Protein AF-A0A949AMP1-F1 (afdb_monomer)

Structure (mmCIF, N/CA/C/O backbone):
data_AF-A0A949AMP1-F1
#
_entry.id   AF-A0A949AMP1-F1
#
loop_
_atom_site.group_PDB
_atom_site.id
_atom_site.type_symbol
_atom_site.label_atom_id
_atom_site.label_alt_id
_atom_site.label_comp_id
_atom_site.label_asym_id
_atom_site.label_entity_id
_atom_site.label_seq_id
_atom_site.pdbx_PDB_ins_code
_atom_site.Cartn_x
_atom_site.Cartn_y
_atom_site.Cartn_z
_atom_site.occupancy
_atom_site.B_iso_or_equiv
_atom_site.auth_seq_id
_atom_site.auth_comp_id
_atom_site.auth_asym_id
_atom_site.auth_atom_id
_atom_site.pdbx_PDB_model_num
ATOM 1 N N . MET A 1 1 ? -19.348 -8.877 -4.576 1.00 90.00 1 MET A N 1
ATOM 2 C CA . MET A 1 1 ? -18.069 -8.326 -5.074 1.00 90.00 1 MET A CA 1
ATOM 3 C C . MET A 1 1 ? -17.292 -9.381 -5.853 1.00 90.00 1 MET A C 1
ATOM 5 O O . MET A 1 1 ? -17.313 -10.549 -5.465 1.00 90.00 1 MET A O 1
ATOM 9 N N . LYS A 1 2 ? -16.587 -8.983 -6.918 1.00 94.31 2 LYS A N 1
ATOM 10 C CA . LYS A 1 2 ? -15.648 -9.842 -7.664 1.00 94.31 2 LYS A CA 1
ATOM 11 C C . LYS A 1 2 ? -14.239 -9.282 -7.589 1.00 94.31 2 LYS A C 1
ATOM 13 O O . LYS A 1 2 ? -14.044 -8.102 -7.857 1.00 94.31 2 LYS A O 1
ATOM 18 N N . TRP A 1 3 ? -13.276 -10.114 -7.212 1.00 95.62 3 TRP A N 1
ATOM 19 C CA . TRP A 1 3 ? -11.898 -9.693 -7.013 1.00 95.62 3 TRP A CA 1
ATOM 20 C C . TRP A 1 3 ? -10.978 -10.258 -8.093 1.00 95.62 3 TRP A C 1
ATOM 22 O O . TRP A 1 3 ? -10.836 -11.475 -8.218 1.00 95.62 3 TRP A O 1
ATOM 32 N N . ALA A 1 4 ? -10.325 -9.364 -8.834 1.00 97.69 4 ALA A N 1
ATOM 33 C CA . ALA A 1 4 ? -9.150 -9.683 -9.630 1.00 97.69 4 ALA A CA 1
ATOM 34 C C . ALA A 1 4 ? -7.881 -9.243 -8.890 1.00 97.69 4 ALA A C 1
ATOM 36 O O . ALA A 1 4 ? -7.679 -8.054 -8.628 1.00 97.69 4 ALA A O 1
ATOM 37 N N . ASN A 1 5 ? -7.027 -10.214 -8.568 1.00 97.25 5 ASN A N 1
ATOM 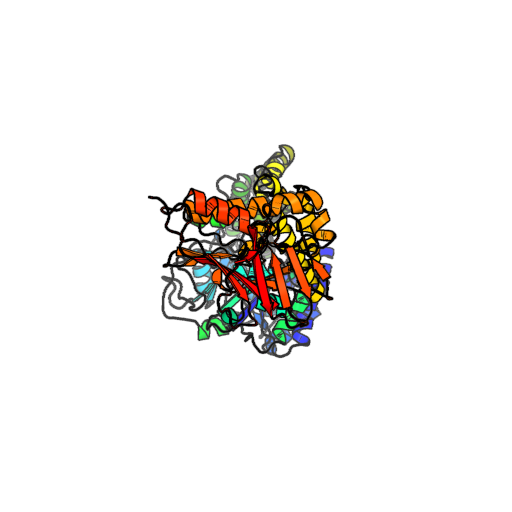38 C CA . ASN A 1 5 ? -5.687 -9.942 -8.067 1.00 97.25 5 ASN A CA 1
ATOM 39 C C . ASN A 1 5 ? -4.714 -9.849 -9.247 1.00 97.25 5 ASN A C 1
ATOM 41 O O . ASN A 1 5 ? -4.571 -10.816 -10.004 1.00 97.25 5 ASN A O 1
ATOM 45 N N . PHE A 1 6 ? -4.077 -8.691 -9.398 1.00 98.50 6 PHE A N 1
ATOM 46 C CA . PHE A 1 6 ? -3.072 -8.419 -10.412 1.00 98.50 6 PHE A CA 1
ATOM 47 C C . PHE A 1 6 ? -1.693 -8.286 -9.767 1.00 98.50 6 PHE A C 1
ATOM 49 O O . PHE A 1 6 ? -1.489 -7.408 -8.924 1.00 98.50 6 PHE A O 1
ATOM 56 N N . LEU A 1 7 ? -0.753 -9.131 -10.189 1.00 98.44 7 LEU A N 1
ATOM 57 C CA . LEU A 1 7 ? 0.625 -9.122 -9.698 1.00 98.44 7 LEU A CA 1
ATOM 58 C C . LEU A 1 7 ? 1.597 -8.739 -10.815 1.00 98.44 7 LEU A C 1
ATOM 60 O O . LEU A 1 7 ? 1.591 -9.347 -11.886 1.00 98.44 7 LEU A O 1
ATOM 64 N N . HIS A 1 8 ? 2.425 -7.736 -10.550 1.00 98.38 8 HIS A N 1
ATOM 65 C CA . HIS A 1 8 ? 3.493 -7.282 -11.435 1.00 98.38 8 HIS A CA 1
ATOM 66 C C . HIS A 1 8 ? 4.808 -7.967 -11.055 1.00 98.38 8 HIS A C 1
ATOM 68 O O . HIS A 1 8 ? 5.273 -7.808 -9.933 1.00 98.38 8 HIS A O 1
ATOM 74 N N . PHE A 1 9 ? 5.369 -8.772 -11.956 1.00 98.50 9 PHE A N 1
ATOM 75 C CA . PHE A 1 9 ? 6.662 -9.434 -11.785 1.00 98.50 9 PHE A CA 1
ATOM 76 C C . PHE A 1 9 ? 7.709 -8.666 -12.585 1.00 98.50 9 PHE A C 1
ATOM 78 O O . PHE A 1 9 ? 7.730 -8.733 -13.822 1.00 98.50 9 PHE A O 1
ATOM 85 N N . TYR A 1 10 ? 8.592 -7.966 -11.880 1.00 97.12 10 TYR A N 1
ATOM 86 C CA . TYR A 1 10 ? 9.620 -7.146 -12.499 1.00 97.12 10 TYR A CA 1
ATOM 87 C C . TYR A 1 10 ? 10.906 -7.158 -11.691 1.00 97.12 10 TYR A C 1
ATOM 89 O O . TYR A 1 10 ? 10.877 -6.979 -10.484 1.00 97.12 10 TYR A O 1
ATOM 97 N N . GLN A 1 11 ? 12.031 -7.303 -12.389 1.00 96.88 11 GLN A N 1
ATOM 98 C CA . GLN A 1 11 ? 13.357 -6.924 -11.916 1.00 96.88 11 GLN A CA 1
ATOM 99 C C . GLN A 1 11 ? 14.111 -6.274 -13.084 1.00 96.88 11 GLN A C 1
ATOM 101 O O . GLN A 1 11 ? 13.884 -6.675 -14.237 1.00 96.88 11 GLN A O 1
ATOM 106 N N . PRO A 1 12 ? 15.021 -5.320 -12.821 1.00 94.50 12 PRO A N 1
ATOM 107 C CA . PRO A 1 12 ? 15.916 -4.793 -13.842 1.00 94.50 12 PRO A CA 1
ATOM 108 C C . PRO A 1 12 ? 16.680 -5.921 -14.546 1.00 94.50 12 PRO A C 1
ATOM 110 O O . PRO A 1 12 ? 17.057 -6.919 -13.933 1.00 94.50 12 PRO A O 1
ATOM 113 N N . TYR A 1 13 ? 16.937 -5.770 -15.847 1.00 93.44 13 TYR A N 1
ATOM 114 C CA . TYR A 1 13 ? 17.597 -6.811 -16.655 1.00 93.44 13 TYR A CA 1
ATOM 115 C C . TYR A 1 13 ? 19.016 -7.158 -16.175 1.00 93.44 13 TYR A C 1
ATOM 117 O O . TYR A 1 13 ? 19.550 -8.207 -16.515 1.00 93.44 13 TYR A O 1
ATOM 125 N N . ASN A 1 14 ? 19.626 -6.249 -15.424 1.00 91.25 14 ASN A N 1
ATOM 126 C CA . ASN A 1 14 ? 20.965 -6.304 -14.856 1.00 91.25 14 ASN A CA 1
ATOM 127 C C . ASN A 1 14 ? 20.934 -6.457 -13.324 1.00 91.25 14 ASN A C 1
ATOM 129 O O . ASN A 1 14 ? 21.866 -6.017 -12.651 1.00 91.25 14 ASN A O 1
ATOM 133 N N . GLN A 1 15 ? 19.858 -7.028 -12.772 1.00 94.62 15 GLN A N 1
ATOM 134 C CA . GLN A 1 15 ? 19.719 -7.230 -11.334 1.00 94.62 15 GLN A CA 1
ATOM 135 C C . GLN A 1 15 ? 20.855 -8.093 -10.765 1.00 94.62 15 GLN A C 1
ATOM 137 O O . GLN A 1 15 ? 21.306 -9.055 -11.392 1.00 94.62 15 GLN A O 1
ATOM 142 N N . GLN A 1 16 ? 21.293 -7.756 -9.552 1.00 94.50 16 GLN A N 1
ATOM 143 C CA . GLN A 1 16 ? 22.306 -8.512 -8.826 1.00 94.50 16 GLN A CA 1
ATOM 144 C C . GLN A 1 16 ? 21.800 -9.927 -8.517 1.00 94.50 16 GLN A C 1
ATOM 146 O O . GLN A 1 16 ? 20.642 -10.123 -8.137 1.00 94.50 16 GLN A O 1
ATOM 151 N N . LEU A 1 17 ? 22.664 -10.927 -8.705 1.00 95.75 17 LEU A N 1
ATOM 152 C CA . LEU A 1 17 ? 22.264 -12.337 -8.651 1.00 95.75 17 LEU A CA 1
ATOM 153 C C . LEU A 1 17 ? 21.806 -12.777 -7.258 1.00 95.75 17 LEU A C 1
ATOM 155 O O . LEU A 1 17 ? 20.872 -13.568 -7.150 1.00 95.75 17 LEU A O 1
ATOM 159 N N . ASP A 1 18 ? 22.413 -12.233 -6.207 1.00 96.44 18 ASP A N 1
ATOM 160 C CA . ASP A 1 18 ? 22.019 -12.469 -4.819 1.00 96.44 18 ASP A CA 1
ATOM 161 C C . ASP A 1 18 ? 20.626 -11.891 -4.522 1.00 96.44 18 ASP A C 1
ATOM 163 O O . ASP A 1 18 ? 19.805 -12.540 -3.871 1.00 96.44 18 ASP A O 1
ATOM 167 N N . ILE A 1 19 ? 20.305 -10.708 -5.060 1.00 96.38 19 ILE A N 1
ATOM 168 C CA . ILE A 1 19 ? 18.960 -10.128 -4.948 1.00 96.38 19 ILE A CA 1
ATOM 169 C C . ILE A 1 19 ? 17.945 -10.974 -5.728 1.00 96.38 19 ILE A C 1
ATOM 171 O O . ILE A 1 19 ? 16.876 -11.293 -5.201 1.00 96.38 19 ILE A O 1
ATOM 175 N N . LEU A 1 20 ? 18.282 -11.386 -6.956 1.00 98.06 20 LEU A N 1
ATOM 176 C CA . LEU A 1 20 ? 17.421 -12.239 -7.778 1.00 98.06 20 LEU A CA 1
ATOM 177 C C . LEU A 1 20 ? 17.108 -13.570 -7.077 1.00 98.06 20 LEU A C 1
ATOM 179 O O . LEU A 1 20 ? 15.942 -13.959 -7.004 1.00 98.06 20 LEU A O 1
ATOM 183 N N . GLU A 1 21 ? 18.122 -14.251 -6.538 1.00 98.12 21 GLU A N 1
ATOM 184 C CA . GLU A 1 21 ?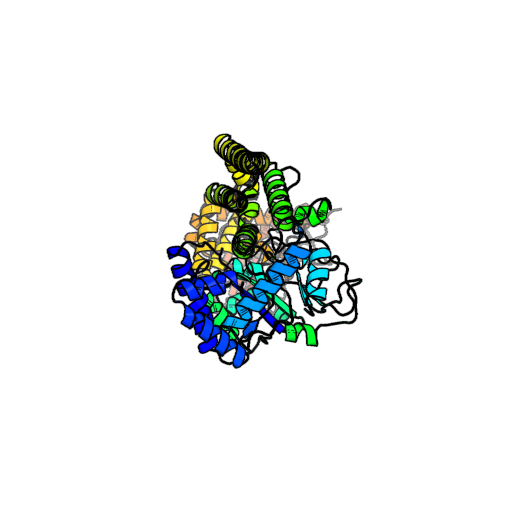 17.959 -15.511 -5.804 1.00 98.12 21 GLU A CA 1
ATOM 185 C C . GLU A 1 21 ? 17.007 -15.348 -4.615 1.00 98.12 21 GLU A C 1
ATOM 187 O O . GLU A 1 21 ? 16.091 -16.159 -4.421 1.00 98.12 21 GLU A O 1
ATOM 192 N N . ARG A 1 22 ? 17.180 -14.273 -3.838 1.00 98.06 22 ARG A N 1
ATOM 193 C CA . ARG A 1 22 ? 16.293 -13.971 -2.714 1.00 98.06 22 ARG A CA 1
ATOM 194 C C . ARG A 1 22 ? 14.866 -13.754 -3.178 1.00 98.06 22 ARG A C 1
ATOM 196 O O . ARG A 1 22 ? 13.965 -14.367 -2.623 1.00 98.06 22 ARG A O 1
ATOM 203 N N . ILE A 1 23 ? 14.633 -12.959 -4.214 1.00 98.31 23 ILE A N 1
ATOM 204 C CA . ILE A 1 23 ? 13.277 -12.667 -4.696 1.00 98.31 23 ILE A CA 1
ATOM 205 C C . ILE A 1 23 ? 12.580 -13.922 -5.233 1.00 98.31 23 ILE A C 1
ATOM 207 O O . ILE A 1 23 ? 11.411 -14.174 -4.914 1.00 98.31 23 ILE A O 1
ATOM 211 N N . VAL A 1 24 ? 13.303 -14.759 -5.983 1.00 98.50 24 VAL A N 1
ATOM 212 C CA . VAL A 1 24 ? 12.774 -16.029 -6.496 1.00 98.50 24 VAL A CA 1
ATOM 213 C C . VAL A 1 24 ? 12.302 -16.930 -5.353 1.00 98.50 24 VAL A C 1
ATOM 215 O O . VAL A 1 24 ? 11.191 -17.467 -5.411 1.00 98.50 24 VAL A O 1
ATOM 218 N N . ASN A 1 25 ? 13.115 -17.087 -4.307 1.00 98.06 25 ASN A N 1
ATOM 219 C CA . ASN A 1 25 ? 12.838 -18.015 -3.208 1.00 98.06 25 ASN A CA 1
ATOM 220 C C . ASN A 1 25 ? 11.910 -17.431 -2.132 1.00 98.06 25 ASN A C 1
ATOM 222 O O . ASN A 1 25 ? 11.040 -18.127 -1.603 1.00 98.06 25 ASN A O 1
ATOM 226 N N . GLU A 1 26 ? 12.068 -16.153 -1.806 1.00 98.06 26 GLU A N 1
ATOM 227 C CA . GLU A 1 26 ? 11.296 -15.473 -0.770 1.00 98.06 26 GLU A CA 1
ATOM 228 C C . GLU A 1 26 ? 9.900 -15.072 -1.265 1.00 98.06 26 GLU A C 1
ATOM 230 O O . GLU A 1 26 ? 9.006 -14.961 -0.424 1.00 98.06 26 GLU A O 1
ATOM 235 N N . SER A 1 27 ? 9.688 -14.912 -2.583 1.00 98.44 27 SER A N 1
ATOM 236 C CA . SER A 1 27 ? 8.411 -14.482 -3.170 1.00 98.44 27 SER A CA 1
ATOM 237 C C . SER A 1 27 ? 7.896 -15.368 -4.311 1.00 98.44 27 SER A C 1
ATOM 239 O O . SER A 1 27 ? 6.884 -16.052 -4.131 1.00 98.44 27 SER A O 1
ATOM 241 N N . TYR A 1 28 ? 8.551 -15.392 -5.479 1.00 98.56 28 TYR A N 1
ATOM 242 C CA . TYR A 1 28 ? 7.941 -15.960 -6.692 1.00 98.56 28 TYR A CA 1
ATOM 243 C C . TYR A 1 28 ? 7.552 -17.433 -6.522 1.00 98.56 28 TYR A C 1
ATOM 245 O O . TYR A 1 28 ? 6.398 -17.801 -6.754 1.00 98.56 28 TYR A O 1
ATOM 253 N N . ARG A 1 29 ? 8.466 -18.271 -6.018 1.00 98.25 29 ARG A N 1
ATOM 254 C CA . ARG A 1 29 ? 8.193 -19.692 -5.739 1.00 98.25 29 ARG A CA 1
ATOM 255 C C . ARG A 1 29 ? 7.071 -19.886 -4.722 1.00 98.25 29 ARG A C 1
ATOM 257 O O . ARG A 1 29 ? 6.290 -20.830 -4.847 1.00 98.25 29 ARG A O 1
ATOM 264 N N . LYS A 1 30 ? 6.930 -18.986 -3.746 1.00 97.75 30 LYS A N 1
ATOM 265 C CA . LYS A 1 30 ? 5.841 -19.059 -2.765 1.00 97.75 30 LYS A CA 1
ATOM 266 C C . LYS A 1 30 ? 4.490 -18.778 -3.405 1.00 97.75 30 LYS A C 1
ATOM 268 O O . LYS A 1 30 ? 3.552 -19.535 -3.168 1.00 97.75 30 LYS A O 1
ATOM 273 N N . ILE A 1 31 ? 4.387 -17.749 -4.250 1.00 97.81 31 ILE A N 1
ATOM 274 C CA . ILE A 1 31 ? 3.152 -17.450 -4.993 1.00 97.81 31 ILE A CA 1
ATOM 275 C C . ILE A 1 31 ? 2.731 -18.672 -5.817 1.00 97.81 31 ILE A C 1
ATOM 277 O O . ILE A 1 31 ? 1.573 -19.094 -5.756 1.00 97.81 31 ILE A O 1
ATOM 281 N N . ILE A 1 32 ? 3.682 -19.281 -6.527 1.00 97.31 32 ILE A N 1
ATOM 282 C CA . ILE A 1 32 ? 3.448 -20.461 -7.363 1.00 97.31 32 ILE A CA 1
ATOM 283 C C . ILE A 1 32 ? 3.043 -21.693 -6.536 1.00 97.31 32 ILE A C 1
ATOM 285 O O . ILE A 1 32 ? 2.063 -22.361 -6.870 1.00 97.31 32 ILE A O 1
ATOM 289 N N . SER A 1 33 ? 3.697 -21.948 -5.401 1.00 96.44 33 SER A N 1
ATOM 290 C CA . SER A 1 33 ? 3.290 -22.988 -4.438 1.00 96.44 33 SER A CA 1
ATOM 291 C C . SER A 1 33 ? 1.868 -22.763 -3.896 1.00 96.44 33 SER A C 1
ATOM 293 O O . SER A 1 33 ? 1.061 -23.692 -3.763 1.00 96.44 33 SER A O 1
ATOM 295 N N . GLY A 1 34 ? 1.510 -21.498 -3.670 1.00 95.88 34 GLY A N 1
ATOM 296 C CA . GLY A 1 34 ? 0.159 -21.078 -3.325 1.00 95.88 34 GLY A CA 1
ATOM 297 C C . GLY A 1 34 ? -0.880 -21.469 -4.367 1.00 95.88 34 GLY A C 1
ATOM 298 O O . GLY A 1 34 ? -1.944 -21.971 -4.009 1.00 95.88 34 GLY A O 1
ATOM 299 N N . LEU A 1 35 ? -0.583 -21.276 -5.653 1.00 96.44 35 LEU A N 1
ATOM 300 C CA . LEU A 1 35 ? -1.463 -21.704 -6.742 1.00 96.44 35 LEU A CA 1
ATOM 301 C C . LEU A 1 35 ? -1.559 -23.230 -6.829 1.00 96.44 35 LEU A C 1
ATOM 303 O O . LEU A 1 35 ? -2.661 -23.749 -7.020 1.00 96.44 35 LEU A O 1
ATOM 307 N N . ALA A 1 36 ? -0.446 -23.949 -6.637 1.00 95.88 36 ALA A N 1
ATOM 308 C CA . ALA A 1 36 ? -0.422 -25.415 -6.627 1.00 95.88 36 ALA A CA 1
ATOM 309 C C . ALA A 1 36 ? -1.398 -25.985 -5.591 1.00 95.88 36 ALA A C 1
ATOM 311 O O . ALA A 1 36 ? -2.184 -26.883 -5.884 1.00 95.88 36 ALA A O 1
ATOM 312 N N . SER A 1 37 ? -1.390 -25.399 -4.393 1.00 95.62 37 SER A N 1
ATOM 313 C CA . SER A 1 37 ? -2.230 -25.818 -3.270 1.00 95.62 37 SER A CA 1
ATOM 314 C C . SER A 1 37 ? -3.694 -25.378 -3.395 1.00 95.62 37 SER A C 1
ATOM 316 O O . SER A 1 37 ? -4.522 -25.754 -2.566 1.00 95.62 37 SER A O 1
ATOM 318 N N . ASN A 1 38 ? -4.033 -24.556 -4.395 1.00 95.62 38 ASN A N 1
ATOM 319 C CA . ASN A 1 38 ? -5.359 -23.963 -4.562 1.00 95.62 38 ASN A CA 1
ATOM 320 C C . ASN A 1 38 ? -5.805 -23.987 -6.037 1.00 95.62 38 ASN A C 1
ATOM 322 O O . ASN A 1 38 ? -5.794 -22.945 -6.691 1.00 95.62 38 ASN A O 1
ATOM 326 N N . PRO A 1 39 ? -6.289 -25.128 -6.566 1.00 94.00 39 PRO A N 1
ATOM 327 C CA . PRO A 1 39 ? -6.585 -25.292 -7.999 1.00 94.00 39 PRO A CA 1
ATOM 328 C C . PRO A 1 39 ? -7.639 -24.333 -8.578 1.00 94.00 39 PRO A C 1
ATOM 330 O O . PRO A 1 39 ? -7.704 -24.135 -9.785 1.00 94.00 39 PRO A O 1
ATOM 333 N N . LYS A 1 40 ? -8.485 -23.740 -7.725 1.00 93.38 40 LYS A N 1
ATOM 334 C CA . LYS A 1 40 ? -9.510 -22.753 -8.119 1.00 93.38 40 LYS A CA 1
ATOM 335 C C . LYS A 1 40 ? -9.020 -21.303 -8.041 1.00 93.38 40 LYS A C 1
ATOM 337 O O . LYS A 1 40 ? -9.791 -20.390 -8.335 1.00 93.38 40 LYS A O 1
ATOM 342 N N . ALA A 1 41 ? -7.790 -21.076 -7.580 1.00 95.06 41 ALA A N 1
ATOM 343 C CA . ALA A 1 41 ? -7.201 -19.748 -7.530 1.00 95.06 41 ALA A CA 1
ATOM 344 C C . ALA A 1 41 ? -7.027 -19.201 -8.948 1.00 95.06 41 ALA A C 1
ATOM 346 O O . ALA A 1 41 ? -6.614 -19.926 -9.852 1.00 95.06 41 ALA A O 1
ATOM 347 N N . LYS A 1 42 ? -7.318 -17.912 -9.113 1.00 97.12 42 LYS A N 1
ATOM 348 C CA . LYS A 1 42 ? -7.118 -17.175 -10.356 1.00 97.12 42 LYS A CA 1
ATOM 349 C C . LYS A 1 42 ? -6.321 -15.918 -10.060 1.00 97.12 42 LYS A C 1
ATOM 351 O O . LYS A 1 42 ? -6.707 -15.157 -9.171 1.00 97.12 42 LYS A O 1
ATOM 356 N N . ILE A 1 43 ? -5.253 -15.697 -10.816 1.00 97.88 43 ILE A N 1
ATOM 357 C CA . ILE A 1 43 ? -4.482 -14.455 -10.792 1.00 97.88 43 ILE A CA 1
ATOM 358 C C . ILE A 1 43 ? -4.241 -13.928 -12.194 1.00 97.88 43 ILE A C 1
ATOM 360 O O . ILE A 1 43 ? -4.044 -14.685 -13.142 1.00 97.88 43 ILE A O 1
ATOM 364 N N . THR A 1 44 ? -4.229 -12.610 -12.318 1.00 98.75 44 THR A N 1
ATOM 365 C CA . THR A 1 44 ? -3.720 -11.952 -13.519 1.00 98.75 44 THR A CA 1
ATOM 366 C C . THR A 1 44 ? -2.291 -11.511 -13.232 1.00 98.75 44 THR A C 1
ATOM 368 O O . THR A 1 44 ? -2.036 -10.980 -12.154 1.00 98.75 44 THR A O 1
ATOM 371 N N . ILE A 1 45 ? -1.354 -11.748 -14.145 1.00 98.69 45 ILE A N 1
ATOM 372 C CA . ILE A 1 45 ? 0.040 -11.341 -13.956 1.00 98.69 45 ILE A CA 1
ATOM 373 C C . ILE A 1 45 ? 0.546 -10.530 -15.140 1.00 98.69 45 ILE A C 1
ATOM 375 O O . ILE A 1 45 ? 0.247 -10.848 -16.295 1.00 98.69 45 ILE A O 1
ATOM 379 N N . ASN A 1 46 ? 1.371 -9.532 -14.843 1.00 98.69 46 ASN A N 1
ATOM 380 C CA . ASN A 1 46 ? 2.349 -9.024 -15.792 1.00 98.69 46 ASN A CA 1
ATOM 381 C C . ASN A 1 46 ? 3.709 -9.621 -15.452 1.00 98.69 46 ASN A C 1
ATOM 383 O O . ASN A 1 46 ? 4.071 -9.689 -14.283 1.00 98.69 46 ASN A O 1
ATOM 387 N N . ILE A 1 47 ? 4.446 -10.057 -16.469 1.00 98.50 47 ILE A N 1
ATOM 388 C CA . ILE A 1 47 ? 5.855 -10.414 -16.336 1.00 98.50 47 ILE A CA 1
ATOM 389 C C . ILE A 1 47 ? 6.613 -9.788 -17.500 1.00 98.50 47 ILE A C 1
ATOM 391 O O . ILE A 1 47 ? 6.347 -10.089 -18.671 1.00 98.50 47 ILE A O 1
ATOM 395 N N . ASN A 1 48 ? 7.537 -8.880 -17.190 1.00 97.19 48 ASN A N 1
ATOM 396 C CA . ASN A 1 48 ? 8.386 -8.286 -18.214 1.00 97.19 48 ASN A CA 1
ATOM 397 C C . ASN A 1 48 ? 9.297 -9.360 -18.807 1.00 97.19 48 ASN A C 1
ATOM 399 O O . ASN A 1 48 ? 9.875 -10.190 -18.099 1.00 97.19 48 ASN A O 1
ATOM 403 N N . ALA A 1 49 ? 9.464 -9.339 -20.125 1.00 98.19 49 ALA A N 1
ATOM 404 C CA . ALA A 1 49 ? 10.286 -10.346 -20.775 1.00 98.19 49 ALA A CA 1
ATOM 405 C C . ALA A 1 49 ? 11.780 -10.247 -20.418 1.00 98.19 49 ALA A C 1
ATOM 407 O O . ALA A 1 49 ? 12.480 -11.252 -20.510 1.00 98.19 49 ALA A O 1
ATOM 408 N N . GLY A 1 50 ? 12.259 -9.078 -19.966 1.00 97.75 50 GLY A N 1
ATOM 409 C CA . GLY A 1 50 ? 13.596 -8.934 -19.387 1.00 97.75 50 GLY A CA 1
ATOM 410 C C . GLY A 1 50 ? 13.790 -9.821 -18.153 1.00 97.75 50 GLY A C 1
ATOM 411 O O . GLY A 1 50 ? 14.777 -10.545 -18.083 1.00 97.75 50 GLY A O 1
ATOM 412 N N . LEU A 1 51 ? 12.807 -9.865 -17.243 1.00 98.50 51 LEU A N 1
ATOM 413 C CA . LEU A 1 51 ? 12.826 -10.782 -16.098 1.00 98.50 51 LEU A CA 1
ATOM 414 C C . LEU A 1 51 ? 12.723 -12.246 -16.549 1.00 98.50 51 LEU A C 1
ATOM 416 O O . LEU A 1 51 ? 13.414 -13.102 -16.012 1.00 98.50 51 LEU A O 1
ATOM 420 N N . THR A 1 52 ? 11.900 -12.547 -17.555 1.00 98.56 52 THR A N 1
ATOM 421 C CA . THR A 1 52 ? 11.778 -13.925 -18.071 1.00 98.56 52 THR A CA 1
ATOM 422 C C . THR A 1 52 ? 13.114 -14.440 -18.625 1.00 98.56 52 THR A C 1
ATOM 424 O O . THR A 1 52 ? 13.509 -15.566 -18.332 1.00 98.56 52 THR A O 1
ATOM 427 N N . GLU A 1 53 ? 13.846 -13.617 -19.384 1.00 98.12 53 GLU A N 1
ATOM 428 C CA . GLU A 1 53 ? 15.199 -13.962 -19.844 1.00 98.12 53 GLU A CA 1
ATOM 429 C C . GLU A 1 53 ? 16.190 -14.080 -18.690 1.00 98.12 53 GLU A C 1
ATOM 431 O O . GLU A 1 53 ? 16.947 -15.047 -18.654 1.00 98.12 53 GLU A O 1
ATOM 436 N N . LEU A 1 54 ? 16.153 -13.143 -17.742 1.00 98.19 54 LEU A N 1
ATOM 437 C CA . LEU A 1 54 ? 17.024 -13.155 -16.572 1.00 98.19 54 LEU A CA 1
ATOM 438 C C . LEU A 1 54 ? 16.841 -14.439 -15.745 1.00 98.19 54 LEU A C 1
ATOM 440 O O . LEU A 1 54 ? 17.825 -15.067 -15.360 1.00 98.19 54 LEU A O 1
ATOM 444 N N . LEU A 1 55 ? 15.598 -14.875 -15.519 1.00 98.56 55 LEU A N 1
ATOM 445 C CA . LEU A 1 55 ? 15.292 -16.128 -14.824 1.00 98.56 55 LEU A CA 1
ATOM 446 C C . LEU A 1 55 ? 15.844 -17.341 -15.580 1.00 98.56 55 LEU A C 1
ATOM 448 O O . LEU A 1 55 ? 16.500 -18.192 -14.981 1.00 98.56 55 LEU A O 1
ATOM 452 N N . ALA A 1 56 ? 15.625 -17.406 -16.897 1.00 98.19 56 ALA A N 1
ATOM 453 C CA . ALA A 1 56 ? 16.114 -18.507 -17.724 1.00 98.19 56 ALA A CA 1
ATOM 454 C C . ALA A 1 56 ? 17.651 -18.587 -17.736 1.00 98.19 56 ALA A C 1
ATOM 456 O O . ALA A 1 56 ? 18.212 -19.673 -17.607 1.00 98.19 56 ALA A O 1
ATOM 457 N N . GLN A 1 57 ? 18.329 -17.443 -17.858 1.00 97.69 57 GLN A N 1
ATOM 458 C CA . GLN A 1 57 ? 19.793 -17.355 -17.879 1.00 97.69 57 GLN A CA 1
ATOM 459 C C . GLN A 1 57 ? 20.434 -17.767 -16.549 1.00 97.69 57 GLN A C 1
ATOM 461 O O . GLN A 1 57 ? 21.566 -18.240 -16.549 1.00 97.69 57 GLN A O 1
ATOM 466 N N . ASN A 1 58 ? 19.707 -17.635 -15.438 1.00 98.12 58 ASN A N 1
ATOM 467 C CA . ASN A 1 58 ? 20.193 -17.950 -14.095 1.00 98.12 58 ASN A CA 1
ATOM 468 C C . ASN A 1 58 ? 19.621 -19.263 -13.531 1.00 98.12 58 ASN A C 1
ATOM 470 O O . ASN A 1 58 ? 19.607 -19.468 -12.322 1.00 98.12 58 ASN A O 1
ATOM 474 N N . GLY A 1 59 ? 19.153 -20.167 -14.399 1.00 97.75 59 GLY A N 1
ATOM 475 C CA . GLY A 1 59 ? 18.780 -21.532 -14.011 1.00 97.75 59 GLY A CA 1
ATOM 476 C C . GLY A 1 59 ? 17.377 -21.698 -13.418 1.00 97.75 59 GLY A C 1
ATOM 477 O O . GLY A 1 59 ? 17.016 -22.811 -13.048 1.00 97.75 59 GLY A O 1
ATOM 478 N N . TYR A 1 60 ? 16.550 -20.649 -13.391 1.00 98.38 60 TYR A N 1
ATOM 479 C CA . TYR A 1 60 ? 15.176 -20.685 -12.867 1.00 98.38 60 TYR A CA 1
ATOM 480 C C . TYR A 1 60 ? 14.131 -21.051 -13.935 1.00 98.38 60 TYR A C 1
ATOM 482 O O . TYR A 1 60 ? 13.021 -20.508 -13.972 1.00 98.38 60 TYR A O 1
ATOM 490 N N . ILE A 1 61 ? 14.487 -21.958 -14.851 1.00 98.19 61 ILE A N 1
ATOM 491 C CA . ILE A 1 61 ? 13.585 -22.422 -15.917 1.00 98.19 61 ILE A CA 1
ATOM 492 C C . ILE A 1 61 ? 12.389 -23.207 -15.354 1.00 98.19 61 ILE A C 1
ATOM 494 O O . ILE A 1 61 ? 11.302 -23.174 -15.927 1.00 98.19 61 ILE A O 1
ATOM 498 N N . ASP A 1 62 ? 12.568 -23.845 -14.194 1.00 98.25 62 ASP A N 1
ATOM 499 C CA . ASP A 1 62 ? 11.519 -24.525 -13.432 1.00 98.25 62 ASP A CA 1
ATOM 500 C C . ASP A 1 62 ? 10.350 -23.584 -13.117 1.00 98.25 62 ASP A C 1
ATOM 502 O O . ASP A 1 62 ? 9.189 -23.943 -13.309 1.00 98.25 62 ASP A O 1
ATOM 506 N N . LEU A 1 63 ? 10.650 -22.354 -12.694 1.00 98.38 63 LEU A N 1
ATOM 507 C CA . LEU A 1 63 ? 9.642 -21.353 -12.362 1.00 98.38 63 LEU A CA 1
ATOM 508 C C . LEU A 1 63 ? 8.850 -20.913 -13.604 1.00 98.38 63 LEU A C 1
ATOM 510 O O . LEU A 1 63 ? 7.629 -20.755 -13.541 1.00 98.38 63 LEU A O 1
ATOM 514 N N . ILE A 1 64 ? 9.533 -20.740 -14.738 1.00 98.69 64 ILE A N 1
ATOM 515 C CA . ILE A 1 64 ? 8.921 -20.351 -16.017 1.00 98.69 64 ILE A CA 1
ATOM 516 C C . ILE A 1 64 ? 7.955 -21.441 -16.499 1.00 98.69 64 ILE A C 1
ATOM 518 O O . ILE A 1 64 ? 6.814 -21.133 -16.858 1.00 98.69 64 ILE A O 1
ATOM 522 N N . GLU A 1 65 ? 8.375 -22.708 -16.467 1.00 98.50 65 GLU A N 1
ATOM 523 C CA . GLU A 1 65 ? 7.519 -23.837 -16.851 1.00 98.50 65 GLU A CA 1
ATOM 524 C C . GLU A 1 65 ? 6.339 -24.004 -15.881 1.00 98.50 65 GLU A C 1
ATOM 526 O O . GLU A 1 65 ? 5.208 -24.189 -16.324 1.00 98.50 65 GLU A O 1
ATOM 531 N N . GLN A 1 66 ? 6.529 -23.799 -14.572 1.00 98.38 66 GLN A N 1
ATOM 532 C CA . GLN A 1 66 ? 5.409 -23.797 -13.626 1.00 98.38 66 GLN A CA 1
ATOM 533 C C . GLN A 1 66 ? 4.382 -22.703 -13.950 1.00 98.38 66 GLN A C 1
ATOM 535 O O . GLN A 1 66 ? 3.183 -22.986 -14.008 1.00 98.38 66 GLN A O 1
ATOM 540 N N . ILE A 1 67 ? 4.819 -21.460 -14.191 1.00 98.62 67 ILE A N 1
ATOM 541 C CA . ILE A 1 67 ? 3.931 -20.348 -14.580 1.00 98.62 67 ILE A CA 1
ATOM 542 C C . ILE A 1 67 ? 3.156 -20.700 -15.856 1.00 98.62 67 ILE A C 1
ATOM 544 O O . ILE A 1 67 ? 1.939 -20.497 -15.923 1.00 98.62 67 ILE A O 1
ATOM 548 N N . LYS A 1 68 ? 3.842 -21.260 -16.856 1.00 98.56 68 LYS A N 1
ATOM 549 C CA . LYS A 1 68 ? 3.237 -21.728 -18.107 1.00 98.56 68 LYS A CA 1
ATOM 550 C C . LYS A 1 68 ? 2.173 -22.792 -17.856 1.00 98.56 68 LYS A C 1
ATOM 552 O O . LYS A 1 68 ? 1.065 -22.656 -18.377 1.00 98.56 68 LYS A O 1
ATOM 557 N N . ASP A 1 69 ? 2.462 -23.791 -17.027 1.00 98.31 69 ASP A N 1
ATOM 558 C CA . ASP A 1 69 ? 1.506 -24.832 -16.660 1.00 98.31 69 ASP A CA 1
ATOM 559 C C . ASP A 1 69 ? 0.285 -24.216 -15.979 1.00 98.31 69 ASP A C 1
ATOM 561 O O . ASP A 1 69 ? -0.845 -24.459 -16.390 1.00 98.31 69 ASP A O 1
ATOM 565 N N . PHE A 1 70 ? 0.475 -23.355 -14.973 1.00 98.38 70 PHE A N 1
ATOM 566 C CA . PHE A 1 70 ? -0.624 -22.646 -14.301 1.00 98.38 70 PHE A CA 1
ATOM 567 C C . PHE A 1 70 ? -1.468 -21.789 -15.251 1.00 98.38 70 PHE A C 1
ATOM 569 O O . PHE A 1 70 ? -2.685 -21.698 -15.065 1.00 98.38 70 PHE A O 1
ATOM 576 N N . ALA A 1 71 ? -0.873 -21.208 -16.290 1.00 98.38 71 ALA A N 1
ATOM 577 C CA . ALA A 1 71 ? -1.623 -20.519 -17.332 1.00 98.38 71 ALA A CA 1
ATOM 578 C C . ALA A 1 71 ? -2.451 -21.496 -18.188 1.00 98.38 71 ALA A C 1
ATOM 580 O O . ALA A 1 71 ? -3.630 -21.245 -18.438 1.00 98.38 71 ALA A O 1
ATOM 581 N N . GLN A 1 72 ? -1.889 -22.643 -18.583 1.00 97.75 72 GLN A N 1
ATOM 582 C CA . GLN A 1 72 ? -2.581 -23.639 -19.416 1.00 97.75 72 GLN A CA 1
ATOM 583 C C . GLN A 1 72 ? -3.804 -24.270 -18.732 1.00 97.75 72 GLN A C 1
ATOM 585 O O . GLN A 1 72 ? -4.825 -24.478 -19.384 1.00 97.75 72 GLN A O 1
ATOM 590 N N . ARG A 1 73 ? -3.742 -24.515 -17.418 1.00 96.19 73 ARG A N 1
ATOM 591 C CA . ARG A 1 73 ? -4.887 -24.991 -16.602 1.00 96.19 73 ARG A CA 1
ATOM 592 C C . ARG A 1 73 ? -5.810 -23.871 -16.104 1.00 96.19 73 ARG A C 1
ATOM 594 O O . ARG A 1 73 ? -6.732 -24.136 -15.337 1.00 96.19 73 ARG A O 1
ATOM 601 N N . GLY A 1 74 ? -5.601 -22.626 -16.537 1.00 97.31 74 GLY A N 1
ATOM 602 C CA . GLY A 1 74 ? -6.531 -21.526 -16.273 1.00 97.31 74 GLY A CA 1
ATOM 603 C C . GLY A 1 74 ? -6.486 -20.963 -14.849 1.00 97.31 74 GLY A C 1
ATOM 604 O O . GLY A 1 74 ? -7.507 -20.470 -14.367 1.00 97.31 74 GLY A O 1
ATOM 605 N N . GLN A 1 75 ? -5.325 -21.009 -14.185 1.00 98.06 75 GLN A N 1
ATOM 606 C CA . GLN A 1 75 ? -5.073 -20.328 -12.904 1.00 98.06 75 GLN A CA 1
ATOM 607 C C . GLN A 1 75 ? -4.328 -18.993 -13.076 1.00 98.06 75 GLN A C 1
ATOM 609 O O . GLN A 1 75 ? -4.476 -18.101 -12.240 1.00 98.06 75 GLN A O 1
ATOM 614 N N . ILE A 1 76 ? -3.564 -18.826 -14.161 1.00 98.69 76 ILE A N 1
ATOM 615 C CA . ILE A 1 76 ? -2.859 -17.582 -14.506 1.00 98.69 76 ILE A CA 1
ATOM 616 C C . ILE A 1 76 ? -3.410 -17.008 -15.816 1.00 98.69 76 ILE A C 1
ATOM 618 O O . ILE A 1 76 ? -3.541 -17.720 -16.809 1.00 98.69 76 ILE A O 1
ATOM 622 N N . GLN A 1 77 ? -3.677 -15.702 -15.832 1.00 98.62 77 GLN A N 1
ATOM 623 C CA . GLN A 1 77 ? -3.889 -14.916 -17.047 1.00 98.62 77 GLN A CA 1
ATOM 624 C C . GLN A 1 77 ? -2.737 -13.924 -17.221 1.00 98.62 77 GLN A C 1
ATOM 626 O O . GLN A 1 77 ? -2.494 -13.105 -16.340 1.00 98.62 77 GLN A O 1
ATOM 631 N N . PHE A 1 78 ? -2.070 -13.952 -18.373 1.00 98.75 78 PHE A N 1
ATOM 632 C CA . PHE A 1 78 ? -1.051 -12.958 -18.711 1.00 98.75 78 PHE A CA 1
ATOM 633 C C . PHE A 1 78 ? -1.663 -11.638 -19.190 1.00 98.75 78 PHE A C 1
ATOM 635 O O . PHE A 1 78 ? -2.667 -11.628 -19.911 1.00 98.75 78 PHE A O 1
ATOM 642 N N . THR A 1 79 ? -0.987 -10.534 -18.882 1.00 98.44 79 THR A N 1
ATOM 643 C CA . THR A 1 79 ? -1.110 -9.267 -19.610 1.00 98.44 79 THR A CA 1
ATOM 644 C C . THR A 1 79 ? 0.146 -8.950 -20.400 1.00 98.44 79 THR A C 1
ATOM 646 O O . THR A 1 79 ? 1.257 -9.340 -20.040 1.00 98.44 79 THR A O 1
ATOM 649 N N . GLY A 1 80 ? -0.046 -8.204 -21.483 1.00 98.31 80 GLY A N 1
ATOM 650 C CA . GLY A 1 80 ? 1.030 -7.636 -22.269 1.00 98.31 80 GLY A CA 1
ATOM 651 C C . GLY A 1 80 ? 1.723 -6.526 -21.492 1.00 98.31 80 GLY A C 1
ATOM 652 O O . GLY A 1 80 ? 1.232 -6.045 -20.467 1.00 98.31 80 GLY A O 1
ATOM 653 N N . GLY A 1 81 ? 2.872 -6.112 -22.000 1.00 97.50 81 GLY A N 1
ATOM 654 C CA . GLY A 1 81 ? 3.707 -5.090 -21.392 1.00 97.50 81 GLY A CA 1
ATOM 655 C C . GLY A 1 81 ? 4.886 -4.776 -22.298 1.00 97.50 81 GLY A C 1
ATOM 656 O O . GLY A 1 81 ? 4.782 -4.852 -23.522 1.00 97.50 81 GLY A O 1
ATOM 657 N N . VAL A 1 82 ? 6.017 -4.438 -21.693 1.00 98.56 82 VAL A N 1
ATOM 658 C CA . VAL A 1 82 ? 7.238 -4.027 -22.395 1.00 98.56 82 VAL A CA 1
ATOM 659 C C . VAL A 1 82 ? 8.458 -4.741 -21.833 1.00 98.56 82 VAL A C 1
ATOM 661 O O . VAL A 1 82 ? 8.483 -5.086 -20.656 1.00 98.56 82 VAL A O 1
ATOM 664 N N . LYS A 1 83 ? 9.472 -4.985 -22.670 1.00 98.50 83 LYS A N 1
ATOM 665 C CA . LYS A 1 83 ? 10.548 -5.924 -22.327 1.00 98.50 83 LYS A CA 1
ATOM 666 C C . LYS A 1 83 ? 11.424 -5.446 -21.168 1.00 98.50 83 LYS A C 1
ATOM 668 O O . LYS A 1 83 ? 11.626 -6.212 -20.231 1.00 98.50 83 LYS A O 1
ATOM 673 N N . TYR A 1 84 ? 11.910 -4.209 -21.231 1.00 98.19 84 TYR A N 1
ATOM 674 C CA . TYR A 1 84 ? 12.897 -3.668 -20.285 1.00 98.19 84 TYR A CA 1
ATOM 675 C C . TYR A 1 84 ? 12.327 -2.582 -19.362 1.00 98.19 84 TYR A C 1
ATOM 677 O O . TYR A 1 84 ? 13.059 -1.717 -18.901 1.00 98.19 84 TYR A O 1
ATOM 685 N N . HIS A 1 85 ? 11.008 -2.599 -19.136 1.00 97.94 85 HIS A N 1
ATOM 686 C CA . HIS A 1 85 ? 10.313 -1.677 -18.227 1.00 97.94 85 HIS A CA 1
ATOM 687 C C . HIS A 1 85 ? 10.635 -0.169 -18.417 1.00 97.94 85 HIS A C 1
ATOM 689 O O . HIS A 1 85 ? 10.882 0.544 -17.448 1.00 97.94 85 HIS A O 1
ATOM 695 N N . PRO A 1 86 ? 10.654 0.373 -19.650 1.00 98.06 86 PRO A N 1
ATOM 696 C CA . PRO A 1 86 ? 10.843 1.807 -19.841 1.00 98.06 86 PRO A CA 1
ATOM 697 C C . PRO A 1 86 ? 9.621 2.638 -19.429 1.00 98.06 86 PRO A C 1
ATOM 699 O O . PRO A 1 86 ? 8.477 2.185 -19.527 1.00 98.06 86 PRO A O 1
ATOM 702 N N . PHE A 1 87 ? 9.841 3.910 -19.088 1.00 97.69 87 PHE A N 1
ATOM 703 C CA . PHE A 1 87 ? 8.753 4.834 -18.758 1.00 97.69 87 PHE A CA 1
ATOM 704 C C . PHE A 1 87 ? 8.052 5.372 -20.022 1.00 97.69 87 PHE A C 1
ATOM 706 O O . PHE A 1 87 ? 8.451 6.367 -20.634 1.00 97.69 87 PHE A O 1
ATOM 713 N N . LEU A 1 88 ? 6.983 4.688 -20.438 1.00 98.31 88 LEU A N 1
ATOM 714 C CA . LEU A 1 88 ? 6.332 4.882 -21.742 1.00 98.31 88 LEU A CA 1
ATOM 715 C C . LEU A 1 88 ? 5.758 6.280 -22.020 1.00 98.31 88 LEU A C 1
ATOM 717 O O . LEU A 1 88 ? 5.840 6.705 -23.176 1.00 98.31 88 LEU A O 1
ATOM 721 N N . PRO A 1 89 ? 5.182 7.020 -21.047 1.00 96.19 89 PRO A N 1
ATOM 722 C CA . PRO A 1 89 ? 4.589 8.326 -21.331 1.00 96.19 89 PRO A CA 1
ATOM 723 C C . PRO A 1 89 ? 5.547 9.319 -21.995 1.00 96.19 89 PRO A C 1
ATOM 725 O O . PRO A 1 89 ? 5.108 10.133 -22.812 1.00 96.19 89 PRO A O 1
ATOM 728 N N . LEU A 1 90 ? 6.848 9.214 -21.721 1.00 96.19 90 LEU A N 1
ATOM 729 C CA . LEU A 1 90 ? 7.873 10.115 -22.250 1.00 96.19 90 LEU A CA 1
ATOM 730 C C . LEU A 1 90 ? 8.565 9.558 -23.504 1.00 96.19 90 LEU A C 1
ATOM 732 O O . LEU A 1 90 ? 9.049 10.323 -24.328 1.00 96.19 90 LEU A O 1
ATOM 736 N N . LEU A 1 91 ? 8.488 8.251 -23.763 1.00 98.00 91 LEU A N 1
ATOM 737 C CA . LEU A 1 91 ? 9.121 7.659 -24.943 1.00 98.00 91 LEU A CA 1
ATOM 738 C C . LEU A 1 91 ? 8.441 8.011 -26.283 1.00 98.00 91 LEU A C 1
ATOM 740 O O . LEU A 1 91 ? 7.217 8.193 -26.348 1.00 98.00 91 LEU A O 1
ATOM 744 N N . PRO A 1 92 ? 9.198 8.048 -27.397 1.00 98.31 92 PRO A N 1
ATOM 745 C CA . PRO A 1 92 ? 8.629 8.103 -28.742 1.00 98.31 92 PRO A CA 1
ATOM 746 C C . PRO A 1 92 ? 7.761 6.875 -29.056 1.00 98.31 92 PRO A C 1
ATOM 748 O O . PRO A 1 92 ? 8.035 5.766 -28.600 1.00 98.31 92 PRO A O 1
ATOM 751 N N . ARG A 1 93 ? 6.731 7.046 -29.896 1.00 98.50 93 ARG A N 1
ATOM 752 C CA . ARG A 1 93 ? 5.772 5.973 -30.239 1.00 98.50 93 ARG A CA 1
ATOM 753 C C . ARG A 1 93 ? 6.442 4.717 -30.804 1.00 98.50 93 ARG A C 1
ATOM 755 O O . ARG A 1 93 ? 6.045 3.611 -30.446 1.00 98.50 93 ARG A O 1
ATOM 762 N N . ASP A 1 94 ? 7.446 4.887 -31.660 1.00 98.25 94 ASP A N 1
ATOM 763 C CA . ASP A 1 94 ? 8.166 3.770 -32.286 1.00 98.25 94 ASP A CA 1
ATOM 764 C C . ASP A 1 94 ? 8.924 2.930 -31.250 1.00 98.25 94 ASP A C 1
ATOM 766 O O . ASP A 1 94 ? 8.942 1.703 -31.341 1.00 98.25 94 ASP A O 1
ATOM 770 N N . GLU A 1 95 ? 9.472 3.581 -30.220 1.00 98.69 95 GLU A N 1
ATOM 771 C CA . GLU A 1 95 ? 10.177 2.921 -29.119 1.00 98.69 95 GLU A CA 1
ATOM 772 C C . GLU A 1 95 ? 9.214 2.141 -28.221 1.00 98.69 95 GLU A C 1
ATOM 774 O O . GLU A 1 95 ? 9.488 0.994 -27.866 1.00 98.69 95 GLU A O 1
ATOM 779 N N . ILE A 1 96 ? 8.027 2.699 -27.952 1.00 98.81 96 ILE A N 1
ATOM 780 C CA . ILE A 1 96 ? 6.951 1.981 -27.253 1.00 98.81 96 ILE A CA 1
ATOM 781 C C . ILE A 1 96 ? 6.562 0.723 -28.049 1.00 98.81 96 ILE A C 1
ATOM 783 O O . ILE A 1 96 ? 6.579 -0.382 -27.508 1.00 98.81 96 ILE A O 1
ATOM 787 N N . LYS A 1 97 ? 6.269 0.859 -29.353 1.00 98.88 97 LYS A N 1
ATOM 788 C CA . LYS A 1 97 ? 5.913 -0.279 -30.224 1.00 98.88 97 LYS A CA 1
ATOM 789 C C . LYS A 1 97 ? 7.004 -1.343 -30.237 1.00 98.88 97 LYS A C 1
ATOM 791 O O . LYS A 1 97 ? 6.701 -2.535 -30.186 1.00 98.88 97 LYS A O 1
ATOM 796 N N . ARG A 1 98 ? 8.270 -0.928 -30.312 1.00 98.44 98 ARG A N 1
ATOM 797 C CA . ARG A 1 98 ? 9.419 -1.834 -30.302 1.00 98.44 98 ARG A CA 1
ATOM 798 C C . ARG A 1 98 ? 9.488 -2.635 -29.004 1.00 98.44 98 ARG A C 1
ATOM 800 O O . ARG A 1 98 ? 9.577 -3.858 -29.058 1.00 98.44 98 ARG A O 1
ATOM 807 N N . GLN A 1 99 ? 9.392 -1.969 -27.861 1.00 98.81 99 GLN A N 1
ATOM 808 C CA . GLN A 1 99 ? 9.457 -2.606 -26.547 1.00 98.81 99 GLN A CA 1
ATOM 809 C C . GLN A 1 99 ? 8.305 -3.590 -26.310 1.00 98.81 99 GLN A C 1
ATOM 811 O O . GLN A 1 99 ? 8.527 -4.657 -25.734 1.00 98.81 99 GLN A O 1
ATOM 816 N N . ILE A 1 100 ? 7.108 -3.283 -26.823 1.00 98.88 100 ILE A N 1
ATOM 817 C CA . ILE A 1 100 ? 5.968 -4.211 -26.834 1.00 98.88 100 ILE A CA 1
ATOM 818 C C . ILE A 1 100 ? 6.290 -5.435 -27.697 1.00 98.88 100 ILE A C 1
ATOM 820 O O . ILE A 1 100 ? 6.180 -6.564 -27.230 1.00 98.88 100 ILE A O 1
ATOM 824 N N . LYS A 1 101 ? 6.746 -5.241 -28.943 1.00 98.75 101 LYS A N 1
ATOM 825 C CA . LYS A 1 101 ? 7.074 -6.357 -29.852 1.00 98.75 101 LYS A CA 1
ATOM 826 C C . LYS A 1 101 ? 8.137 -7.285 -29.270 1.00 98.75 101 LYS A C 1
ATOM 828 O O . LYS A 1 101 ? 7.986 -8.500 -29.355 1.00 98.75 101 LYS A O 1
ATOM 833 N N . LEU A 1 102 ? 9.186 -6.726 -28.670 1.00 98.69 102 LEU A N 1
ATOM 834 C CA . LEU A 1 102 ? 10.242 -7.504 -28.024 1.00 98.69 102 LEU A CA 1
ATOM 835 C C . LEU A 1 102 ? 9.706 -8.315 -26.841 1.00 98.69 102 LEU A C 1
ATOM 837 O O . LEU A 1 102 ? 10.099 -9.471 -26.673 1.00 98.69 102 LEU A O 1
ATOM 841 N N . ASN A 1 103 ? 8.797 -7.732 -26.053 1.00 98.75 103 ASN A N 1
ATOM 842 C CA . ASN A 1 103 ? 8.141 -8.424 -24.950 1.00 98.75 103 ASN A CA 1
ATOM 843 C C . ASN A 1 103 ? 7.330 -9.619 -25.453 1.00 98.75 103 ASN A C 1
ATOM 845 O O . ASN A 1 103 ? 7.540 -10.740 -25.000 1.00 98.75 103 ASN A O 1
ATOM 849 N N . GLU A 1 104 ? 6.469 -9.389 -26.446 1.00 98.50 104 GLU A N 1
ATOM 850 C CA . GLU A 1 104 ? 5.623 -10.423 -27.042 1.00 98.50 104 GLU A CA 1
ATOM 851 C C . GLU A 1 104 ? 6.450 -11.553 -27.663 1.00 98.50 104 GLU A C 1
ATOM 853 O O . GLU A 1 104 ? 6.181 -12.725 -27.416 1.00 98.50 104 GLU A O 1
ATOM 858 N N . GLN A 1 105 ? 7.489 -11.225 -28.436 1.00 98.38 105 GLN A N 1
ATOM 859 C CA . GLN A 1 105 ? 8.361 -12.221 -29.066 1.00 98.38 105 GLN A CA 1
ATOM 860 C C . GLN A 1 105 ? 9.076 -13.090 -28.029 1.00 98.38 105 GLN A C 1
ATOM 862 O O . GLN A 1 105 ? 9.083 -14.317 -28.136 1.00 98.38 105 GLN A O 1
ATOM 867 N N . THR A 1 106 ? 9.660 -12.452 -27.017 1.00 98.56 106 THR A N 1
ATOM 868 C CA . THR A 1 106 ? 10.454 -13.137 -25.996 1.00 98.56 106 THR A CA 1
ATOM 869 C C . THR A 1 106 ? 9.565 -13.988 -25.091 1.00 98.56 106 THR A C 1
ATOM 871 O O . THR A 1 106 ? 9.829 -15.172 -24.906 1.00 98.56 106 THR A O 1
ATOM 874 N N . ASN A 1 107 ? 8.458 -13.447 -24.585 1.00 98.69 107 ASN A N 1
ATOM 875 C CA . ASN A 1 107 ? 7.559 -14.215 -23.725 1.00 98.69 107 ASN A CA 1
ATOM 876 C C . ASN A 1 107 ? 6.839 -15.332 -24.488 1.00 98.69 107 ASN A C 1
ATOM 878 O O . ASN A 1 107 ? 6.660 -16.422 -23.948 1.00 98.69 107 ASN A O 1
ATOM 882 N N . LYS A 1 108 ? 6.504 -15.138 -25.771 1.00 98.44 108 LYS A N 1
ATOM 883 C CA . LYS A 1 108 ? 5.965 -16.215 -26.613 1.00 98.44 108 LYS A CA 1
ATOM 884 C C . LYS A 1 108 ? 6.970 -17.349 -26.834 1.00 98.44 108 LYS A C 1
ATOM 886 O O . LYS A 1 108 ? 6.543 -18.496 -26.937 1.00 98.44 108 LYS A O 1
ATOM 891 N N . LYS A 1 109 ? 8.280 -17.065 -26.866 1.00 98.50 109 LYS A N 1
ATOM 892 C CA . LYS A 1 109 ? 9.332 -18.098 -26.918 1.00 98.50 109 LYS A CA 1
ATOM 893 C C . LYS A 1 109 ? 9.291 -19.005 -25.683 1.00 98.50 109 LYS A C 1
ATOM 895 O O . LYS A 1 109 ? 9.369 -20.217 -25.844 1.00 98.50 109 LYS A O 1
ATOM 900 N N . TYR A 1 110 ? 9.146 -18.440 -24.483 1.00 98.50 110 TYR A N 1
ATOM 901 C CA . TYR A 1 110 ? 9.174 -19.208 -23.229 1.00 98.50 110 TYR A CA 1
ATOM 902 C C . TYR A 1 110 ? 7.815 -19.832 -22.870 1.00 98.50 110 TYR A C 1
ATOM 904 O O . TYR A 1 110 ? 7.715 -21.027 -22.603 1.00 98.50 110 TYR A O 1
ATOM 912 N N . PHE A 1 111 ? 6.731 -19.057 -22.927 1.00 98.50 111 PHE A N 1
ATOM 913 C CA . PHE A 1 111 ? 5.398 -19.504 -22.503 1.00 98.50 111 PHE A CA 1
ATOM 914 C C . PHE A 1 111 ? 4.573 -20.145 -23.639 1.00 98.50 111 PHE A C 1
ATOM 916 O O . PHE A 1 111 ? 3.520 -20.746 -23.402 1.00 98.50 111 PHE A O 1
ATOM 923 N N . GLY A 1 112 ? 5.030 -20.055 -24.893 1.00 97.44 112 GLY A N 1
ATOM 924 C CA . GLY A 1 112 ? 4.400 -20.706 -26.042 1.00 97.44 112 GLY A CA 1
ATOM 925 C C . GLY A 1 112 ? 2.945 -20.279 -26.261 1.00 97.44 112 GLY A C 1
ATOM 926 O O . GLY A 1 112 ? 2.596 -19.102 -26.188 1.00 97.44 112 GLY A O 1
ATOM 927 N N . LYS A 1 113 ? 2.061 -21.253 -26.521 1.00 96.56 113 LYS A N 1
ATOM 928 C CA . LYS A 1 113 ? 0.624 -21.010 -26.768 1.00 96.56 113 LYS A CA 1
ATOM 929 C C . LYS A 1 113 ? -0.136 -20.479 -25.544 1.00 96.56 113 LYS A C 1
ATOM 931 O O . LYS A 1 113 ? -1.271 -20.035 -25.716 1.00 96.56 113 LYS A O 1
ATOM 936 N N . ALA A 1 114 ? 0.444 -20.544 -24.342 1.00 97.44 114 ALA A N 1
ATOM 937 C CA . ALA A 1 114 ? -0.159 -19.965 -23.143 1.00 97.44 114 ALA A CA 1
ATOM 938 C C . ALA A 1 114 ? -0.062 -18.428 -23.138 1.00 97.44 114 ALA A C 1
ATOM 940 O O . ALA A 1 114 ? -0.906 -17.762 -22.542 1.00 97.44 114 ALA A O 1
ATOM 941 N N . TRP A 1 115 ? 0.918 -17.855 -23.846 1.00 98.31 115 TRP A N 1
ATOM 942 C CA . TRP A 1 115 ? 1.067 -16.409 -23.987 1.00 98.31 115 TRP A CA 1
ATOM 943 C C . TRP A 1 115 ? 0.051 -15.839 -24.983 1.00 98.31 115 TRP A C 1
ATOM 945 O O . TRP A 1 115 ? 0.250 -15.879 -26.200 1.00 98.31 115 TRP A O 1
ATOM 955 N N . LYS A 1 116 ? -1.074 -15.345 -24.459 1.00 97.00 116 LYS A N 1
ATOM 956 C CA . LYS A 1 116 ? -2.170 -14.734 -25.232 1.00 97.00 116 LYS A CA 1
ATOM 957 C C . LYS A 1 116 ? -2.735 -13.503 -24.509 1.00 97.00 116 LYS A C 1
ATOM 959 O O . LYS A 1 116 ? -3.905 -13.515 -24.113 1.00 97.00 116 LYS A O 1
ATOM 964 N N . PRO A 1 117 ? -1.915 -12.472 -24.256 1.00 97.75 117 PRO A N 1
ATOM 965 C CA . PRO A 1 117 ? -2.374 -11.300 -23.529 1.00 97.75 117 PRO A CA 1
ATOM 966 C C . PRO A 1 117 ? -3.458 -10.547 -24.310 1.00 97.75 117 PRO A C 1
ATOM 968 O O . PRO A 1 117 ? -3.315 -10.286 -25.499 1.00 97.75 117 PRO A O 1
ATOM 971 N N . GLN A 1 118 ? -4.541 -10.179 -23.623 1.00 97.69 118 GLN A N 1
ATOM 972 C CA . GLN A 1 118 ? -5.602 -9.318 -24.174 1.00 97.69 118 GLN A CA 1
ATOM 973 C C . GLN A 1 118 ? -5.538 -7.888 -23.632 1.00 97.69 118 GLN A C 1
ATOM 975 O O . GLN A 1 118 ? -6.035 -6.959 -24.265 1.00 97.69 118 GLN A O 1
ATOM 980 N N . GLY A 1 119 ? -4.948 -7.721 -22.450 1.00 98.38 119 GLY A N 1
ATOM 981 C CA . GLY A 1 119 ? -4.771 -6.433 -21.800 1.00 98.38 119 GLY A CA 1
ATOM 982 C C . GLY A 1 119 ? -3.331 -5.980 -21.798 1.00 98.38 119 GLY A C 1
ATOM 983 O O . GLY A 1 119 ? -2.422 -6.807 -21.862 1.00 98.38 119 GLY A O 1
ATOM 984 N N . PHE A 1 120 ? -3.140 -4.675 -21.666 1.00 98.62 120 PHE A N 1
ATOM 985 C CA . PHE A 1 120 ? -1.835 -4.044 -21.577 1.00 98.62 120 PHE A CA 1
ATOM 986 C C . PHE A 1 120 ? -1.574 -3.512 -20.165 1.00 98.62 120 PHE A C 1
ATOM 988 O O . PHE A 1 120 ? -2.435 -2.866 -19.565 1.00 98.62 120 PHE A O 1
ATOM 995 N N . PHE A 1 121 ? -0.372 -3.759 -19.650 1.00 98.31 121 PHE A N 1
ATOM 996 C CA . PHE A 1 121 ? 0.151 -3.108 -18.456 1.00 98.31 121 PHE A CA 1
ATOM 997 C C . PHE A 1 121 ? 1.277 -2.152 -18.854 1.00 98.31 121 PHE A C 1
ATOM 999 O O . PHE A 1 121 ? 2.294 -2.566 -19.414 1.00 98.31 121 PHE A O 1
ATOM 1006 N N . SER A 1 122 ? 1.074 -0.866 -18.574 1.00 97.81 122 SER A N 1
ATOM 1007 C CA . SER A 1 122 ? 2.115 0.152 -18.712 1.00 97.81 122 SER A CA 1
ATOM 1008 C C . SER A 1 122 ? 2.953 0.169 -17.428 1.00 97.81 122 SER A C 1
ATOM 1010 O O . SER A 1 122 ? 2.342 0.259 -16.359 1.00 97.81 122 SER A O 1
ATOM 1012 N N . PRO A 1 123 ? 4.298 0.101 -17.502 1.00 97.12 123 PRO A N 1
ATOM 1013 C CA . PRO A 1 123 ? 5.182 0.286 -16.354 1.00 97.12 123 PRO A CA 1
ATOM 1014 C C . PRO A 1 123 ? 4.742 1.443 -15.465 1.00 97.12 123 PRO A C 1
ATOM 1016 O O . PRO A 1 123 ? 4.375 2.509 -15.968 1.00 97.12 123 PRO A O 1
ATOM 1019 N N . GLU A 1 124 ? 4.759 1.217 -14.152 1.00 94.31 124 GLU A N 1
ATOM 1020 C CA . GLU A 1 124 ? 4.388 2.211 -13.135 1.00 94.31 124 GLU A CA 1
ATOM 1021 C C . GLU A 1 124 ? 2.916 2.670 -13.184 1.00 94.31 124 GLU A C 1
ATOM 1023 O O . GLU A 1 124 ? 2.553 3.738 -12.677 1.00 94.31 124 GLU A O 1
ATOM 1028 N N . LEU A 1 125 ? 2.062 1.894 -13.868 1.00 94.62 125 LEU A N 1
ATOM 1029 C CA . LEU A 1 125 ? 0.738 2.326 -14.330 1.00 94.62 125 LEU A CA 1
ATOM 1030 C C . LEU A 1 125 ? 0.788 3.697 -15.030 1.00 94.62 125 LEU A C 1
ATOM 1032 O O . LEU A 1 125 ? -0.148 4.493 -14.928 1.00 94.62 125 LEU A O 1
ATOM 1036 N N . GLY A 1 126 ? 1.886 3.966 -15.749 1.00 94.25 126 GLY A N 1
ATOM 1037 C CA . GLY A 1 126 ? 2.129 5.196 -16.490 1.00 94.25 126 GLY A CA 1
ATOM 1038 C C . GLY A 1 126 ? 1.135 5.359 -17.630 1.00 94.25 126 GLY A C 1
ATOM 1039 O O . GLY A 1 126 ? 1.331 4.828 -18.727 1.00 94.25 126 GLY A O 1
ATOM 1040 N N . TYR A 1 127 ? 0.061 6.094 -17.369 1.00 94.31 127 TYR A N 1
ATOM 1041 C CA . TYR A 1 127 ? -1.004 6.363 -18.319 1.00 94.31 127 TYR A CA 1
ATOM 1042 C C . TYR A 1 127 ? -0.736 7.673 -19.055 1.00 94.31 127 TYR A C 1
ATOM 1044 O O . TYR A 1 127 ? -0.535 8.707 -18.425 1.00 94.31 127 TYR A O 1
ATOM 1052 N N . SER A 1 128 ? -0.813 7.645 -20.386 1.00 94.19 128 SER A N 1
ATOM 1053 C CA . SER A 1 128 ? -1.022 8.840 -21.205 1.00 94.19 128 SER A CA 1
ATOM 1054 C C . SER A 1 128 ? -1.782 8.492 -22.479 1.00 94.19 128 SER A C 1
ATOM 1056 O O . SER A 1 128 ? -1.772 7.336 -22.921 1.00 94.19 128 SER A O 1
ATOM 1058 N N . LYS A 1 129 ? -2.408 9.489 -23.122 1.00 94.38 129 LYS A N 1
ATOM 1059 C CA . LYS A 1 129 ? -3.157 9.279 -24.379 1.00 94.38 129 LYS A CA 1
ATOM 1060 C C . LYS A 1 129 ? -2.303 8.601 -25.461 1.00 94.38 129 LYS A C 1
ATOM 1062 O O . LYS A 1 129 ? -2.787 7.727 -26.179 1.00 94.38 129 LYS A O 1
ATOM 1067 N N . LYS A 1 130 ? -1.016 8.956 -25.542 1.00 97.06 130 LYS A N 1
ATOM 1068 C CA . LYS A 1 130 ? -0.046 8.350 -26.467 1.00 97.06 130 LYS A CA 1
ATOM 1069 C C . LYS A 1 130 ? 0.137 6.853 -26.197 1.00 97.06 130 LYS A C 1
ATOM 1071 O O . LYS A 1 130 ? 0.111 6.066 -27.140 1.00 97.06 130 LYS A O 1
ATOM 1076 N N . VAL A 1 131 ? 0.305 6.462 -24.931 1.00 98.00 131 VAL A N 1
ATOM 1077 C CA . VAL A 1 131 ? 0.522 5.059 -24.537 1.00 98.00 131 VAL A CA 1
ATOM 1078 C C . VAL A 1 131 ? -0.687 4.204 -24.902 1.00 98.00 131 VAL A C 1
ATOM 1080 O O . VAL A 1 131 ? -0.523 3.162 -25.533 1.00 98.00 131 VAL A O 1
ATOM 1083 N N . VAL A 1 132 ? -1.903 4.660 -24.587 1.00 97.44 132 VAL A N 1
ATOM 1084 C CA . VAL A 1 132 ? -3.123 3.889 -24.883 1.00 97.44 132 VAL A CA 1
ATOM 1085 C C . VAL A 1 132 ? -3.412 3.764 -26.373 1.00 97.44 132 VAL A C 1
ATOM 1087 O O . VAL A 1 132 ? -3.849 2.707 -26.819 1.00 97.44 132 VAL A O 1
ATOM 1090 N N . GLN A 1 133 ? -3.114 4.797 -27.166 1.00 98.38 133 GLN A N 1
ATOM 1091 C CA . GLN A 1 133 ? -3.210 4.715 -28.625 1.00 98.38 133 GLN A CA 1
ATOM 1092 C C . GLN A 1 133 ? -2.265 3.650 -29.181 1.00 98.38 133 GLN A C 1
ATOM 1094 O O . GLN A 1 133 ? -2.675 2.833 -30.001 1.00 98.38 133 GLN A O 1
ATOM 1099 N N . VAL A 1 134 ? -1.012 3.628 -28.713 1.00 98.69 134 VAL A N 1
ATOM 1100 C CA . VAL A 1 134 ? -0.047 2.609 -29.137 1.00 98.69 134 VAL A CA 1
ATOM 1101 C C . VAL A 1 134 ? -0.487 1.217 -28.683 1.00 98.69 134 VAL A C 1
ATOM 1103 O O . VAL A 1 134 ? -0.430 0.290 -29.481 1.00 98.69 134 VAL A O 1
ATOM 1106 N N . ALA A 1 135 ? -0.968 1.055 -27.448 1.00 98.44 135 ALA A N 1
ATOM 1107 C CA . ALA A 1 135 ? -1.473 -0.230 -26.967 1.00 98.44 135 ALA A CA 1
ATOM 1108 C C . ALA A 1 135 ? -2.637 -0.750 -27.834 1.00 98.44 135 ALA A C 1
ATOM 1110 O O . ALA A 1 135 ? -2.621 -1.908 -28.250 1.00 98.44 135 ALA A O 1
ATOM 1111 N N . LYS A 1 136 ? -3.598 0.115 -28.186 1.00 98.31 136 LYS A N 1
ATOM 1112 C CA . LYS A 1 136 ? -4.688 -0.234 -29.108 1.00 98.31 136 LYS A CA 1
ATOM 1113 C C . LYS A 1 136 ? -4.163 -0.642 -30.489 1.00 98.31 136 LYS A C 1
ATOM 1115 O O . LYS A 1 136 ? -4.554 -1.680 -31.010 1.00 98.31 136 LYS A O 1
ATOM 1120 N N . GLU A 1 137 ? -3.246 0.134 -31.069 1.00 98.25 137 GLU A N 1
ATOM 1121 C CA . GLU A 1 137 ? -2.615 -0.181 -32.365 1.00 98.25 137 GLU A CA 1
ATOM 1122 C C . GLU A 1 137 ? -1.853 -1.510 -32.360 1.00 98.25 137 GLU A C 1
ATOM 1124 O O . GLU A 1 137 ? -1.720 -2.152 -33.399 1.00 98.25 137 GLU A O 1
ATOM 1129 N N . MET A 1 138 ? -1.345 -1.922 -31.199 1.00 98.31 138 MET A N 1
ATOM 1130 C CA . MET A 1 138 ? -0.648 -3.192 -31.009 1.00 98.31 138 MET A CA 1
ATOM 1131 C C . MET A 1 138 ? -1.600 -4.379 -30.772 1.00 98.31 138 MET A C 1
ATOM 1133 O O . MET A 1 138 ? -1.122 -5.497 -30.596 1.00 98.31 138 MET A O 1
ATOM 1137 N N . GLY A 1 139 ? -2.920 -4.160 -30.811 1.00 97.81 139 GLY A N 1
ATOM 1138 C CA . GLY A 1 139 ? -3.940 -5.212 -30.755 1.00 97.81 139 GLY A CA 1
ATOM 1139 C C . GLY A 1 139 ? -4.417 -5.589 -29.351 1.00 97.81 139 GLY A C 1
ATOM 1140 O O . GLY A 1 139 ? -5.046 -6.633 -29.191 1.00 97.81 139 GLY A O 1
ATOM 1141 N N . PHE A 1 140 ? -4.122 -4.776 -28.333 1.00 98.56 140 PHE A N 1
ATOM 1142 C CA . PHE A 1 140 ? -4.714 -4.953 -27.005 1.00 98.56 140 PHE A CA 1
ATOM 1143 C C . PHE A 1 140 ? -6.147 -4.402 -26.968 1.00 98.56 140 PHE A C 1
ATOM 1145 O O . PHE A 1 140 ? -6.494 -3.492 -27.720 1.00 98.56 140 PHE A O 1
ATOM 1152 N N . ASN A 1 141 ? -6.957 -4.918 -26.044 1.00 98.19 141 ASN A N 1
ATOM 1153 C CA . ASN A 1 141 ? -8.380 -4.575 -25.917 1.00 98.19 141 ASN A CA 1
ATOM 1154 C C . ASN A 1 141 ? -8.678 -3.705 -24.690 1.00 98.19 141 ASN A C 1
ATOM 1156 O O . ASN A 1 141 ? -9.731 -3.072 -24.608 1.00 98.19 141 ASN A O 1
ATOM 1160 N N . TRP A 1 142 ? -7.783 -3.710 -23.702 1.00 98.56 142 TRP A N 1
ATOM 1161 C CA . TRP A 1 142 ? -7.966 -2.975 -22.458 1.00 98.56 142 TRP A CA 1
ATOM 1162 C C . TRP A 1 142 ? -6.640 -2.608 -21.795 1.00 98.56 142 TRP A C 1
ATOM 1164 O O . TRP A 1 142 ? -5.608 -3.236 -22.039 1.00 98.56 142 TRP A O 1
ATOM 1174 N N . ILE A 1 143 ? -6.680 -1.601 -20.924 1.00 98.31 143 ILE A N 1
ATOM 1175 C CA . ILE A 1 143 ? -5.548 -1.161 -20.100 1.00 98.31 143 ILE A CA 1
ATOM 1176 C C . ILE A 1 143 ? -5.982 -0.953 -18.644 1.00 98.31 143 ILE A C 1
ATOM 1178 O O . ILE A 1 143 ? -7.143 -0.643 -18.364 1.00 98.31 143 ILE A O 1
ATOM 1182 N N . ILE A 1 144 ? -5.035 -1.109 -17.719 1.00 97.50 144 ILE A N 1
ATOM 1183 C CA . ILE A 1 144 ? -5.204 -0.768 -16.303 1.00 97.50 144 ILE A CA 1
ATOM 1184 C C . ILE A 1 144 ? -4.671 0.647 -16.048 1.00 97.50 144 ILE A C 1
ATOM 1186 O O . ILE A 1 144 ? -3.619 1.012 -16.572 1.00 97.50 144 ILE A O 1
ATOM 1190 N N . ALA A 1 145 ? -5.364 1.425 -15.219 1.00 94.25 145 ALA A N 1
ATOM 1191 C CA . ALA A 1 145 ? -4.896 2.725 -14.737 1.00 94.25 145 ALA A CA 1
ATOM 1192 C C . ALA A 1 145 ? -5.171 2.914 -13.237 1.00 94.25 145 ALA A C 1
ATOM 1194 O O . ALA A 1 145 ? -5.944 2.169 -12.629 1.00 94.25 145 ALA A O 1
ATOM 1195 N N . GLU A 1 146 ? -4.544 3.924 -12.639 1.00 90.94 146 GLU A N 1
ATOM 1196 C CA . GLU A 1 146 ? -4.829 4.335 -11.262 1.00 90.94 146 GLU A CA 1
ATOM 1197 C C . GLU A 1 146 ? -6.203 5.021 -11.169 1.00 90.94 146 GLU A C 1
ATOM 1199 O O . GLU A 1 146 ? -6.601 5.738 -12.087 1.00 90.94 146 GLU A O 1
ATOM 1204 N N . GLU A 1 147 ? -6.939 4.835 -10.066 1.00 87.75 147 GLU A N 1
ATOM 1205 C CA . GLU A 1 147 ? -8.274 5.435 -9.881 1.00 87.75 147 GLU A CA 1
ATOM 1206 C C . GLU A 1 147 ? -8.259 6.959 -10.060 1.00 87.75 147 GLU A C 1
ATOM 1208 O O . GLU A 1 147 ? -9.179 7.528 -10.649 1.00 87.75 147 GLU A O 1
ATOM 1213 N N . LEU A 1 148 ? -7.194 7.618 -9.607 1.00 81.06 148 LEU A N 1
ATOM 1214 C CA . LEU A 1 148 ? -7.037 9.074 -9.670 1.00 81.06 148 LEU A CA 1
ATOM 1215 C C . LEU A 1 148 ? -6.880 9.613 -11.099 1.00 81.06 148 LEU A C 1
ATOM 1217 O O . LEU A 1 148 ? -7.075 10.806 -11.346 1.00 81.06 148 LEU A O 1
ATOM 1221 N N . ALA A 1 149 ? -6.599 8.733 -12.063 1.00 85.56 149 ALA A N 1
ATOM 1222 C CA . ALA A 1 149 ? -6.636 9.067 -13.480 1.00 85.56 149 ALA A CA 1
ATOM 1223 C C . ALA A 1 149 ? -8.064 9.426 -13.943 1.00 85.56 149 ALA A C 1
ATOM 1225 O O . ALA A 1 149 ? -8.265 10.172 -14.908 1.00 85.56 149 ALA A O 1
ATOM 1226 N N . SER A 1 150 ? -9.081 8.913 -13.248 1.00 87.69 150 SER A N 1
ATOM 1227 C CA . SER A 1 150 ? -10.481 9.184 -13.543 1.00 87.69 150 SER A CA 1
ATOM 1228 C C . SER A 1 150 ? -10.880 10.602 -13.123 1.00 87.69 150 SER A C 1
ATOM 1230 O O . SER A 1 150 ? -10.642 11.046 -12.002 1.00 87.69 150 SER A O 1
ATOM 1232 N N . LYS A 1 151 ? -11.575 11.334 -14.004 1.00 81.81 151 LYS A N 1
ATOM 1233 C CA . LYS A 1 151 ? -12.237 12.605 -13.635 1.00 81.81 151 LYS A CA 1
ATOM 1234 C C . LYS A 1 151 ? -13.556 12.407 -12.875 1.00 81.81 151 LYS A C 1
ATOM 1236 O O . LYS A 1 151 ? -14.119 13.378 -12.378 1.00 81.81 151 LYS A O 1
ATOM 1241 N N . LYS A 1 152 ? -14.061 11.173 -12.799 1.00 85.00 152 LYS A N 1
ATOM 1242 C CA . LYS A 1 152 ? -15.307 10.804 -12.112 1.00 85.00 152 LYS A CA 1
ATOM 1243 C C . LYS A 1 152 ? -14.995 9.862 -10.950 1.00 85.00 152 LYS A C 1
ATOM 1245 O O . LYS A 1 152 ? -14.100 9.027 -11.054 1.00 85.00 152 LYS A O 1
ATOM 1250 N N . LYS A 1 153 ? -15.774 9.923 -9.870 1.00 84.12 153 LYS A N 1
ATOM 1251 C CA . LYS A 1 153 ? -15.696 8.904 -8.815 1.00 84.12 153 LYS A CA 1
ATOM 1252 C C . LYS A 1 153 ? -16.091 7.550 -9.410 1.00 84.12 153 LYS A C 1
ATOM 1254 O O . LYS A 1 153 ? -17.196 7.417 -9.928 1.00 84.12 153 LYS A O 1
ATOM 1259 N N . THR A 1 154 ? -15.191 6.571 -9.361 1.00 82.75 154 THR A N 1
ATOM 1260 C CA . THR A 1 154 ? -15.364 5.304 -10.090 1.00 82.75 154 THR A CA 1
ATOM 1261 C C . THR A 1 154 ? -16.484 4.452 -9.491 1.00 82.75 154 THR A C 1
ATOM 1263 O O . THR A 1 154 ? -17.274 3.847 -10.216 1.00 82.75 154 THR A O 1
ATOM 1266 N N . GLY A 1 155 ? -16.546 4.384 -8.156 1.00 84.19 155 GLY A N 1
ATOM 1267 C CA . GLY A 1 155 ? -17.446 3.496 -7.415 1.00 84.19 155 GLY A CA 1
ATOM 1268 C C . GLY A 1 155 ? -17.230 2.001 -7.694 1.00 84.19 155 GLY A C 1
ATOM 1269 O O . GLY A 1 155 ? -17.965 1.190 -7.141 1.00 84.19 155 GLY A O 1
ATOM 1270 N N . PHE A 1 156 ? -16.257 1.652 -8.545 1.00 93.56 156 PHE A N 1
ATOM 1271 C CA . PHE A 1 156 ? -15.900 0.307 -9.005 1.00 93.56 156 PHE A CA 1
ATOM 1272 C C . PHE A 1 156 ? -17.079 -0.558 -9.490 1.00 93.56 156 PHE A C 1
ATOM 1274 O O . PHE A 1 156 ? -17.092 -1.772 -9.308 1.00 93.56 156 PHE A O 1
ATOM 1281 N N . LYS A 1 157 ? -18.093 0.060 -10.108 1.00 94.62 157 LYS A N 1
ATOM 1282 C CA . LYS A 1 157 ? -19.286 -0.633 -10.643 1.00 94.62 157 LYS A CA 1
ATOM 1283 C C . LYS A 1 157 ? -19.333 -0.724 -12.164 1.00 94.62 157 LYS A C 1
ATOM 1285 O O . LYS A 1 157 ? -20.188 -1.416 -12.698 1.00 94.62 157 LYS A O 1
ATOM 1290 N N . LYS A 1 158 ? -18.474 0.023 -12.853 1.00 95.38 158 LYS A N 1
ATOM 1291 C CA . LYS A 1 158 ? -18.479 0.153 -14.309 1.00 95.38 158 LYS A CA 1
ATOM 1292 C C . LYS A 1 158 ? -17.055 0.213 -14.833 1.00 95.38 158 LYS A C 1
ATOM 1294 O O . LYS A 1 158 ? -16.185 0.801 -14.192 1.00 95.38 158 LYS A O 1
ATOM 1299 N N . ILE A 1 159 ? -16.859 -0.361 -16.007 1.00 97.19 159 ILE A N 1
ATOM 1300 C CA . ILE A 1 159 ? -15.645 -0.305 -16.812 1.00 97.19 159 ILE A CA 1
ATOM 1301 C C . ILE A 1 159 ? -16.014 0.424 -18.099 1.00 97.19 159 ILE A C 1
ATOM 1303 O O . ILE A 1 159 ? -17.006 0.098 -18.749 1.00 97.19 159 ILE A O 1
ATOM 1307 N N . TYR A 1 160 ? -15.231 1.437 -18.440 1.00 96.94 160 TYR A N 1
ATOM 1308 C CA . TYR A 1 160 ? -15.584 2.412 -19.467 1.00 96.94 160 TYR A CA 1
ATOM 1309 C C . TYR A 1 160 ? -14.784 2.182 -20.748 1.00 96.94 160 TYR A C 1
ATOM 1311 O O . TYR A 1 160 ? -13.699 1.598 -20.722 1.00 96.94 160 TYR A O 1
ATOM 1319 N N . ASN A 1 161 ? -15.295 2.713 -21.852 1.00 97.50 161 ASN A N 1
ATOM 1320 C CA . ASN A 1 161 ? -14.512 2.979 -23.052 1.00 97.50 161 ASN A CA 1
ATOM 1321 C C . ASN A 1 161 ? -13.628 4.210 -22.825 1.00 97.50 161 ASN A C 1
ATOM 1323 O O . ASN A 1 161 ? -14.064 5.196 -22.223 1.00 97.50 161 ASN A O 1
ATOM 1327 N N . ILE A 1 162 ? -12.394 4.198 -23.321 1.00 96.56 162 ILE A N 1
ATOM 1328 C CA . ILE A 1 162 ? -11.589 5.422 -23.340 1.00 96.56 162 ILE A CA 1
ATOM 1329 C C . ILE A 1 162 ? -12.116 6.323 -24.456 1.00 96.56 162 ILE A C 1
ATOM 1331 O O . ILE A 1 162 ? -12.171 5.905 -25.613 1.00 96.56 162 ILE A O 1
ATOM 1335 N N . LYS A 1 163 ? -12.445 7.574 -24.113 1.00 95.44 163 LYS A N 1
ATOM 1336 C CA . LYS A 1 163 ? -12.930 8.578 -25.068 1.00 95.44 163 LYS A CA 1
ATOM 1337 C C . LYS A 1 163 ? -12.043 8.644 -26.318 1.00 95.44 163 LYS A C 1
ATOM 1339 O O . LYS A 1 163 ? -10.813 8.642 -26.201 1.00 95.44 163 LYS A O 1
ATOM 1344 N N . ASP A 1 164 ? -12.655 8.702 -27.499 1.00 95.19 164 ASP A N 1
ATOM 1345 C CA . ASP A 1 164 ? -12.005 8.729 -28.823 1.00 95.19 164 ASP A CA 1
ATOM 1346 C C . ASP A 1 164 ? -11.175 7.474 -29.169 1.00 95.19 164 ASP A C 1
ATOM 1348 O O . ASP A 1 164 ? -10.357 7.506 -30.089 1.00 95.19 164 ASP A O 1
ATOM 1352 N N . LEU A 1 165 ? -11.322 6.371 -28.425 1.00 96.00 165 LEU A N 1
ATOM 1353 C CA . LEU A 1 165 ? -10.647 5.096 -28.698 1.00 96.00 165 LEU A CA 1
ATOM 1354 C C . LEU A 1 165 ? -11.630 3.931 -28.865 1.00 96.00 165 LEU A C 1
ATOM 1356 O O . LEU A 1 165 ? -11.217 2.775 -28.773 1.00 96.00 165 LEU A O 1
ATOM 1360 N N . GLY A 1 166 ? -12.889 4.212 -29.208 1.00 94.12 166 GLY A N 1
ATOM 1361 C CA . GLY A 1 166 ? -13.894 3.199 -29.538 1.00 94.12 166 GLY A CA 1
ATOM 1362 C C . GLY A 1 166 ? -14.137 2.226 -28.385 1.00 94.12 166 GLY A C 1
ATOM 1363 O O . GLY A 1 166 ? -14.402 2.640 -27.265 1.00 94.12 166 GLY A O 1
ATOM 1364 N N . ASP A 1 167 ? -14.011 0.932 -28.656 1.00 94.94 167 ASP A N 1
ATOM 1365 C CA . ASP A 1 167 ? -14.242 -0.169 -27.716 1.00 94.94 167 ASP A CA 1
ATOM 1366 C C . ASP A 1 167 ? -13.060 -0.478 -26.778 1.00 94.94 167 ASP A C 1
ATOM 1368 O O . ASP A 1 167 ? -13.128 -1.425 -25.993 1.00 94.94 167 ASP A O 1
ATOM 1372 N N . PHE A 1 168 ? -11.975 0.304 -26.832 1.00 98.12 168 PHE A N 1
ATOM 1373 C CA . PHE A 1 168 ? -10.800 0.074 -25.993 1.00 98.12 168 PHE A CA 1
ATOM 1374 C C . PHE A 1 168 ? -11.102 0.434 -24.534 1.00 98.12 168 PHE A C 1
ATOM 1376 O O . PHE A 1 168 ? -11.316 1.604 -24.192 1.00 98.12 168 PHE A O 1
ATOM 1383 N N . LYS A 1 169 ? -11.125 -0.582 -23.666 1.00 98.31 169 LYS A N 1
ATOM 1384 C CA . LYS A 1 169 ? -11.615 -0.454 -22.289 1.00 98.31 169 LYS A CA 1
ATOM 1385 C C . LYS A 1 169 ? -10.535 0.032 -21.321 1.00 98.31 169 LYS A C 1
ATOM 1387 O O . LYS A 1 169 ? -9.347 -0.258 -21.476 1.00 98.31 169 LYS A O 1
ATOM 1392 N N . ILE A 1 170 ? -10.966 0.703 -20.257 1.00 97.44 170 ILE A N 1
ATOM 1393 C CA . ILE A 1 170 ? -10.121 1.059 -19.114 1.00 97.44 170 ILE A CA 1
ATOM 1394 C C . ILE A 1 170 ? -10.708 0.538 -17.808 1.00 97.44 170 ILE A C 1
ATOM 1396 O O . ILE A 1 170 ? -11.890 0.731 -17.517 1.00 97.44 170 ILE A O 1
ATOM 1400 N N . ILE A 1 171 ? -9.857 -0.103 -17.008 1.00 97.56 171 ILE A N 1
ATOM 1401 C CA . ILE A 1 171 ? -10.189 -0.568 -15.663 1.00 97.56 171 ILE A CA 1
ATOM 1402 C C . ILE A 1 171 ? -9.279 0.105 -14.633 1.00 97.56 171 ILE A C 1
ATOM 1404 O O . ILE A 1 171 ? -8.065 0.202 -14.817 1.00 97.56 171 ILE A O 1
ATOM 1408 N N . PHE A 1 172 ? -9.877 0.578 -13.541 1.00 96.38 172 PHE A N 1
ATOM 1409 C CA . PHE A 1 172 ? -9.162 1.304 -12.493 1.00 96.38 172 PHE A CA 1
ATOM 1410 C C . PHE A 1 172 ? -8.803 0.409 -11.307 1.00 96.38 172 PHE A C 1
ATOM 1412 O O . PHE A 1 172 ? -9.639 -0.369 -10.842 1.00 96.38 172 PHE A O 1
ATOM 1419 N N . ARG A 1 173 ? -7.576 0.556 -10.802 1.00 95.06 173 ARG A N 1
ATOM 1420 C CA . ARG A 1 173 ? -7.100 -0.042 -9.548 1.00 95.06 173 ARG A CA 1
ATOM 1421 C C . ARG A 1 173 ? -7.867 0.533 -8.352 1.00 95.06 173 ARG A C 1
ATOM 1423 O O . ARG A 1 173 ? -8.070 1.736 -8.268 1.00 95.06 173 ARG A O 1
ATOM 1430 N N . ASP A 1 174 ? -8.235 -0.312 -7.392 1.00 93.19 174 ASP A N 1
ATOM 1431 C CA . ASP A 1 174 ? -8.702 0.132 -6.072 1.00 93.19 174 ASP A CA 1
ATOM 1432 C C . ASP A 1 174 ? -7.469 0.460 -5.209 1.00 93.19 174 ASP A C 1
ATOM 1434 O O . ASP A 1 174 ? -6.841 -0.432 -4.616 1.00 93.19 174 ASP A O 1
ATOM 1438 N N . LYS A 1 175 ? -7.061 1.741 -5.208 1.00 87.12 175 LYS A N 1
ATOM 1439 C CA . LYS A 1 175 ? -5.843 2.219 -4.527 1.00 87.12 175 LYS A CA 1
ATOM 1440 C C . LYS A 1 175 ? -5.879 1.903 -3.039 1.00 87.12 175 LYS A C 1
ATOM 1442 O O . LYS A 1 175 ? -4.920 1.348 -2.509 1.00 87.12 175 LYS A O 1
ATOM 1447 N N . ARG A 1 176 ? -7.000 2.208 -2.375 1.00 86.06 176 ARG A N 1
ATOM 1448 C CA . ARG A 1 176 ? -7.168 2.019 -0.926 1.00 86.06 176 ARG A CA 1
ATOM 1449 C C . ARG A 1 176 ? -6.911 0.570 -0.536 1.00 86.06 176 ARG A C 1
ATOM 1451 O O . ARG A 1 176 ? -6.133 0.307 0.376 1.00 86.06 176 ARG A O 1
ATOM 1458 N N . VAL A 1 177 ? -7.546 -0.371 -1.234 1.00 89.12 177 VAL A N 1
ATOM 1459 C CA . VAL A 1 177 ? -7.408 -1.796 -0.908 1.00 89.12 177 VAL A CA 1
ATOM 1460 C C . VAL A 1 177 ? -6.025 -2.324 -1.287 1.00 89.12 177 VAL A C 1
ATOM 1462 O O . VAL A 1 177 ? -5.451 -3.108 -0.534 1.00 89.12 177 VAL A O 1
ATOM 1465 N N . SER A 1 178 ? -5.447 -1.856 -2.397 1.00 91.25 178 SER A N 1
ATOM 1466 C CA . SER A 1 178 ? -4.067 -2.202 -2.757 1.00 91.25 178 SER A CA 1
ATOM 1467 C C . SER A 1 178 ? -3.080 -1.748 -1.672 1.00 91.25 178 SER A C 1
ATOM 1469 O O . SER A 1 178 ? -2.277 -2.549 -1.205 1.00 91.25 178 SER A O 1
ATOM 1471 N N . VAL A 1 179 ? -3.180 -0.500 -1.198 1.00 84.44 179 VAL A N 1
ATOM 1472 C CA . VAL A 1 179 ? -2.325 0.053 -0.129 1.00 84.44 179 VAL A CA 1
ATOM 1473 C C . VAL A 1 179 ? -2.535 -0.670 1.204 1.00 84.44 179 VAL A C 1
ATOM 1475 O O . VAL A 1 179 ? -1.565 -0.949 1.911 1.00 84.44 179 VAL A O 1
ATOM 1478 N N . LEU A 1 180 ? -3.774 -1.037 1.541 1.00 85.31 180 LEU A N 1
ATOM 1479 C CA . LEU A 1 180 ? -4.085 -1.809 2.748 1.00 85.31 180 LEU A CA 1
ATOM 1480 C C . LEU A 1 180 ? -3.328 -3.151 2.783 1.00 85.31 180 LEU A C 1
ATOM 1482 O O . LEU A 1 180 ? -2.807 -3.542 3.828 1.00 85.31 180 LEU A O 1
ATOM 1486 N N . ILE A 1 181 ? -3.227 -3.830 1.637 1.00 90.19 181 ILE A N 1
ATOM 1487 C CA . ILE A 1 181 ? -2.476 -5.085 1.503 1.00 90.19 181 ILE A CA 1
ATOM 1488 C C . ILE A 1 181 ? -0.961 -4.814 1.478 1.00 90.19 181 ILE A C 1
ATOM 1490 O O . ILE A 1 181 ? -0.227 -5.429 2.249 1.00 90.19 181 ILE A O 1
ATOM 1494 N N . LEU A 1 182 ? -0.485 -3.854 0.671 1.00 86.56 182 LEU A N 1
ATOM 1495 C CA . LEU A 1 182 ? 0.941 -3.482 0.553 1.00 86.56 182 LEU A CA 1
ATOM 1496 C C . LEU A 1 182 ? 1.577 -3.076 1.897 1.00 86.56 182 LEU A C 1
ATOM 1498 O O . LEU A 1 182 ? 2.734 -3.392 2.198 1.00 86.56 182 LEU A O 1
ATOM 1502 N N . SER A 1 183 ? 0.812 -2.368 2.728 1.00 77.12 183 SER A N 1
ATOM 1503 C CA . SER A 1 183 ? 1.224 -1.935 4.068 1.00 77.12 183 SER A CA 1
ATOM 1504 C C . SER A 1 183 ? 1.234 -3.068 5.101 1.00 77.12 183 SER A C 1
ATOM 1506 O O . SER A 1 183 ? 1.665 -2.846 6.232 1.00 77.12 183 SER A O 1
ATOM 1508 N N . ALA A 1 184 ? 0.783 -4.273 4.726 1.00 81.75 184 ALA A N 1
ATOM 1509 C CA . ALA A 1 184 ? 0.617 -5.429 5.604 1.00 81.75 184 ALA A CA 1
ATOM 1510 C C . ALA A 1 184 ? -0.231 -5.138 6.859 1.00 81.75 184 ALA A C 1
ATOM 1512 O O . ALA A 1 184 ? -0.068 -5.798 7.885 1.00 81.75 184 ALA A O 1
ATOM 1513 N N . ILE A 1 185 ? -1.149 -4.162 6.780 1.00 77.75 185 ILE A N 1
ATOM 1514 C CA . ILE A 1 185 ? -2.146 -3.899 7.832 1.00 77.75 185 ILE A CA 1
ATOM 1515 C C . ILE A 1 185 ? -3.106 -5.089 7.963 1.00 77.75 185 ILE A C 1
ATOM 1517 O O . ILE A 1 185 ? -3.570 -5.401 9.062 1.00 77.75 185 ILE A O 1
ATOM 1521 N N . VAL A 1 186 ? -3.372 -5.765 6.844 1.00 85.31 186 VAL A N 1
ATOM 1522 C CA . VAL A 1 186 ? -4.125 -7.020 6.781 1.00 85.31 186 VAL A CA 1
ATOM 1523 C C . VAL A 1 186 ? -3.155 -8.175 6.550 1.00 85.31 186 VAL A C 1
ATOM 1525 O O . VAL A 1 186 ? -2.382 -8.171 5.593 1.00 85.31 186 VAL A O 1
ATOM 1528 N N . ARG A 1 187 ? -3.169 -9.160 7.451 1.00 86.81 187 ARG A N 1
ATOM 1529 C CA . ARG A 1 187 ? -2.331 -10.376 7.373 1.00 86.81 187 ARG A CA 1
ATOM 1530 C C . ARG A 1 187 ? -3.157 -11.659 7.459 1.00 86.81 187 ARG A C 1
ATOM 1532 O O . ARG A 1 187 ? -2.618 -12.754 7.322 1.00 86.81 187 ARG A O 1
ATOM 1539 N N . SER A 1 188 ? -4.472 -11.534 7.628 1.00 87.94 188 SER A N 1
ATOM 1540 C CA . SER A 1 188 ? -5.415 -12.644 7.627 1.00 87.94 188 SER A CA 1
ATOM 1541 C C . SER A 1 188 ? -6.683 -12.273 6.863 1.00 87.94 188 SER A C 1
ATOM 1543 O O . SER A 1 188 ? -7.023 -11.100 6.695 1.00 87.94 188 SER A O 1
ATOM 1545 N N . PHE A 1 189 ? -7.415 -13.283 6.392 1.00 87.88 189 PHE A N 1
ATOM 1546 C CA . PHE A 1 189 ? -8.716 -13.057 5.768 1.00 87.88 189 PHE A CA 1
ATOM 1547 C C . PHE A 1 189 ? -9.674 -12.358 6.741 1.00 87.88 189 PHE A C 1
ATOM 1549 O O . PHE A 1 189 ? -10.404 -11.456 6.348 1.00 87.88 189 PHE A O 1
ATOM 1556 N N . LYS A 1 190 ? -9.621 -12.715 8.030 1.00 86.75 190 LYS A N 1
ATOM 1557 C CA . LYS A 1 190 ? -10.436 -12.098 9.080 1.00 86.75 190 LYS A CA 1
ATOM 1558 C C . LYS A 1 190 ? -10.170 -10.596 9.199 1.00 86.75 190 LYS A C 1
ATOM 1560 O O . LYS A 1 190 ? -11.131 -9.830 9.145 1.00 86.75 190 LYS A O 1
ATOM 1565 N N . SER A 1 191 ? -8.907 -10.176 9.323 1.00 85.31 191 SER A N 1
ATOM 1566 C CA . SER A 1 191 ? -8.582 -8.747 9.397 1.00 85.31 191 SER A CA 1
ATOM 1567 C C . SER A 1 191 ? -8.948 -8.029 8.106 1.00 85.31 191 SER A C 1
ATOM 1569 O O . SER A 1 191 ? -9.522 -6.950 8.164 1.00 85.31 191 SER A O 1
ATOM 1571 N N . PHE A 1 192 ? -8.762 -8.652 6.942 1.00 88.62 192 PHE A N 1
ATOM 1572 C CA . PHE A 1 192 ? -9.228 -8.072 5.683 1.00 88.62 192 PHE A CA 1
ATOM 1573 C C . PHE A 1 192 ? -10.736 -7.799 5.662 1.00 88.62 192 PHE A C 1
ATOM 1575 O O . PHE A 1 192 ? -11.144 -6.703 5.288 1.00 88.62 192 PHE A O 1
ATOM 1582 N N . ILE A 1 193 ? -11.574 -8.740 6.114 1.00 87.56 193 ILE A N 1
ATOM 1583 C CA . ILE A 1 193 ? -13.025 -8.510 6.212 1.00 87.56 193 ILE A CA 1
ATOM 1584 C C . ILE A 1 193 ? -13.358 -7.403 7.219 1.00 87.56 193 ILE A C 1
ATOM 1586 O O . ILE A 1 193 ? -14.245 -6.597 6.947 1.00 87.56 193 ILE A O 1
ATOM 1590 N N . GLN A 1 194 ? -12.649 -7.328 8.347 1.00 83.88 194 GLN A N 1
ATOM 1591 C CA . GLN A 1 194 ? -12.853 -6.272 9.346 1.00 83.88 194 GLN A CA 1
ATOM 1592 C C . GLN A 1 194 ? -12.523 -4.880 8.793 1.00 83.88 194 GLN A C 1
ATOM 1594 O O . GLN A 1 194 ? -13.320 -3.963 8.965 1.00 83.88 194 GLN A O 1
ATOM 1599 N N . GLU A 1 195 ? -11.391 -4.731 8.101 1.00 83.50 195 GLU A N 1
ATOM 1600 C CA . GLU A 1 195 ? -10.953 -3.451 7.521 1.00 83.50 195 GLU A CA 1
ATOM 1601 C C . GLU A 1 195 ? -11.775 -3.055 6.276 1.00 83.50 195 GLU A C 1
ATOM 1603 O O . GLU A 1 195 ? -11.915 -1.876 5.943 1.00 83.50 195 GLU A O 1
ATOM 1608 N N . MET A 1 196 ? -12.332 -4.035 5.558 1.00 84.75 196 MET A N 1
ATOM 1609 C CA . MET A 1 196 ? -13.240 -3.786 4.433 1.00 84.75 196 MET A CA 1
ATOM 1610 C C . MET A 1 196 ? -14.667 -3.462 4.891 1.00 84.75 196 MET A C 1
ATOM 1612 O O . MET A 1 196 ? -15.335 -2.654 4.250 1.00 84.75 196 MET A O 1
ATOM 1616 N N . GLY A 1 197 ? -15.124 -4.079 5.983 1.00 84.25 197 GLY A N 1
ATOM 1617 C CA . GLY A 1 197 ? -16.514 -4.089 6.435 1.00 84.25 197 GLY A CA 1
ATOM 1618 C C . GLY A 1 197 ? -17.341 -5.183 5.749 1.00 84.25 197 GLY A C 1
ATOM 1619 O O . GLY A 1 197 ? -17.292 -5.345 4.530 1.00 84.25 197 GLY A O 1
ATOM 1620 N N . GLU A 1 198 ? -18.149 -5.927 6.514 1.00 83.06 198 GLU A N 1
ATOM 1621 C CA . GLU A 1 198 ? -18.915 -7.072 5.983 1.00 83.06 198 GLU A CA 1
ATOM 1622 C C . GLU A 1 198 ? -19.871 -6.698 4.842 1.00 83.06 198 GLU A C 1
ATOM 1624 O O . GLU A 1 198 ? -20.016 -7.451 3.877 1.00 83.06 198 GLU A O 1
ATOM 1629 N N . GLU A 1 199 ? -20.489 -5.521 4.921 1.00 84.12 199 GLU A N 1
ATOM 1630 C CA . GLU A 1 199 ? -21.403 -5.024 3.890 1.00 84.12 199 GLU A CA 1
ATOM 1631 C C . GLU A 1 199 ? -20.681 -4.661 2.590 1.00 84.12 199 GLU A C 1
ATOM 1633 O O . GLU A 1 199 ? -21.247 -4.798 1.508 1.00 84.12 199 GLU A O 1
ATOM 1638 N N . GLU A 1 200 ? -19.413 -4.252 2.657 1.00 83.81 200 GLU A N 1
ATOM 1639 C CA . GLU A 1 200 ? -18.626 -3.885 1.478 1.00 83.81 200 GLU A CA 1
ATOM 1640 C C . GLU A 1 200 ? -18.393 -5.086 0.556 1.00 83.81 200 GLU A C 1
ATOM 1642 O O . GLU A 1 200 ? -18.522 -4.975 -0.662 1.00 83.81 200 GLU A O 1
ATOM 1647 N N . ILE A 1 201 ? -18.123 -6.259 1.132 1.00 83.75 201 ILE A N 1
ATOM 1648 C CA . ILE A 1 201 ? -17.865 -7.500 0.383 1.00 83.75 201 ILE A CA 1
ATOM 1649 C C . ILE A 1 201 ? -19.126 -7.994 -0.337 1.00 83.75 201 ILE A C 1
ATOM 1651 O O . ILE A 1 201 ? -19.043 -8.612 -1.406 1.00 83.75 201 ILE A O 1
ATOM 1655 N N . LYS A 1 202 ? -20.303 -7.691 0.223 1.00 85.88 202 LYS A N 1
ATOM 1656 C CA . LYS A 1 202 ? -21.605 -8.043 -0.356 1.00 85.88 202 LYS A CA 1
ATOM 1657 C C . LYS A 1 202 ? -21.991 -7.144 -1.529 1.00 85.88 202 LYS A C 1
ATOM 1659 O O . LYS A 1 202 ? -22.821 -7.552 -2.336 1.00 85.88 202 LYS A O 1
ATOM 1664 N N . LYS A 1 203 ? -21.390 -5.955 -1.669 1.00 87.94 203 LYS A N 1
ATOM 1665 C CA . LYS A 1 203 ? -21.718 -5.031 -2.763 1.00 87.94 203 LYS A CA 1
ATOM 1666 C C . LYS A 1 203 ? -21.444 -5.655 -4.123 1.00 87.94 203 LYS A C 1
ATOM 1668 O O . LYS A 1 203 ? -20.440 -6.346 -4.330 1.00 87.94 203 LYS A O 1
ATOM 1673 N N . ASP A 1 204 ? -22.323 -5.350 -5.067 1.00 90.56 204 ASP A N 1
ATOM 1674 C CA . ASP A 1 204 ? -22.093 -5.634 -6.474 1.00 90.56 204 ASP A CA 1
ATOM 1675 C C . ASP A 1 204 ? -21.157 -4.574 -7.066 1.00 90.56 204 ASP A C 1
ATOM 1677 O O . ASP A 1 204 ? -21.555 -3.452 -7.389 1.00 90.56 204 ASP A O 1
ATOM 1681 N N . ARG A 1 205 ? -19.868 -4.903 -7.042 1.00 93.06 205 ARG A N 1
ATOM 1682 C CA . ARG A 1 205 ? -18.762 -4.096 -7.547 1.00 93.06 205 ARG A CA 1
ATOM 1683 C C . ARG A 1 205 ? -17.586 -5.004 -7.876 1.00 93.06 205 ARG A C 1
ATOM 1685 O O . ARG A 1 205 ? -17.455 -6.093 -7.294 1.00 93.06 205 ARG A O 1
ATOM 1692 N N . TYR A 1 206 ? -16.697 -4.526 -8.731 1.00 95.88 206 TYR A N 1
ATOM 1693 C CA . TYR A 1 206 ? -15.393 -5.138 -8.893 1.00 95.88 206 TYR A CA 1
ATOM 1694 C C . TYR A 1 206 ? -14.401 -4.606 -7.851 1.00 95.88 206 TYR A C 1
ATOM 1696 O O . TYR A 1 206 ? -14.545 -3.520 -7.284 1.00 95.88 206 TYR A O 1
ATOM 1704 N N . LEU A 1 207 ? -13.382 -5.410 -7.586 1.00 95.56 207 LEU A N 1
ATOM 1705 C CA . LEU A 1 207 ? -12.197 -5.060 -6.826 1.00 95.56 207 LEU A CA 1
ATOM 1706 C C . LEU A 1 207 ? -11.000 -5.459 -7.687 1.00 95.56 207 LEU A C 1
ATOM 1708 O O . LEU A 1 207 ? -10.849 -6.634 -8.016 1.00 95.56 207 LEU A O 1
ATOM 1712 N N . LEU A 1 208 ? -10.174 -4.489 -8.072 1.00 97.62 208 LEU A N 1
ATOM 1713 C CA . LEU A 1 208 ? -8.918 -4.730 -8.777 1.00 97.62 208 LEU A CA 1
ATOM 1714 C C . LEU A 1 208 ? -7.771 -4.271 -7.884 1.00 97.62 208 LEU A C 1
ATOM 1716 O O . LEU A 1 208 ? -7.602 -3.072 -7.665 1.00 97.62 208 LEU A O 1
ATOM 1720 N N . THR A 1 209 ? -6.980 -5.215 -7.385 1.00 96.62 209 THR A N 1
ATOM 1721 C CA . THR A 1 209 ? -5.743 -4.901 -6.662 1.00 96.62 209 THR A CA 1
ATOM 1722 C C . THR A 1 209 ? -4.564 -5.076 -7.602 1.00 96.62 209 THR A C 1
ATOM 1724 O O . THR A 1 209 ? -4.468 -6.109 -8.256 1.00 96.62 209 THR A O 1
ATOM 1727 N N . VAL A 1 210 ? -3.680 -4.080 -7.662 1.00 96.81 210 VAL A N 1
ATOM 1728 C CA . VAL A 1 210 ? -2.470 -4.089 -8.503 1.00 96.81 210 VAL A CA 1
ATOM 1729 C C . VAL A 1 210 ? -1.278 -3.815 -7.599 1.00 96.81 210 VAL A C 1
ATOM 1731 O O . VAL A 1 210 ? -1.261 -2.793 -6.901 1.00 96.81 210 VAL A O 1
ATOM 1734 N N . MET A 1 211 ? -0.341 -4.758 -7.549 1.00 95.12 211 MET A N 1
ATOM 1735 C CA . MET A 1 211 ? 0.794 -4.756 -6.624 1.00 95.12 211 MET A CA 1
ATOM 1736 C C . MET A 1 211 ? 1.989 -5.479 -7.247 1.00 95.12 211 MET A C 1
ATOM 1738 O O . MET A 1 211 ? 1.802 -6.375 -8.071 1.00 95.12 211 MET A O 1
ATOM 1742 N N . ASP A 1 212 ? 3.192 -5.142 -6.795 1.00 96.31 212 ASP A N 1
ATOM 1743 C CA . ASP A 1 212 ? 4.401 -5.911 -7.093 1.00 96.31 212 ASP A CA 1
ATOM 1744 C C . ASP A 1 212 ? 4.326 -7.299 -6.452 1.00 96.31 212 ASP A C 1
ATOM 1746 O O . ASP A 1 212 ? 3.888 -7.441 -5.301 1.00 96.31 212 ASP A O 1
ATOM 1750 N N . ALA A 1 213 ? 4.749 -8.326 -7.186 1.00 97.88 213 ALA A N 1
ATOM 1751 C CA . ALA A 1 213 ? 4.736 -9.712 -6.727 1.00 97.88 213 ALA A CA 1
ATOM 1752 C C . ALA A 1 213 ? 5.589 -9.891 -5.459 1.00 97.88 213 ALA A C 1
ATOM 1754 O O . ALA A 1 213 ? 5.173 -10.579 -4.523 1.00 97.88 213 ALA A O 1
ATOM 1755 N N . GLU A 1 214 ? 6.707 -9.168 -5.383 1.00 97.50 214 GLU A N 1
ATOM 1756 C CA . GLU A 1 214 ? 7.681 -9.121 -4.290 1.00 97.50 214 GLU A CA 1
ATOM 1757 C C . GLU A 1 214 ? 7.044 -8.731 -2.948 1.00 97.50 214 GLU A C 1
ATOM 1759 O O . GLU A 1 214 ? 7.565 -9.066 -1.881 1.00 97.50 214 GLU A O 1
ATOM 1764 N N . THR A 1 215 ? 5.873 -8.084 -2.976 1.00 95.19 215 THR A N 1
ATOM 1765 C CA . THR A 1 215 ? 5.050 -7.818 -1.788 1.00 95.19 215 THR A CA 1
ATOM 1766 C C . THR A 1 215 ? 4.778 -9.089 -0.988 1.00 95.19 215 THR A C 1
ATOM 1768 O O . THR A 1 215 ? 4.847 -9.079 0.241 1.00 95.19 215 THR A O 1
ATOM 1771 N N . PHE A 1 216 ? 4.471 -10.192 -1.671 1.00 96.56 216 PHE A N 1
ATOM 1772 C CA . PHE A 1 216 ? 4.095 -11.451 -1.041 1.00 96.56 216 PHE A CA 1
ATOM 1773 C C . PHE A 1 216 ? 5.346 -12.279 -0.758 1.00 96.56 216 PHE A C 1
ATOM 1775 O O . PHE A 1 216 ? 5.787 -13.064 -1.596 1.00 96.56 216 PHE A O 1
ATOM 1782 N N . GLY A 1 217 ? 5.913 -12.074 0.432 1.00 95.56 217 GLY A N 1
ATOM 1783 C CA . GLY A 1 217 ? 7.030 -12.850 0.959 1.00 95.56 217 GLY A CA 1
ATOM 1784 C C . GLY A 1 217 ? 8.350 -12.084 1.059 1.00 95.56 217 GLY A C 1
ATOM 1785 O O . GLY A 1 217 ? 8.896 -12.034 2.156 1.00 95.56 217 GLY A O 1
ATOM 1786 N N . HIS A 1 218 ? 8.837 -11.451 -0.016 1.00 96.25 218 HIS A N 1
ATOM 1787 C CA . HIS A 1 218 ? 10.134 -10.751 -0.001 1.00 96.25 218 HIS A CA 1
ATOM 1788 C C . HIS A 1 218 ? 10.067 -9.438 0.798 1.00 96.25 218 HIS A C 1
ATOM 1790 O O . HIS A 1 218 ? 10.738 -9.284 1.815 1.00 96.25 218 HIS A O 1
ATOM 1796 N N . HIS A 1 219 ? 9.186 -8.508 0.412 1.00 91.75 219 HIS A N 1
ATOM 1797 C CA . HIS A 1 219 ? 9.004 -7.249 1.147 1.00 91.75 219 HIS A CA 1
ATOM 1798 C C . HIS A 1 219 ? 8.242 -7.445 2.462 1.00 91.75 219 HIS A C 1
ATOM 1800 O O . HIS A 1 219 ? 8.487 -6.741 3.445 1.00 91.75 219 HIS A O 1
ATOM 1806 N N . ARG A 1 220 ? 7.277 -8.375 2.480 1.00 90.38 220 ARG A N 1
ATOM 1807 C CA . ARG A 1 220 ? 6.429 -8.674 3.642 1.00 90.38 220 ARG A CA 1
ATOM 1808 C C . ARG A 1 220 ? 6.418 -10.183 3.906 1.00 90.38 220 ARG A C 1
ATOM 1810 O O . ARG A 1 220 ? 5.490 -10.864 3.459 1.00 90.38 220 ARG A O 1
ATOM 1817 N N . PRO A 1 221 ? 7.397 -10.714 4.657 1.00 90.62 221 PRO A N 1
ATOM 1818 C CA . PRO A 1 221 ? 7.423 -12.126 5.022 1.00 90.62 221 PRO A CA 1
ATOM 1819 C C . PRO A 1 221 ? 6.099 -12.581 5.643 1.00 90.62 221 PRO A C 1
ATOM 1821 O O . PRO A 1 221 ? 5.541 -11.890 6.499 1.00 90.62 221 PRO A O 1
ATOM 1824 N N . GLY A 1 222 ? 5.568 -13.718 5.190 1.00 90.62 222 GLY A N 1
ATOM 1825 C CA . GLY A 1 222 ? 4.325 -14.314 5.679 1.00 90.62 222 GLY A CA 1
ATOM 1826 C C . GLY A 1 222 ? 3.039 -13.743 5.069 1.00 90.62 222 GLY A C 1
ATOM 1827 O O . GLY A 1 222 ? 1.981 -14.348 5.253 1.00 90.62 222 GLY A O 1
ATOM 1828 N N . LEU A 1 223 ? 3.091 -12.631 4.324 1.00 92.88 223 LEU A N 1
ATOM 1829 C CA . LEU A 1 223 ? 1.905 -12.043 3.686 1.00 92.88 223 LEU A CA 1
ATOM 1830 C C . LEU A 1 223 ? 1.356 -12.916 2.540 1.00 92.88 223 LEU A C 1
ATOM 1832 O O . LEU A 1 223 ? 0.172 -12.865 2.223 1.00 92.88 223 LEU A O 1
ATOM 1836 N N . GLU A 1 224 ? 2.171 -13.789 1.955 1.00 94.69 224 GLU A N 1
ATOM 1837 C CA . GLU A 1 224 ? 1.734 -14.838 1.032 1.00 94.69 224 GLU A CA 1
ATOM 1838 C C . GLU A 1 224 ? 0.659 -15.756 1.649 1.00 94.69 224 GLU A C 1
ATOM 1840 O O . GLU A 1 224 ? -0.263 -16.187 0.958 1.00 94.69 224 GLU A O 1
ATOM 1845 N N . ASN A 1 225 ? 0.688 -15.982 2.968 1.00 93.12 225 ASN A N 1
ATOM 1846 C CA . ASN A 1 225 ? -0.308 -16.817 3.642 1.00 93.12 225 ASN A CA 1
ATOM 1847 C C . ASN A 1 225 ? -1.695 -16.169 3.639 1.00 93.12 225 ASN A C 1
ATOM 1849 O O . ASN A 1 225 ? -2.698 -16.871 3.494 1.00 93.12 225 ASN A O 1
ATOM 1853 N N . PHE A 1 226 ? -1.764 -14.838 3.748 1.00 92.56 226 PHE A N 1
ATOM 1854 C CA . PHE A 1 226 ? -3.008 -14.090 3.565 1.00 92.56 226 PHE A CA 1
ATOM 1855 C C . PHE A 1 226 ? -3.587 -14.342 2.168 1.00 92.56 226 PHE A C 1
ATOM 1857 O O . PHE A 1 226 ? -4.766 -14.679 2.033 1.00 92.56 226 PHE A O 1
ATOM 1864 N N . LEU A 1 227 ? -2.739 -14.270 1.139 1.00 93.25 227 LEU A N 1
ATOM 1865 C CA . LEU A 1 227 ? -3.143 -14.539 -0.237 1.00 93.25 227 LEU A CA 1
ATOM 1866 C C . LEU A 1 227 ? -3.684 -15.969 -0.406 1.00 93.25 227 LEU A C 1
ATOM 1868 O O . LEU A 1 227 ? -4.709 -16.182 -1.054 1.00 93.25 227 LEU A O 1
ATOM 1872 N N . PHE A 1 228 ? -3.061 -16.956 0.242 1.00 94.50 228 PHE A N 1
ATOM 1873 C CA . PHE A 1 228 ? -3.530 -18.343 0.196 1.00 94.50 228 PHE A CA 1
ATOM 1874 C C . PHE A 1 228 ? -4.866 -18.534 0.922 1.00 94.50 228 PHE A C 1
ATOM 1876 O O . PHE A 1 228 ? -5.706 -19.306 0.458 1.00 94.50 228 PHE A O 1
ATOM 1883 N N . GLN A 1 229 ? -5.096 -17.834 2.039 1.00 92.94 229 GLN A N 1
ATOM 1884 C CA . GLN A 1 229 ? -6.382 -17.871 2.744 1.00 92.94 229 GLN A CA 1
ATOM 1885 C C . GLN A 1 229 ? -7.519 -17.368 1.850 1.00 92.94 229 GLN A C 1
ATOM 1887 O O . GLN A 1 229 ? -8.574 -17.996 1.778 1.00 92.94 229 GLN A O 1
ATOM 1892 N N . ILE A 1 230 ? -7.288 -16.286 1.109 1.00 91.19 230 ILE A N 1
ATOM 1893 C CA . ILE A 1 230 ? -8.249 -15.753 0.136 1.00 91.19 230 ILE A CA 1
ATOM 1894 C C . ILE A 1 230 ? -8.555 -16.762 -0.963 1.00 91.19 230 ILE A C 1
ATOM 1896 O O . ILE A 1 230 ? -9.713 -16.935 -1.341 1.00 91.19 230 ILE A O 1
ATOM 1900 N N . TYR A 1 231 ? -7.529 -17.412 -1.515 1.00 92.19 231 TYR A N 1
ATOM 1901 C CA . TYR A 1 231 ? -7.731 -18.394 -2.577 1.00 92.19 231 TYR A CA 1
ATOM 1902 C C . TYR A 1 231 ? -8.632 -19.548 -2.127 1.00 92.19 231 TYR A C 1
ATOM 1904 O O . TYR A 1 231 ? -9.446 -20.024 -2.923 1.00 92.19 231 TYR A O 1
ATOM 1912 N N . LYS A 1 232 ? -8.538 -19.939 -0.849 1.00 90.94 232 LYS A N 1
ATOM 1913 C CA . LYS A 1 232 ? -9.391 -20.960 -0.218 1.00 90.94 232 LYS A CA 1
ATOM 1914 C C . LYS A 1 232 ? -10.797 -20.464 0.104 1.00 90.94 232 LYS A C 1
ATOM 1916 O O . LYS A 1 232 ? -11.732 -21.267 0.122 1.00 90.94 232 LYS A O 1
ATOM 1921 N N . ASP A 1 233 ? -10.955 -19.173 0.378 1.00 88.06 233 ASP A N 1
ATOM 1922 C CA . ASP A 1 233 ? -12.231 -18.607 0.800 1.00 88.06 233 ASP A CA 1
ATOM 1923 C C . ASP A 1 233 ? -13.305 -18.715 -0.296 1.00 88.06 233 ASP A C 1
ATOM 1925 O O . ASP A 1 233 ? -13.023 -18.635 -1.492 1.00 88.06 233 ASP A O 1
ATOM 1929 N N . LYS A 1 234 ? -14.564 -18.905 0.110 1.00 86.62 234 LYS A N 1
ATOM 1930 C CA . LYS A 1 234 ? -15.710 -19.037 -0.807 1.00 86.62 234 LYS A CA 1
ATOM 1931 C C . LYS A 1 234 ? -16.563 -17.771 -0.899 1.00 86.62 234 LYS A C 1
ATOM 1933 O O . LYS A 1 234 ? -17.374 -17.675 -1.814 1.00 86.62 234 LYS A O 1
ATOM 1938 N N . LYS A 1 235 ? -16.407 -16.824 0.032 1.00 83.88 235 LYS A N 1
ATOM 1939 C CA . LYS A 1 235 ? -17.177 -15.574 0.080 1.00 83.88 235 LYS A CA 1
ATOM 1940 C C . LYS A 1 235 ? -16.721 -14.597 -0.999 1.00 83.88 235 LYS A C 1
ATOM 1942 O O . LYS A 1 235 ? -17.546 -13.861 -1.532 1.00 83.88 235 LYS A O 1
ATOM 1947 N N . ILE A 1 236 ? -15.430 -14.597 -1.337 1.00 85.00 236 ILE A N 1
ATOM 1948 C CA . ILE A 1 236 ? -14.901 -13.768 -2.423 1.00 85.00 236 ILE A CA 1
ATOM 1949 C C . ILE A 1 236 ? -14.798 -14.583 -3.713 1.00 85.00 236 ILE A C 1
ATOM 1951 O O . ILE A 1 236 ? -14.174 -15.649 -3.767 1.00 85.00 236 ILE A O 1
ATOM 1955 N N . SER A 1 237 ? -15.397 -14.059 -4.782 1.00 91.12 237 SER A N 1
ATOM 1956 C CA . SER A 1 237 ? -15.228 -14.599 -6.129 1.00 91.12 237 SER A CA 1
ATOM 1957 C C . SER A 1 237 ? -13.903 -14.105 -6.710 1.00 91.12 237 SER A C 1
ATOM 1959 O O . SER A 1 237 ? -13.738 -12.901 -6.908 1.00 91.12 237 SER A O 1
ATOM 1961 N N . LYS A 1 238 ? -12.953 -15.025 -6.937 1.00 94.12 238 LYS A N 1
ATOM 1962 C CA . LYS A 1 238 ? -11.654 -14.729 -7.561 1.00 94.12 238 LYS A CA 1
ATOM 1963 C C . LYS A 1 238 ? -11.805 -14.877 -9.064 1.00 94.12 238 LYS A C 1
ATOM 1965 O O . LYS A 1 238 ? -12.235 -15.931 -9.535 1.00 94.12 238 LYS A O 1
ATOM 1970 N N . VAL A 1 239 ? -11.451 -13.841 -9.803 1.00 97.19 239 VAL A N 1
ATOM 1971 C CA . VAL A 1 239 ? -11.644 -13.776 -11.250 1.00 97.19 239 VAL A CA 1
ATOM 1972 C C . VAL A 1 239 ? -10.416 -13.179 -11.925 1.00 97.19 239 VAL A C 1
ATOM 1974 O O . VAL A 1 239 ? -9.564 -12.578 -11.271 1.00 97.19 239 VAL A O 1
ATOM 1977 N N . PHE A 1 240 ? -10.301 -13.353 -13.235 1.00 98.50 240 PHE A N 1
ATOM 1978 C CA . PHE A 1 240 ? -9.287 -12.639 -14.001 1.00 98.50 240 PHE A CA 1
ATOM 1979 C C . PHE A 1 240 ? -9.729 -11.205 -14.296 1.00 98.50 240 PHE A C 1
ATOM 1981 O O . PHE A 1 240 ? -10.919 -10.894 -14.261 1.00 98.50 240 PHE A O 1
ATOM 1988 N N . VAL A 1 241 ? -8.791 -10.330 -14.668 1.00 98.38 241 VAL A N 1
ATOM 1989 C CA . VAL A 1 241 ? -9.145 -8.970 -15.106 1.00 98.38 241 VAL A CA 1
ATOM 1990 C C . VAL A 1 241 ? -10.085 -9.014 -16.313 1.00 98.38 241 VAL A C 1
ATOM 1992 O O . VAL A 1 241 ? -11.084 -8.305 -16.329 1.00 98.38 241 VAL A O 1
ATOM 1995 N N . SER A 1 242 ? -9.850 -9.907 -17.281 1.00 98.12 242 SER A N 1
ATOM 1996 C CA . SER A 1 242 ? -10.756 -10.060 -18.433 1.00 98.12 242 SER A CA 1
ATOM 1997 C C . SER A 1 242 ? -12.187 -10.481 -18.063 1.00 98.12 242 SER A C 1
ATOM 1999 O O . SER A 1 242 ? -13.122 -10.136 -18.782 1.00 98.12 242 SER A O 1
ATOM 2001 N N . ASP A 1 243 ? -12.378 -11.197 -16.950 1.00 98.12 243 ASP A N 1
ATOM 2002 C CA . ASP A 1 243 ? -13.712 -11.561 -16.465 1.00 98.12 243 ASP A CA 1
ATOM 2003 C C . ASP A 1 243 ? -14.434 -10.309 -15.943 1.00 98.12 243 ASP A C 1
ATOM 2005 O O . ASP A 1 243 ? -15.612 -10.117 -16.231 1.00 98.12 243 ASP A O 1
ATOM 2009 N N . LEU A 1 244 ? -13.709 -9.410 -15.260 1.00 98.06 244 LEU A N 1
ATOM 2010 C CA . LEU A 1 244 ? -14.249 -8.109 -14.859 1.00 98.06 244 LEU A CA 1
ATOM 2011 C C . LEU A 1 244 ? -14.635 -7.268 -16.076 1.00 98.06 244 LEU A C 1
ATOM 2013 O O . LEU A 1 244 ? -15.725 -6.707 -16.093 1.00 98.06 244 LEU A O 1
ATOM 2017 N N . ILE A 1 245 ? -13.777 -7.216 -17.104 1.00 97.69 245 ILE A N 1
ATOM 2018 C CA . ILE A 1 245 ? -14.071 -6.502 -18.355 1.00 97.69 245 ILE A CA 1
ATOM 2019 C C . ILE A 1 245 ? -15.379 -7.020 -18.962 1.00 97.69 245 ILE A C 1
ATOM 2021 O O . ILE A 1 245 ? -16.232 -6.217 -19.316 1.00 97.69 245 ILE A O 1
ATOM 2025 N N . LYS A 1 246 ? -15.581 -8.338 -19.052 1.00 97.12 246 LYS A N 1
ATOM 2026 C CA . LYS A 1 246 ? -16.803 -8.916 -19.643 1.00 97.12 246 LYS A CA 1
ATOM 2027 C C . LYS A 1 246 ? -18.083 -8.539 -18.900 1.00 97.12 246 LYS A C 1
ATOM 2029 O O . LYS A 1 246 ? -19.131 -8.445 -19.521 1.00 97.12 246 LYS A O 1
ATOM 2034 N N . GLU A 1 247 ? -18.005 -8.366 -17.589 1.00 96.88 247 GLU A N 1
ATOM 2035 C CA . GLU A 1 247 ? -19.186 -8.228 -16.736 1.00 96.88 247 GLU A CA 1
ATOM 2036 C C . GLU A 1 247 ? -19.521 -6.789 -16.363 1.00 96.88 247 GLU A C 1
ATOM 2038 O O . GLU A 1 247 ? -20.690 -6.433 -16.281 1.00 96.88 247 GLU A O 1
ATOM 2043 N N . PHE A 1 248 ? -18.504 -5.962 -16.132 1.00 97.06 248 PHE A N 1
ATOM 2044 C CA . PHE A 1 248 ? -18.686 -4.587 -15.675 1.00 97.06 248 PHE A CA 1
ATOM 2045 C C . PHE A 1 248 ? -18.540 -3.567 -16.812 1.00 97.06 248 PHE A C 1
ATOM 2047 O O . PHE A 1 248 ? -18.697 -2.371 -16.561 1.00 97.06 248 PHE A O 1
ATOM 2054 N N . SER A 1 249 ? -18.220 -3.992 -18.043 1.00 95.94 249 SER A N 1
ATOM 2055 C CA . SER A 1 249 ? -18.131 -3.069 -19.182 1.00 95.94 249 SER A CA 1
ATOM 2056 C C . SER A 1 249 ? -19.476 -2.449 -19.515 1.00 95.94 249 SER A C 1
ATOM 2058 O O . SER A 1 249 ? -20.494 -3.128 -19.593 1.00 95.94 249 SER A O 1
ATOM 2060 N N . VAL A 1 250 ? -19.437 -1.153 -19.790 1.00 95.62 250 VAL A N 1
ATOM 2061 C CA . VAL A 1 250 ? -20.557 -0.380 -20.316 1.00 95.62 250 VAL A CA 1
ATOM 2062 C C . VAL A 1 250 ? -20.129 0.347 -21.587 1.00 95.62 250 VAL A C 1
ATOM 2064 O O . VAL A 1 250 ? -18.936 0.581 -21.811 1.00 95.62 250 VAL A O 1
ATOM 2067 N N . ASP A 1 251 ? -21.105 0.750 -22.395 1.00 93.81 251 ASP A N 1
ATOM 2068 C CA . ASP A 1 251 ? -20.895 1.604 -23.569 1.00 93.81 251 ASP A CA 1
ATOM 2069 C C . ASP A 1 251 ? -20.939 3.087 -23.181 1.00 93.81 251 ASP A C 1
ATOM 2071 O O . ASP A 1 251 ? -21.636 3.908 -23.768 1.00 93.81 251 ASP A O 1
ATOM 2075 N N . GLU A 1 252 ? -20.181 3.429 -22.141 1.00 94.81 252 GLU A N 1
ATOM 2076 C CA . GLU A 1 252 ? -19.974 4.802 -21.693 1.00 94.81 252 GLU A CA 1
ATOM 2077 C C . GLU A 1 252 ? -18.504 5.165 -21.862 1.00 94.81 252 GLU A C 1
ATOM 2079 O O . GLU A 1 252 ? -17.610 4.400 -21.489 1.00 94.81 252 GLU A O 1
ATOM 2084 N N . GLU A 1 253 ? -18.249 6.359 -22.389 1.00 95.44 253 GLU A N 1
ATOM 2085 C CA . GLU A 1 253 ? -16.898 6.886 -22.508 1.00 95.44 253 GLU A CA 1
ATOM 2086 C C . GLU A 1 253 ? -16.454 7.629 -21.246 1.00 95.44 253 GLU A C 1
ATOM 2088 O O . GLU A 1 253 ? -17.233 8.299 -20.551 1.00 95.44 253 GLU A O 1
ATOM 2093 N N . ILE A 1 254 ? -15.152 7.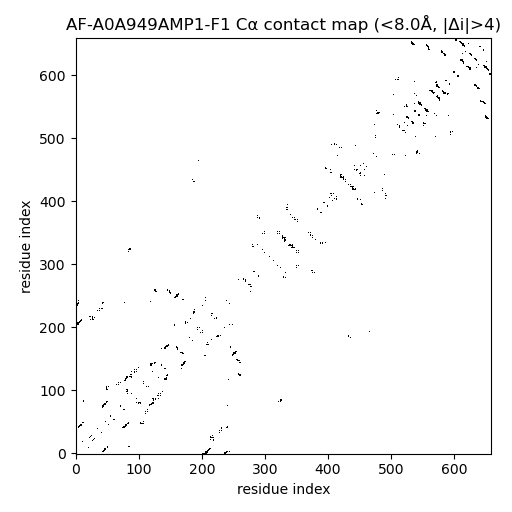565 -20.985 1.00 94.75 254 ILE A N 1
ATOM 2094 C CA . ILE A 1 254 ? -14.504 8.346 -19.943 1.00 94.75 254 ILE A CA 1
ATOM 2095 C C . ILE A 1 254 ? -13.271 9.074 -20.474 1.00 94.75 254 ILE A C 1
ATOM 2097 O O . ILE A 1 254 ? -12.475 8.544 -21.251 1.00 94.75 254 ILE A O 1
ATOM 2101 N N . GLU A 1 255 ? -13.117 10.317 -20.023 1.00 91.75 255 GLU A N 1
ATOM 2102 C CA . GLU A 1 255 ? -11.882 11.070 -20.183 1.00 91.75 255 GLU A CA 1
ATOM 2103 C C . GLU A 1 255 ? -10.960 10.786 -18.995 1.00 91.75 255 GLU A C 1
ATOM 2105 O O . GLU A 1 255 ? -11.371 10.861 -17.832 1.00 91.75 255 GLU A O 1
ATOM 2110 N N . VAL A 1 256 ? -9.706 10.479 -19.302 1.00 90.56 256 VAL A N 1
ATOM 2111 C CA . VAL A 1 256 ? -8.708 10.006 -18.343 1.00 90.56 256 VAL A CA 1
ATOM 2112 C C . VAL A 1 256 ? -7.506 10.931 -18.429 1.00 90.56 256 VAL A C 1
ATOM 2114 O O . VAL A 1 256 ? -7.060 11.255 -19.532 1.00 90.56 256 VAL A O 1
ATOM 2117 N N . ARG A 1 257 ? -7.006 11.380 -17.279 1.00 88.56 257 ARG A N 1
ATOM 2118 C CA . ARG A 1 257 ? -5.806 12.220 -17.207 1.00 88.56 257 ARG A CA 1
ATOM 2119 C C . ARG A 1 257 ? -4.547 11.364 -17.138 1.00 88.56 257 ARG A C 1
ATOM 2121 O O . ARG A 1 257 ? -4.599 10.206 -16.735 1.00 88.56 257 ARG A O 1
ATOM 2128 N N . ASP A 1 258 ? -3.427 11.978 -17.476 1.00 89.62 258 ASP A N 1
ATOM 2129 C CA . ASP A 1 258 ? -2.103 11.408 -17.263 1.00 89.62 258 ASP A CA 1
ATOM 2130 C C . ASP A 1 258 ? -1.884 11.080 -15.775 1.00 89.62 258 ASP A C 1
ATOM 2132 O O . ASP A 1 258 ? -2.234 11.869 -14.894 1.00 89.62 258 ASP A O 1
ATOM 2136 N N . SER A 1 259 ? -1.364 9.885 -15.484 1.00 87.88 259 SER A N 1
ATOM 2137 C CA . SER A 1 259 ? -1.265 9.373 -14.109 1.00 87.88 259 SER A CA 1
ATOM 2138 C C . SER A 1 259 ? -0.251 8.241 -13.966 1.00 87.88 259 SER A C 1
ATOM 2140 O O . SER A 1 259 ? 0.120 7.609 -14.952 1.00 87.88 259 SER A O 1
ATOM 2142 N N . THR A 1 260 ? 0.106 7.920 -12.725 1.00 89.94 260 THR A N 1
ATOM 2143 C CA . THR A 1 260 ? 0.855 6.717 -12.322 1.00 89.94 260 THR A CA 1
ATOM 2144 C C . THR A 1 260 ? 0.254 6.169 -11.027 1.00 89.94 260 THR A C 1
ATOM 2146 O O . THR A 1 260 ? -0.610 6.806 -10.428 1.00 89.94 260 THR A O 1
ATOM 2149 N N . TRP A 1 261 ? 0.714 5.008 -10.563 1.00 85.19 261 TRP A N 1
ATOM 2150 C CA . TRP A 1 261 ? 0.275 4.411 -9.289 1.00 85.19 261 TRP A CA 1
ATOM 2151 C C . TRP A 1 261 ? 1.027 4.884 -8.034 1.00 85.19 261 TRP A C 1
ATOM 2153 O O . TRP A 1 261 ? 0.985 4.223 -6.991 1.00 85.19 261 TRP A O 1
ATOM 2163 N N . SER A 1 262 ? 1.758 5.995 -8.146 1.00 71.75 262 SER A N 1
ATOM 2164 C CA . SER A 1 262 ? 2.643 6.516 -7.098 1.00 71.75 262 SER A CA 1
ATOM 2165 C C . SER A 1 262 ? 1.912 7.131 -5.888 1.00 71.75 262 SER A C 1
ATOM 2167 O O . SER A 1 262 ? 0.684 7.183 -5.830 1.00 71.75 262 SER A O 1
ATOM 2169 N N . SER A 1 263 ? 2.684 7.591 -4.897 1.00 57.38 263 SER A N 1
ATOM 2170 C CA . SER A 1 263 ? 2.201 8.179 -3.640 1.00 57.38 263 SER A CA 1
ATOM 2171 C C . SER A 1 263 ? 1.399 9.481 -3.811 1.00 57.38 263 SER A C 1
ATOM 2173 O O . SER A 1 263 ? 1.532 10.207 -4.797 1.00 57.38 263 SER A O 1
ATOM 2175 N N . GLU A 1 264 ? 0.607 9.802 -2.778 1.00 53.19 264 GLU A N 1
ATOM 2176 C CA . GLU A 1 264 ? -0.272 10.984 -2.691 1.00 53.19 264 GLU A CA 1
ATOM 2177 C C . GLU A 1 264 ? 0.443 12.330 -2.927 1.00 53.19 264 GLU A C 1
ATOM 2179 O O . GLU A 1 264 ? -0.185 13.309 -3.325 1.00 53.19 264 GLU A O 1
ATOM 2184 N N . GLU A 1 265 ? 1.765 12.392 -2.742 1.00 46.72 265 GLU A N 1
ATOM 2185 C CA . GLU A 1 265 ? 2.572 13.588 -3.009 1.00 46.72 265 GLU A CA 1
ATOM 2186 C C . GLU A 1 265 ? 2.575 13.991 -4.491 1.00 46.72 265 GLU A C 1
ATOM 2188 O O . GLU A 1 265 ? 2.639 15.185 -4.785 1.00 46.72 265 GLU A O 1
ATOM 2193 N N . GLN A 1 266 ? 2.472 13.034 -5.426 1.00 48.69 266 GLN A N 1
ATOM 2194 C CA . GLN A 1 266 ? 2.249 13.330 -6.849 1.00 48.69 266 GLN A CA 1
ATOM 2195 C C . GLN A 1 266 ? 0.786 13.689 -7.124 1.00 48.69 266 GLN A C 1
ATOM 2197 O O . GLN A 1 266 ? 0.498 14.593 -7.911 1.00 48.69 266 GLN A O 1
ATOM 2202 N N . ASP A 1 267 ? -0.138 13.026 -6.430 1.00 51.66 267 ASP A N 1
ATOM 2203 C CA . ASP A 1 267 ? -1.580 13.223 -6.590 1.00 51.66 267 ASP A CA 1
ATOM 2204 C C . ASP A 1 267 ? -2.029 14.627 -6.157 1.00 51.66 267 ASP A C 1
ATOM 2206 O O . ASP A 1 267 ? -2.920 15.220 -6.770 1.00 51.66 267 ASP A O 1
ATOM 2210 N N . PHE A 1 268 ? -1.337 15.227 -5.183 1.00 46.06 268 PHE A N 1
ATOM 2211 C CA . PHE A 1 268 ? -1.518 16.628 -4.794 1.00 46.06 268 PHE A CA 1
ATOM 2212 C C . PHE A 1 268 ? -1.362 17.600 -5.981 1.00 46.06 268 PHE A C 1
ATOM 2214 O O . PHE A 1 268 ? -2.072 18.609 -6.067 1.00 46.06 268 PHE A O 1
ATOM 2221 N N . TRP A 1 269 ? -0.467 17.298 -6.931 1.00 47.91 269 TRP A N 1
ATOM 2222 C CA . TRP A 1 269 ? -0.271 18.105 -8.142 1.00 47.91 269 TRP A CA 1
ATOM 2223 C C . TRP A 1 269 ? -1.369 17.869 -9.185 1.00 47.91 269 TRP A C 1
ATOM 2225 O O . TRP A 1 269 ? -1.758 18.817 -9.876 1.00 47.91 269 TRP A O 1
ATOM 2235 N N . LEU A 1 270 ? -1.933 16.655 -9.236 1.00 49.75 270 LEU A N 1
ATOM 2236 C CA . LEU A 1 270 ? -3.079 16.309 -10.084 1.00 49.75 270 LEU A CA 1
ATOM 2237 C C . LEU A 1 270 ? -4.378 16.997 -9.628 1.00 49.75 270 LEU A C 1
ATOM 2239 O O . LEU A 1 270 ? -5.229 17.297 -10.471 1.00 49.75 270 LEU A O 1
ATOM 2243 N N . GLU A 1 271 ? -4.542 17.267 -8.328 1.00 46.28 271 GLU A N 1
ATOM 2244 C CA . GLU A 1 271 ? -5.744 17.915 -7.781 1.00 46.28 271 GLU A CA 1
ATOM 2245 C C . GLU A 1 271 ? -5.690 19.450 -7.778 1.00 46.28 271 GLU A C 1
ATOM 2247 O O . GLU A 1 271 ? -6.707 20.084 -8.068 1.00 46.28 271 GLU A O 1
ATOM 2252 N N . LYS A 1 272 ? -4.537 20.072 -7.474 1.00 48.41 272 LYS A N 1
ATOM 2253 C CA . LYS A 1 272 ? -4.469 21.533 -7.249 1.00 48.41 272 LYS A CA 1
ATOM 2254 C C . LYS A 1 272 ? -3.803 22.357 -8.343 1.00 48.41 272 LYS A C 1
ATOM 2256 O O . LYS A 1 272 ? -4.184 23.512 -8.507 1.00 48.41 272 LYS A O 1
ATOM 2261 N N . LYS A 1 273 ? -2.805 21.817 -9.051 1.00 49.81 273 LYS A N 1
ATOM 2262 C CA . LYS A 1 273 ? -1.956 22.620 -9.953 1.00 49.81 273 LYS A CA 1
ATOM 2263 C C . LYS A 1 273 ? -2.055 22.247 -11.430 1.00 49.81 273 LYS A C 1
ATOM 2265 O O . LYS A 1 273 ? -1.732 23.086 -12.250 1.00 49.81 273 LYS A O 1
ATOM 2270 N N . LYS A 1 274 ? -2.551 21.052 -11.783 1.00 53.03 274 LYS A N 1
ATOM 2271 C CA . LYS A 1 274 ? -2.837 20.613 -13.172 1.00 53.03 274 LYS A CA 1
ATOM 2272 C C . LYS A 1 274 ? -1.675 20.695 -14.184 1.00 53.03 274 LYS A C 1
ATOM 2274 O O . LYS A 1 274 ? -1.917 20.452 -15.360 1.00 53.03 274 LYS A O 1
ATOM 2279 N N . GLU A 1 275 ? -0.445 20.997 -13.778 1.00 54.78 275 GLU A N 1
ATOM 2280 C CA . GLU A 1 275 ? 0.610 21.354 -14.743 1.00 54.78 275 GLU A CA 1
ATOM 2281 C C . GLU A 1 275 ? 1.599 20.222 -15.061 1.00 54.78 275 GLU A C 1
ATOM 2283 O O . GLU A 1 275 ? 2.043 20.124 -16.203 1.00 54.78 275 GLU A O 1
ATOM 2288 N N . HIS A 1 276 ? 1.911 19.318 -14.121 1.00 67.62 276 HIS A N 1
ATOM 2289 C CA . HIS A 1 276 ? 2.955 18.302 -14.337 1.00 67.62 276 HIS A CA 1
ATOM 2290 C C . HIS A 1 276 ? 2.558 16.916 -13.817 1.00 67.62 276 HIS A C 1
ATOM 2292 O O . HIS A 1 276 ? 2.497 16.682 -12.610 1.00 67.62 276 HIS A O 1
ATOM 2298 N N . SER A 1 277 ? 2.323 15.987 -14.746 1.00 75.06 277 SER A N 1
ATOM 2299 C CA . SER A 1 277 ? 2.209 14.549 -14.465 1.00 75.06 277 SER A CA 1
ATOM 2300 C C . SER A 1 277 ? 3.603 13.907 -14.529 1.00 75.06 277 SER A C 1
ATOM 2302 O O . SER A 1 277 ? 4.472 14.416 -15.232 1.00 75.06 277 SER A O 1
ATOM 2304 N N . PHE A 1 278 ? 3.823 12.790 -13.823 1.00 88.06 278 PHE A N 1
ATOM 2305 C CA . PHE A 1 278 ? 5.065 11.984 -13.877 1.00 88.06 278 PHE A CA 1
ATOM 2306 C C . PHE A 1 278 ? 6.295 12.556 -13.153 1.00 88.06 278 PHE A C 1
ATOM 2308 O O . PHE A 1 278 ? 7.433 12.278 -13.528 1.00 88.06 278 PHE A O 1
ATOM 2315 N N . THR A 1 279 ? 6.092 13.316 -12.081 1.00 87.06 279 THR A N 1
ATOM 2316 C CA . THR A 1 279 ? 7.173 14.064 -11.414 1.00 87.06 279 THR A CA 1
ATOM 2317 C C . THR A 1 279 ? 8.299 13.215 -10.807 1.00 87.06 279 THR A C 1
ATOM 2319 O O . THR A 1 279 ? 9.380 13.756 -10.572 1.00 87.06 279 THR A O 1
ATOM 2322 N N . LEU A 1 280 ? 8.098 11.910 -10.583 1.00 89.12 280 LEU A N 1
ATOM 2323 C CA . LEU A 1 280 ? 9.188 11.003 -10.192 1.00 89.12 280 LEU A CA 1
ATOM 2324 C C . LEU A 1 280 ? 10.097 10.594 -11.360 1.00 89.12 280 LEU A C 1
ATOM 2326 O O . LEU A 1 280 ? 11.214 10.185 -11.105 1.00 89.12 280 LEU A O 1
ATOM 2330 N N . TRP A 1 281 ? 9.679 10.737 -12.619 1.00 93.81 281 TRP A N 1
ATOM 2331 C CA . TRP A 1 281 ? 10.507 10.390 -13.787 1.00 93.81 281 TRP A CA 1
ATOM 2332 C C . TRP A 1 281 ? 10.921 11.614 -14.605 1.00 93.81 281 TRP A C 1
ATOM 2334 O O . TRP A 1 281 ? 11.910 11.568 -15.330 1.00 93.81 281 TRP A O 1
ATOM 2344 N N . HIS A 1 282 ? 10.171 12.715 -14.518 1.00 92.31 282 HIS A N 1
ATOM 2345 C CA . HIS A 1 282 ? 10.509 13.970 -15.181 1.00 92.31 282 HIS A CA 1
ATOM 2346 C C . HIS A 1 282 ? 9.878 15.140 -14.432 1.00 92.31 282 HIS A C 1
ATOM 2348 O O . HIS A 1 282 ? 8.663 15.324 -14.425 1.00 92.31 282 HIS A O 1
ATOM 2354 N N . HIS A 1 283 ? 10.718 15.921 -13.759 1.00 89.50 283 HIS A N 1
ATOM 2355 C CA . HIS A 1 283 ? 10.284 17.074 -12.984 1.00 89.50 283 HIS A CA 1
ATOM 2356 C C . HIS A 1 283 ? 10.871 18.307 -13.663 1.00 89.50 283 HIS A C 1
ATOM 2358 O O . HIS A 1 283 ? 12.082 18.311 -13.876 1.00 89.50 283 HIS A O 1
ATOM 2364 N N . PRO A 1 284 ? 10.072 19.341 -13.968 1.00 85.88 284 PRO A N 1
ATOM 2365 C CA . PRO A 1 284 ? 10.546 20.506 -14.722 1.00 85.88 284 PRO A CA 1
ATOM 2366 C C . PRO A 1 284 ? 11.684 21.250 -14.010 1.00 85.88 284 PRO A C 1
ATOM 2368 O O . PRO A 1 284 ? 12.570 21.790 -14.647 1.00 85.88 284 PRO A O 1
ATOM 2371 N N . GLU A 1 285 ? 11.688 21.245 -12.676 1.00 88.00 285 GLU A N 1
ATOM 2372 C CA . GLU A 1 285 ? 12.749 21.866 -11.864 1.00 88.00 285 GLU A CA 1
ATOM 2373 C C . GLU A 1 285 ? 13.908 20.907 -11.503 1.00 88.00 285 GLU A C 1
ATOM 2375 O O . GLU A 1 285 ? 14.745 21.241 -10.662 1.00 88.00 285 GLU A O 1
ATOM 2380 N N . ASN A 1 286 ? 13.944 19.687 -12.060 1.00 93.44 286 ASN A N 1
ATOM 2381 C CA . ASN A 1 286 ? 15.037 18.741 -11.824 1.00 93.44 286 ASN A CA 1
ATOM 2382 C C . ASN A 1 286 ? 16.019 18.736 -13.016 1.00 93.44 286 ASN A C 1
ATOM 2384 O O . ASN A 1 286 ? 15.773 18.009 -13.980 1.00 93.44 286 ASN A O 1
ATOM 2388 N N . PRO A 1 287 ? 17.156 19.456 -12.937 1.00 96.94 287 PRO A N 1
ATOM 2389 C CA . PRO A 1 287 ? 18.156 19.491 -14.008 1.00 96.94 287 PRO A CA 1
ATOM 2390 C C . PRO A 1 287 ? 18.774 18.121 -14.326 1.00 96.94 287 PRO A C 1
ATOM 2392 O O . PRO A 1 287 ? 19.233 17.901 -15.441 1.00 96.94 287 PRO A O 1
ATOM 2395 N N . ILE A 1 288 ? 18.780 17.175 -13.378 1.00 97.88 288 ILE A N 1
ATOM 2396 C CA . ILE A 1 288 ? 19.268 15.815 -13.645 1.00 97.88 288 ILE A CA 1
ATOM 2397 C C . ILE A 1 288 ? 18.282 15.078 -14.554 1.00 97.88 288 ILE A C 1
ATOM 2399 O O . ILE A 1 288 ? 18.708 14.450 -15.518 1.00 97.88 288 ILE A O 1
ATOM 2403 N N . HIS A 1 289 ? 16.972 15.196 -14.297 1.00 97.25 289 HIS A N 1
ATOM 2404 C CA . HIS A 1 289 ? 15.955 14.612 -15.179 1.00 97.25 289 HIS A CA 1
ATOM 2405 C C . HIS A 1 289 ? 16.028 15.206 -16.589 1.00 97.25 289 HIS A C 1
ATOM 2407 O O . HIS A 1 289 ? 15.948 14.457 -17.558 1.00 97.25 289 HIS A O 1
ATOM 2413 N N . GLU A 1 290 ? 16.183 16.527 -16.705 1.00 97.62 290 GLU A N 1
ATOM 2414 C CA . GLU A 1 290 ? 16.317 17.209 -17.997 1.00 97.62 290 GLU A CA 1
ATOM 2415 C C . GLU A 1 290 ? 17.482 16.623 -18.808 1.00 97.62 290 GLU A C 1
ATOM 2417 O O . GLU A 1 290 ? 17.269 16.103 -19.905 1.00 97.62 290 GLU A O 1
ATOM 2422 N N . LEU A 1 291 ? 18.684 16.568 -18.222 1.00 98.56 291 LEU A N 1
ATOM 2423 C CA . LEU A 1 291 ? 19.861 15.988 -18.874 1.00 98.56 291 LEU A CA 1
ATOM 2424 C C . LEU A 1 291 ? 19.701 14.496 -19.196 1.00 98.56 291 LEU A C 1
ATOM 2426 O O . LEU A 1 291 ? 20.106 14.058 -20.273 1.00 98.56 291 LEU A O 1
ATOM 2430 N N . GLN A 1 292 ? 19.106 13.703 -18.297 1.00 98.56 292 GLN A N 1
ATOM 2431 C CA . GLN A 1 292 ? 18.852 12.280 -18.545 1.00 98.56 292 GLN A CA 1
ATOM 2432 C C . GLN A 1 292 ? 17.944 12.079 -19.767 1.00 98.56 292 GLN A C 1
ATOM 2434 O O . GLN A 1 292 ? 18.230 11.229 -20.617 1.00 98.56 292 GLN A O 1
ATOM 2439 N N . TRP A 1 293 ? 16.865 12.857 -19.893 1.00 98.44 293 TRP A N 1
ATOM 2440 C CA . TRP A 1 293 ? 15.951 12.752 -21.031 1.00 98.44 293 TRP A CA 1
ATOM 2441 C C . TRP A 1 293 ? 16.554 13.307 -22.320 1.00 98.44 293 TRP A C 1
ATOM 2443 O O . TRP A 1 293 ? 16.425 12.659 -23.360 1.00 98.44 293 TRP A O 1
ATOM 2453 N N . GLU A 1 294 ? 17.275 14.429 -22.274 1.00 98.62 294 GLU A N 1
ATOM 2454 C CA . GLU A 1 294 ? 18.030 14.925 -23.429 1.00 98.62 294 GLU A CA 1
ATOM 2455 C C . GLU A 1 294 ? 19.022 13.885 -23.948 1.00 98.62 294 GLU A C 1
ATOM 2457 O O . GLU A 1 294 ? 19.052 13.595 -25.149 1.00 98.62 294 GLU A O 1
ATOM 2462 N N . PHE A 1 295 ? 19.790 13.271 -23.044 1.00 98.75 295 PHE A N 1
ATOM 2463 C CA . PHE A 1 295 ? 20.744 12.237 -23.408 1.00 98.75 295 PHE A CA 1
ATOM 2464 C C . PHE A 1 295 ? 20.033 11.018 -24.007 1.00 98.75 295 PHE A C 1
ATOM 2466 O O . PHE A 1 295 ? 20.423 10.520 -25.063 1.00 98.75 295 PHE A O 1
ATOM 2473 N N . THR A 1 296 ? 18.923 10.594 -23.402 1.00 98.75 296 THR A N 1
ATOM 2474 C CA . THR A 1 296 ? 18.082 9.503 -23.912 1.00 98.75 296 THR A CA 1
ATOM 2475 C C . THR A 1 296 ? 17.621 9.774 -25.348 1.00 98.75 296 THR A C 1
ATOM 2477 O O . THR A 1 296 ? 17.816 8.937 -26.233 1.00 98.75 296 THR A O 1
ATOM 2480 N N . TYR A 1 297 ? 17.058 10.955 -25.622 1.00 98.81 297 TYR A N 1
ATOM 2481 C CA . TYR A 1 297 ? 16.608 11.316 -26.968 1.00 98.81 297 TYR A CA 1
ATOM 2482 C C . TYR A 1 297 ? 17.768 11.455 -27.954 1.00 98.81 297 TYR A C 1
ATOM 2484 O O . TYR A 1 297 ? 17.629 11.056 -29.112 1.00 98.81 297 TYR A O 1
ATOM 2492 N N . PHE A 1 298 ? 18.915 11.978 -27.517 1.00 98.69 298 PHE A N 1
ATOM 2493 C CA . PHE A 1 298 ? 20.127 12.037 -28.331 1.00 98.69 298 PHE A CA 1
ATOM 2494 C C . PHE A 1 298 ? 20.548 10.640 -28.802 1.00 98.69 298 PHE A C 1
ATOM 2496 O O . PHE A 1 298 ? 20.739 10.437 -30.004 1.00 98.69 298 PHE A O 1
ATOM 2503 N N . VAL A 1 299 ? 20.623 9.665 -27.889 1.00 98.69 299 VAL A N 1
ATOM 2504 C CA . VAL A 1 299 ? 21.010 8.286 -28.223 1.00 98.69 299 VAL A CA 1
ATOM 2505 C C . VAL A 1 299 ? 19.958 7.610 -29.108 1.00 98.69 299 VAL A C 1
ATOM 2507 O O . VAL A 1 299 ? 20.323 7.004 -30.117 1.00 98.69 299 VAL A O 1
ATOM 2510 N N . ILE A 1 300 ? 18.659 7.765 -28.813 1.00 98.69 300 ILE A N 1
ATOM 2511 C CA . ILE A 1 300 ? 17.574 7.245 -29.669 1.00 98.69 300 ILE A CA 1
ATOM 2512 C C . ILE A 1 300 ? 17.711 7.785 -31.098 1.00 98.69 300 ILE A C 1
ATOM 2514 O O . ILE A 1 300 ? 17.697 7.017 -32.062 1.00 98.69 300 ILE A O 1
ATOM 2518 N N . ASN A 1 301 ? 17.875 9.101 -31.248 1.00 98.31 301 ASN A N 1
ATOM 2519 C CA . ASN A 1 301 ? 17.998 9.745 -32.554 1.00 98.31 301 ASN A CA 1
ATOM 2520 C C . ASN A 1 301 ? 19.264 9.318 -33.298 1.00 98.31 301 ASN A C 1
ATOM 2522 O O . ASN A 1 301 ? 19.249 9.241 -34.526 1.00 98.31 301 ASN A O 1
ATOM 2526 N N . LEU A 1 302 ? 20.352 9.045 -32.576 1.00 97.19 302 LEU A N 1
ATOM 2527 C CA . LEU A 1 302 ? 21.584 8.545 -33.167 1.00 97.19 302 LEU A CA 1
ATOM 2528 C C . LEU A 1 302 ? 21.391 7.132 -33.724 1.00 97.19 302 LEU A C 1
ATOM 2530 O O . LEU A 1 302 ? 21.659 6.902 -34.900 1.00 97.19 302 LEU A O 1
ATOM 2534 N N . VAL A 1 303 ? 20.854 6.214 -32.916 1.00 97.69 303 VAL A N 1
ATOM 2535 C CA . VAL A 1 303 ? 20.613 4.821 -33.326 1.00 97.69 303 VAL A CA 1
ATOM 2536 C C . VAL A 1 303 ? 19.571 4.734 -34.444 1.00 97.69 303 VAL A C 1
ATOM 2538 O O . VAL A 1 303 ? 19.699 3.899 -35.336 1.00 97.69 303 VAL A O 1
ATOM 2541 N N . LYS A 1 304 ? 18.571 5.625 -34.459 1.00 96.31 304 LYS A N 1
ATOM 2542 C CA . LYS A 1 304 ? 17.557 5.691 -35.525 1.00 96.31 304 LYS A CA 1
ATOM 2543 C C . LYS A 1 304 ? 18.144 6.010 -36.908 1.00 96.31 304 LYS A C 1
ATOM 2545 O O . LYS A 1 304 ? 17.534 5.650 -37.908 1.00 96.31 304 LYS A O 1
ATOM 2550 N N . LYS A 1 305 ? 19.300 6.680 -36.975 1.00 95.25 305 LYS A N 1
ATOM 2551 C CA . LYS A 1 305 ? 19.981 7.028 -38.237 1.00 95.25 305 LYS A CA 1
ATOM 2552 C C . LYS A 1 305 ? 20.864 5.906 -38.784 1.00 95.25 305 LYS A C 1
ATOM 2554 O O . LYS A 1 305 ? 21.345 6.025 -39.905 1.00 95.25 305 LYS A O 1
ATOM 2559 N N . ILE A 1 306 ? 21.111 4.862 -37.998 1.00 95.56 306 ILE A N 1
ATOM 2560 C CA . ILE A 1 306 ? 21.938 3.729 -38.413 1.00 95.56 306 ILE A CA 1
ATOM 2561 C C . ILE A 1 306 ? 21.125 2.858 -39.371 1.00 95.56 306 ILE A C 1
ATOM 2563 O O . ILE A 1 306 ? 19.962 2.556 -39.098 1.00 95.56 306 ILE A O 1
ATOM 2567 N N . ASP A 1 307 ? 21.744 2.433 -40.473 1.00 94.75 307 ASP A N 1
ATOM 2568 C CA . ASP A 1 307 ? 21.129 1.472 -41.383 1.00 94.75 307 ASP A CA 1
ATOM 2569 C C . ASP A 1 307 ? 20.871 0.145 -40.654 1.00 94.75 307 ASP A C 1
ATOM 2571 O O . ASP A 1 307 ? 21.782 -0.508 -40.156 1.00 94.75 307 ASP A O 1
ATOM 2575 N N . SER A 1 308 ? 19.607 -0.270 -40.610 1.00 93.50 308 SER A N 1
ATOM 2576 C CA . SER A 1 308 ? 19.176 -1.522 -39.985 1.00 93.50 308 SER A CA 1
ATOM 2577 C C . SER A 1 308 ? 19.791 -2.795 -40.589 1.00 93.50 308 SER A C 1
ATOM 2579 O O . SER A 1 308 ? 19.694 -3.851 -39.961 1.00 93.50 308 SER A O 1
ATOM 2581 N N . GLN A 1 309 ? 20.383 -2.717 -41.788 1.00 95.75 309 GLN A N 1
ATOM 2582 C CA . GLN A 1 309 ? 20.971 -3.860 -42.494 1.00 95.75 309 GLN A CA 1
ATOM 2583 C C . GLN A 1 309 ? 22.416 -4.170 -42.081 1.00 95.75 309 GLN A C 1
ATOM 2585 O O . GLN A 1 309 ? 22.909 -5.258 -42.384 1.00 95.75 309 GLN A O 1
ATOM 2590 N N . VAL A 1 310 ? 23.107 -3.270 -41.370 1.00 95.94 310 VAL A N 1
ATOM 2591 C CA . VAL A 1 310 ? 24.483 -3.549 -40.928 1.00 95.94 310 VAL A CA 1
ATOM 2592 C C . VAL A 1 310 ? 24.504 -4.648 -39.862 1.00 95.94 310 VAL A C 1
ATOM 2594 O O . VAL A 1 310 ? 23.637 -4.720 -38.987 1.00 95.94 310 VAL A O 1
ATOM 2597 N N . SER A 1 311 ? 25.519 -5.513 -39.913 1.00 95.56 311 SER A N 1
ATOM 2598 C CA . SER A 1 311 ? 25.593 -6.741 -39.105 1.00 95.56 311 SER A CA 1
ATOM 2599 C C . SER A 1 311 ? 25.535 -6.494 -37.592 1.00 95.56 311 SER A C 1
ATOM 2601 O O . SER A 1 311 ? 24.898 -7.253 -36.862 1.00 95.56 311 SER A O 1
ATOM 2603 N N . TRP A 1 312 ? 26.141 -5.403 -37.125 1.00 95.81 312 TRP A N 1
ATOM 2604 C CA . TRP A 1 312 ? 26.216 -5.017 -35.714 1.00 95.81 312 TRP A CA 1
ATOM 2605 C C . TRP A 1 312 ? 25.002 -4.208 -35.220 1.00 95.81 312 TRP A C 1
ATOM 2607 O O . TRP A 1 312 ? 24.878 -3.963 -34.019 1.00 95.81 312 TRP A O 1
ATOM 2617 N N . TYR A 1 313 ? 24.060 -3.820 -36.095 1.00 96.94 313 TYR A N 1
ATOM 2618 C CA . TYR A 1 313 ? 22.896 -3.002 -35.717 1.00 96.94 313 TYR A CA 1
ATOM 2619 C C . TYR A 1 313 ? 22.086 -3.630 -34.581 1.00 96.94 313 TYR A C 1
ATOM 2621 O O . TYR A 1 313 ? 21.674 -2.943 -33.647 1.00 96.94 313 TYR A O 1
ATOM 2629 N N . LYS A 1 314 ? 21.867 -4.950 -34.648 1.00 96.62 314 LYS A N 1
ATOM 2630 C CA . LYS A 1 314 ? 21.062 -5.681 -33.659 1.00 96.62 314 LYS A CA 1
ATOM 2631 C C . LYS A 1 314 ? 21.634 -5.554 -32.249 1.00 96.62 314 LYS A C 1
ATOM 2633 O O . LYS A 1 314 ? 20.858 -5.367 -31.316 1.00 96.62 314 LYS A O 1
ATOM 2638 N N . GLU A 1 315 ? 22.956 -5.606 -32.108 1.00 97.38 315 GLU A N 1
ATOM 2639 C CA . GLU A 1 315 ? 23.631 -5.480 -30.815 1.00 97.38 315 GLU A CA 1
ATOM 2640 C C . GLU A 1 315 ? 23.460 -4.069 -30.237 1.00 97.38 315 GLU A C 1
ATOM 2642 O O . GLU A 1 315 ? 23.015 -3.912 -29.102 1.00 97.38 315 GLU A O 1
ATOM 2647 N N . ILE A 1 316 ? 23.722 -3.030 -31.037 1.00 98.06 316 ILE A N 1
ATOM 2648 C CA . ILE A 1 316 ? 23.540 -1.627 -30.622 1.00 98.06 316 ILE A CA 1
ATOM 2649 C C . ILE A 1 316 ? 22.093 -1.355 -30.240 1.00 98.06 316 ILE A C 1
ATOM 2651 O O . ILE A 1 316 ? 21.801 -0.721 -29.225 1.00 98.06 316 ILE A O 1
ATOM 2655 N N . ARG A 1 317 ? 21.168 -1.862 -31.050 1.00 97.88 317 ARG A N 1
ATOM 2656 C CA . ARG A 1 317 ? 19.745 -1.688 -30.823 1.00 97.88 317 ARG A CA 1
ATOM 2657 C C . ARG A 1 317 ? 19.296 -2.389 -29.540 1.00 97.88 317 ARG A C 1
ATOM 2659 O O . ARG A 1 317 ? 18.503 -1.799 -28.813 1.00 97.88 317 ARG A O 1
ATOM 2666 N N . GLN A 1 318 ? 19.827 -3.577 -29.241 1.00 97.56 318 GLN A N 1
ATOM 2667 C CA . GLN A 1 318 ? 19.585 -4.278 -27.978 1.00 97.56 318 GLN A CA 1
ATOM 2668 C C . GLN A 1 318 ? 20.160 -3.510 -26.781 1.00 97.56 318 GLN A C 1
ATOM 2670 O O . GLN A 1 318 ? 19.466 -3.363 -25.778 1.00 97.56 318 GLN A O 1
ATOM 2675 N N . LYS A 1 319 ? 21.381 -2.967 -26.889 1.00 98.31 319 LYS A N 1
ATOM 2676 C CA . LYS A 1 319 ? 21.970 -2.111 -25.844 1.00 98.31 319 LYS A CA 1
ATOM 2677 C C . LYS A 1 319 ? 21.076 -0.902 -25.554 1.00 98.31 319 LYS A C 1
ATOM 2679 O O . LYS A 1 319 ? 20.790 -0.626 -24.392 1.00 98.31 319 LYS A O 1
ATOM 2684 N N . LEU A 1 320 ? 20.561 -0.236 -26.595 1.00 98.62 320 LEU A N 1
ATOM 2685 C CA . LEU A 1 320 ? 19.592 0.850 -26.428 1.00 98.62 320 LEU A CA 1
ATOM 2686 C C . LEU A 1 320 ? 18.294 0.352 -25.784 1.00 98.62 320 LEU A C 1
ATOM 2688 O O . LEU A 1 320 ? 17.788 1.000 -24.880 1.00 98.62 320 LEU A O 1
ATOM 2692 N N . ASP A 1 321 ? 17.765 -0.799 -26.205 1.00 98.44 321 ASP A N 1
ATOM 2693 C CA . ASP A 1 321 ? 16.530 -1.351 -25.640 1.00 98.44 321 ASP A CA 1
ATOM 2694 C C . ASP A 1 321 ? 16.627 -1.555 -24.118 1.00 98.44 321 ASP A C 1
ATOM 2696 O O . ASP A 1 321 ? 15.663 -1.248 -23.414 1.00 98.44 321 ASP A O 1
ATOM 2700 N N . CYS A 1 322 ? 17.782 -2.011 -23.622 1.00 97.38 322 CYS A N 1
ATOM 2701 C CA . CYS A 1 322 ? 18.084 -2.129 -22.195 1.00 97.38 322 CYS A CA 1
ATOM 2702 C C . CYS A 1 322 ? 18.271 -0.763 -21.506 1.00 97.38 322 CYS A C 1
ATOM 2704 O O . CYS A 1 322 ? 17.837 -0.574 -20.371 1.00 97.38 322 CYS A O 1
ATOM 2706 N N . ALA A 1 323 ? 18.905 0.196 -22.189 1.00 97.75 323 ALA A N 1
ATOM 2707 C CA . ALA A 1 323 ? 19.225 1.520 -21.650 1.00 97.75 323 ALA A CA 1
ATOM 2708 C C . ALA A 1 323 ? 17.989 2.365 -21.292 1.00 97.75 323 ALA A C 1
ATOM 2710 O O . ALA A 1 323 ? 18.097 3.279 -20.482 1.00 97.75 323 ALA A O 1
ATOM 2711 N N . LEU A 1 324 ? 16.824 2.078 -21.888 1.00 97.94 324 LEU A N 1
ATOM 2712 C CA . LEU A 1 324 ? 15.592 2.863 -21.709 1.00 97.94 324 LEU A CA 1
ATOM 2713 C C . LEU A 1 324 ? 14.814 2.555 -20.415 1.00 97.94 324 LEU A C 1
ATOM 2715 O O . LEU A 1 324 ? 13.752 3.144 -20.208 1.00 97.94 324 LEU A O 1
ATOM 2719 N N . GLN A 1 325 ? 15.292 1.632 -19.575 1.00 96.19 325 GLN A N 1
ATOM 2720 C CA . GLN A 1 325 ? 14.648 1.253 -18.309 1.00 96.19 325 GLN A CA 1
ATOM 2721 C C . GLN A 1 325 ? 14.320 2.466 -17.414 1.00 96.19 325 GLN A C 1
ATOM 2723 O O . GLN A 1 325 ? 15.045 3.467 -17.415 1.00 96.19 325 GLN A O 1
ATOM 2728 N N . SER A 1 326 ? 13.206 2.389 -16.675 1.00 96.06 326 SER A N 1
ATOM 2729 C CA . SER A 1 326 ? 12.637 3.525 -15.936 1.00 96.06 326 SER A CA 1
ATOM 2730 C C . SER A 1 326 ? 13.323 3.868 -14.610 1.00 96.06 326 SER A C 1
ATOM 2732 O O . SER A 1 326 ? 13.223 5.011 -14.159 1.00 96.06 326 SER A O 1
ATOM 2734 N N . ASP A 1 327 ? 13.967 2.900 -13.961 1.00 94.62 327 ASP A N 1
ATOM 2735 C CA . ASP A 1 327 ? 14.524 3.000 -12.610 1.00 94.62 327 ASP A CA 1
ATOM 2736 C C . ASP A 1 327 ? 15.526 4.155 -12.477 1.00 94.62 327 ASP A C 1
ATOM 2738 O O . ASP A 1 327 ? 15.484 4.885 -11.487 1.00 94.62 327 ASP A O 1
ATOM 2742 N N . GLN A 1 328 ? 16.380 4.394 -13.483 1.00 94.56 328 GLN A N 1
ATOM 2743 C CA . GLN A 1 328 ? 17.386 5.475 -13.425 1.00 94.56 328 GLN A CA 1
ATOM 2744 C C . GLN A 1 328 ? 16.777 6.873 -13.243 1.00 94.56 328 GLN A C 1
ATOM 2746 O O . GLN A 1 328 ? 17.371 7.728 -12.586 1.00 94.56 328 GLN A O 1
ATOM 2751 N N . TYR A 1 329 ? 15.602 7.115 -13.833 1.00 96.38 329 TYR A N 1
ATOM 2752 C CA . TYR A 1 329 ? 14.920 8.403 -13.730 1.00 96.38 329 TYR A CA 1
ATOM 2753 C C . TYR A 1 329 ? 14.211 8.495 -12.379 1.00 96.38 329 TYR A C 1
ATOM 2755 O O . TYR A 1 329 ? 14.275 9.517 -11.710 1.00 96.38 329 TYR A O 1
ATOM 2763 N N . TRP A 1 330 ? 13.606 7.396 -11.921 1.00 94.75 330 TRP A N 1
ATOM 2764 C CA . TRP A 1 330 ? 12.943 7.350 -10.619 1.00 94.75 330 TRP A CA 1
ATOM 2765 C C . TRP A 1 330 ? 13.910 7.616 -9.457 1.00 94.75 330 TRP A C 1
ATOM 2767 O O . TRP A 1 330 ? 13.622 8.432 -8.576 1.00 94.75 330 TRP A O 1
ATOM 2777 N N . TRP A 1 331 ? 15.094 6.996 -9.486 1.00 94.94 331 TRP A N 1
ATOM 2778 C CA . TRP A 1 331 ? 16.150 7.216 -8.492 1.00 94.94 331 TRP A CA 1
ATOM 2779 C C . TRP A 1 331 ? 16.749 8.629 -8.541 1.00 94.94 331 TRP A C 1
ATOM 2781 O O . TRP A 1 331 ? 17.275 9.094 -7.531 1.00 94.94 331 TRP A O 1
ATOM 2791 N N . ALA A 1 332 ? 16.627 9.341 -9.665 1.00 95.50 332 ALA A N 1
ATOM 2792 C CA . ALA A 1 332 ? 17.042 10.738 -9.801 1.00 95.50 332 ALA A CA 1
ATOM 2793 C C . ALA A 1 332 ? 16.019 11.746 -9.240 1.00 95.50 332 ALA A C 1
ATOM 2795 O O . ALA A 1 332 ? 16.320 12.941 -9.148 1.00 95.50 332 ALA A O 1
ATOM 2796 N N . SER A 1 333 ? 14.830 11.290 -8.826 1.00 91.12 333 SER A N 1
ATOM 2797 C CA . SER A 1 333 ? 13.750 12.164 -8.354 1.00 91.12 333 SER A CA 1
ATOM 2798 C C . SER A 1 333 ? 14.034 12.859 -7.025 1.00 91.12 333 SER A C 1
ATOM 2800 O O . SER A 1 333 ? 13.515 13.952 -6.790 1.00 91.12 333 SER A O 1
ATOM 2802 N N . ALA A 1 334 ? 14.823 12.223 -6.151 1.00 87.44 334 ALA A N 1
ATOM 2803 C CA . ALA A 1 334 ? 15.054 12.640 -4.769 1.00 87.44 334 ALA A CA 1
ATOM 2804 C C . ALA A 1 334 ? 13.758 12.817 -3.939 1.00 87.44 334 ALA A C 1
ATOM 2806 O O . ALA A 1 334 ? 13.709 13.661 -3.041 1.00 87.44 334 ALA A O 1
ATOM 2807 N N . LYS A 1 335 ? 12.697 12.041 -4.224 1.00 80.19 335 LYS A N 1
ATOM 2808 C CA . LYS A 1 335 ? 11.384 12.146 -3.552 1.00 80.19 335 LYS A CA 1
ATOM 2809 C C . LYS A 1 335 ? 10.852 10.796 -3.031 1.00 80.19 335 LYS A C 1
ATOM 2811 O O . LYS A 1 335 ? 10.068 10.139 -3.712 1.00 80.19 335 LYS A O 1
ATOM 2816 N N . PRO A 1 336 ? 11.221 10.370 -1.810 1.00 68.06 336 PRO A N 1
ATOM 2817 C CA . PRO A 1 336 ? 12.427 10.744 -1.064 1.00 68.06 336 PRO A CA 1
ATOM 2818 C C . PRO A 1 336 ? 13.670 9.955 -1.505 1.00 68.06 336 PRO A C 1
ATOM 2820 O O . PRO A 1 336 ? 14.767 10.212 -1.012 1.00 68.06 336 PRO A O 1
ATOM 2823 N N . TRP A 1 337 ? 13.486 8.944 -2.354 1.00 83.19 337 TRP A N 1
ATOM 2824 C CA . TRP A 1 337 ? 14.507 7.956 -2.671 1.00 83.19 337 TRP A CA 1
ATOM 2825 C C . TRP A 1 337 ? 15.537 8.509 -3.655 1.00 83.19 337 TRP A C 1
ATOM 2827 O O . TRP A 1 337 ? 15.215 9.306 -4.537 1.00 83.19 337 TRP A O 1
ATOM 2837 N N . TRP A 1 338 ? 16.789 8.102 -3.455 1.00 92.06 338 TRP A N 1
ATOM 2838 C CA . TRP A 1 338 ? 17.947 8.553 -4.215 1.00 92.06 338 TRP A CA 1
ATOM 2839 C C . TRP A 1 338 ? 19.020 7.463 -4.221 1.00 92.06 338 TRP A C 1
ATOM 2841 O O . TRP A 1 338 ? 19.352 6.937 -3.158 1.00 92.06 338 TRP A O 1
ATOM 2851 N N . SER A 1 339 ? 19.571 7.151 -5.393 1.00 94.81 339 SER A N 1
ATOM 2852 C CA . SER A 1 339 ? 20.743 6.282 -5.534 1.00 94.81 339 SER A CA 1
ATOM 2853 C C . SER A 1 339 ? 21.653 6.856 -6.601 1.00 94.81 339 SER A C 1
ATOM 2855 O O . SER A 1 339 ? 21.268 7.002 -7.759 1.00 94.81 339 SER A O 1
ATOM 2857 N N . LEU A 1 340 ? 22.875 7.177 -6.193 1.00 95.38 340 LEU A N 1
ATOM 2858 C CA . LEU A 1 340 ? 23.891 7.682 -7.102 1.00 95.38 340 LEU A CA 1
ATOM 2859 C C . LEU A 1 340 ? 24.333 6.589 -8.082 1.00 95.38 340 LEU A C 1
ATOM 2861 O O . LEU A 1 340 ? 24.574 6.870 -9.248 1.00 95.38 340 LEU A O 1
ATOM 2865 N N . GLU A 1 341 ? 24.383 5.349 -7.604 1.00 94.88 341 GLU A N 1
ATOM 2866 C CA . GLU A 1 341 ? 24.754 4.152 -8.349 1.00 94.88 341 GLU A CA 1
ATOM 2867 C C . GLU A 1 341 ? 23.768 3.891 -9.491 1.00 94.88 341 GLU A C 1
ATOM 2869 O O . GLU A 1 341 ? 24.184 3.671 -10.621 1.00 94.88 341 GLU A O 1
ATOM 2874 N N . MET A 1 342 ? 22.461 3.993 -9.233 1.00 95.62 342 MET A N 1
ATOM 2875 C CA . MET A 1 342 ? 21.437 3.797 -10.267 1.00 95.62 342 MET A CA 1
ATOM 2876 C C . MET A 1 342 ? 21.434 4.920 -11.314 1.00 95.62 342 MET A C 1
ATOM 2878 O O . MET A 1 342 ? 21.178 4.668 -12.494 1.00 95.62 342 MET A O 1
ATOM 2882 N N . ILE A 1 343 ? 21.734 6.156 -10.899 1.00 97.31 343 ILE A N 1
ATOM 2883 C CA . ILE A 1 343 ? 21.866 7.309 -11.804 1.00 97.31 343 ILE A CA 1
ATOM 2884 C C . ILE A 1 343 ? 23.102 7.147 -12.695 1.00 97.31 343 ILE A C 1
ATOM 2886 O O . ILE A 1 343 ? 23.005 7.320 -13.911 1.00 97.31 343 ILE A O 1
ATOM 2890 N N . GLU A 1 344 ? 24.246 6.797 -12.099 1.00 97.56 344 GLU A N 1
ATOM 2891 C CA . GLU A 1 344 ? 25.493 6.529 -12.818 1.00 97.56 344 GLU A CA 1
ATOM 2892 C C . GLU A 1 344 ? 25.307 5.393 -13.811 1.00 97.56 344 GLU A C 1
ATOM 2894 O O . GLU A 1 344 ? 25.575 5.579 -14.996 1.00 97.56 344 GLU A O 1
ATOM 2899 N N . GLN A 1 345 ? 24.760 4.267 -13.358 1.00 96.44 345 GLN A N 1
ATOM 2900 C CA . GLN A 1 345 ? 24.580 3.089 -14.186 1.00 96.44 345 GLN A CA 1
ATOM 2901 C C . GLN A 1 345 ? 23.678 3.388 -15.389 1.00 96.44 345 GLN A C 1
ATOM 2903 O O . GLN A 1 345 ? 24.001 2.999 -16.511 1.00 96.44 345 GLN A O 1
ATOM 2908 N N . GLY A 1 346 ? 22.570 4.110 -15.185 1.00 96.25 346 GLY A N 1
ATOM 2909 C CA . GLY A 1 346 ? 21.678 4.526 -16.268 1.00 96.25 346 GLY A CA 1
ATOM 2910 C C . GLY A 1 346 ? 22.380 5.395 -17.316 1.00 96.25 346 GLY A C 1
ATOM 2911 O O . GLY A 1 346 ? 22.348 5.090 -18.513 1.00 96.25 346 GLY A O 1
ATOM 2912 N N . ALA A 1 347 ? 23.098 6.428 -16.863 1.00 98.06 347 ALA A N 1
ATOM 2913 C CA . ALA A 1 347 ? 23.857 7.311 -17.744 1.00 98.06 347 ALA A CA 1
ATOM 2914 C C . ALA A 1 347 ? 25.005 6.570 -18.456 1.00 98.06 347 ALA A C 1
ATOM 2916 O O . ALA A 1 347 ? 25.246 6.789 -19.646 1.00 98.06 347 ALA A O 1
ATOM 2917 N N . ASN A 1 348 ? 25.696 5.663 -17.763 1.00 98.25 348 ASN A N 1
ATOM 2918 C CA . ASN A 1 348 ? 26.789 4.889 -18.332 1.00 98.25 348 ASN A CA 1
ATOM 2919 C C . ASN A 1 348 ? 26.288 3.929 -19.417 1.00 98.25 348 ASN A C 1
ATOM 2921 O O . ASN A 1 348 ? 26.874 3.878 -20.491 1.00 98.25 348 ASN A O 1
ATOM 2925 N N . VAL A 1 349 ? 25.166 3.233 -19.208 1.00 97.44 349 VAL A N 1
ATOM 2926 C CA . VAL A 1 349 ? 24.604 2.333 -20.230 1.00 97.44 349 VAL A CA 1
ATOM 2927 C C . VAL A 1 349 ? 24.200 3.106 -21.494 1.00 97.44 349 VAL A C 1
ATOM 2929 O O . VAL A 1 349 ? 24.473 2.640 -22.598 1.00 97.44 349 VAL A O 1
ATOM 2932 N N . LEU A 1 350 ? 23.631 4.314 -21.372 1.00 98.31 350 LEU A N 1
ATOM 2933 C CA . LEU A 1 350 ? 23.366 5.185 -22.530 1.00 98.31 350 LEU A CA 1
ATOM 2934 C C . LEU A 1 350 ? 24.655 5.596 -23.260 1.00 98.31 350 LEU A C 1
ATOM 2936 O O . LEU A 1 350 ? 24.700 5.590 -24.493 1.00 98.31 350 LEU A O 1
ATOM 2940 N N . LYS A 1 351 ? 25.720 5.914 -22.516 1.00 98.50 351 LYS A N 1
ATOM 2941 C CA . LYS A 1 351 ? 27.042 6.212 -23.084 1.00 98.50 351 LYS A CA 1
ATOM 2942 C C . LYS A 1 351 ? 27.620 5.006 -23.824 1.00 98.50 351 LYS A C 1
ATOM 2944 O O . LYS A 1 351 ? 28.061 5.152 -24.963 1.00 98.50 351 LYS A O 1
ATOM 2949 N N . GLU A 1 352 ? 27.550 3.818 -23.233 1.00 98.19 352 GLU A N 1
ATOM 2950 C CA . GLU A 1 352 ? 28.044 2.576 -23.832 1.00 98.19 352 GLU A CA 1
ATOM 2951 C C . GLU A 1 352 ? 27.342 2.241 -25.154 1.00 98.19 352 GLU A C 1
ATOM 2953 O O . GLU A 1 352 ? 27.991 1.748 -26.081 1.00 98.19 352 GLU A O 1
ATOM 2958 N N . VAL A 1 353 ? 26.053 2.577 -25.313 1.00 98.50 353 VAL A N 1
ATOM 2959 C CA . VAL A 1 353 ? 25.362 2.468 -26.614 1.00 98.50 353 VAL A CA 1
ATOM 2960 C C . VAL A 1 353 ? 26.096 3.278 -27.680 1.00 98.50 353 VAL A C 1
ATOM 2962 O O . VAL A 1 353 ? 26.370 2.755 -28.757 1.00 98.50 353 VAL A O 1
ATOM 2965 N N . VAL A 1 354 ? 26.439 4.536 -27.386 1.00 98.44 354 VAL A N 1
ATOM 2966 C CA . VAL A 1 354 ? 27.126 5.428 -28.336 1.00 98.44 354 VAL A CA 1
ATOM 2967 C C . VAL A 1 354 ? 28.532 4.924 -28.644 1.00 98.44 354 VAL A C 1
ATOM 2969 O O . VAL A 1 354 ? 28.948 4.925 -29.800 1.00 98.44 354 VAL A O 1
ATOM 2972 N N . PHE A 1 355 ? 29.265 4.486 -27.622 1.00 97.81 355 PHE A N 1
ATOM 2973 C CA . PHE A 1 355 ? 30.650 4.028 -27.761 1.00 97.81 355 PHE A CA 1
ATOM 2974 C C . PHE A 1 355 ? 30.757 2.693 -28.499 1.00 97.81 355 PHE A C 1
ATOM 2976 O O . PHE A 1 355 ? 31.766 2.452 -29.161 1.00 97.81 355 PHE A O 1
ATOM 2983 N N . SER A 1 356 ? 29.702 1.880 -28.447 1.00 97.75 356 SER A N 1
ATOM 2984 C CA . SER A 1 356 ? 29.622 0.614 -29.171 1.00 97.75 356 SER A CA 1
ATOM 2985 C C . SER A 1 356 ? 29.378 0.787 -30.675 1.00 97.75 356 SER A C 1
ATOM 2987 O O . SER A 1 356 ? 29.601 -0.164 -31.414 1.00 97.75 356 SER A O 1
ATOM 2989 N N . ILE A 1 357 ? 28.923 1.955 -31.154 1.00 97.19 357 ILE A N 1
ATOM 2990 C CA . ILE A 1 357 ? 28.670 2.188 -32.588 1.00 97.19 357 ILE A CA 1
ATOM 2991 C C . ILE A 1 357 ? 30.012 2.262 -33.344 1.00 97.19 357 ILE A C 1
ATOM 2993 O O . ILE A 1 357 ? 30.807 3.170 -33.068 1.00 97.19 357 ILE A O 1
ATOM 2997 N N . PRO A 1 358 ? 30.269 1.372 -34.322 1.00 94.88 358 PRO A N 1
ATOM 2998 C CA . PRO A 1 358 ? 31.474 1.432 -35.149 1.00 94.88 358 PRO A CA 1
ATOM 2999 C C . PRO A 1 358 ? 31.590 2.752 -35.919 1.00 94.88 358 PRO A C 1
ATOM 3001 O O . PRO A 1 358 ? 30.588 3.302 -36.374 1.00 94.88 358 PRO A O 1
ATOM 3004 N N . ASP A 1 359 ? 32.815 3.276 -36.026 1.00 89.31 359 ASP A N 1
ATOM 3005 C CA . ASP A 1 359 ? 33.166 4.508 -36.757 1.00 89.31 359 ASP A CA 1
ATOM 3006 C C . ASP A 1 359 ? 32.360 5.763 -36.381 1.00 89.31 359 ASP A C 1
ATOM 3008 O O . ASP A 1 359 ? 32.309 6.752 -37.118 1.00 89.31 359 ASP A O 1
ATOM 3012 N N . ILE A 1 360 ? 31.748 5.769 -35.193 1.00 94.25 360 ILE A N 1
ATOM 3013 C CA . ILE A 1 360 ? 31.015 6.930 -34.702 1.00 94.25 360 ILE A CA 1
ATOM 3014 C C . ILE A 1 360 ? 31.941 8.149 -34.588 1.00 94.25 360 ILE A C 1
ATOM 3016 O O . ILE A 1 360 ? 33.049 8.089 -34.044 1.00 94.25 360 ILE A O 1
ATOM 3020 N N . ASN A 1 361 ? 31.465 9.291 -35.086 1.00 93.75 361 ASN A N 1
ATOM 3021 C CA . ASN A 1 361 ? 32.260 10.511 -35.114 1.00 93.75 361 ASN A CA 1
ATOM 3022 C C . ASN A 1 361 ? 32.640 10.985 -33.692 1.00 93.75 361 ASN A C 1
ATOM 3024 O O . ASN A 1 361 ? 31.894 10.823 -32.718 1.00 93.75 361 ASN A O 1
ATOM 3028 N N . LYS A 1 362 ? 33.802 11.643 -33.585 1.00 95.75 362 LYS A N 1
ATOM 3029 C CA . LYS A 1 362 ? 34.342 12.144 -32.309 1.00 95.75 362 LYS A CA 1
ATOM 3030 C C . LYS A 1 362 ? 33.396 13.123 -31.604 1.00 95.75 362 LYS A C 1
ATOM 3032 O O . LYS A 1 362 ? 33.333 13.130 -30.380 1.00 95.75 362 LYS A O 1
ATOM 3037 N N . ARG A 1 363 ? 32.623 13.915 -32.356 1.00 96.50 363 ARG A N 1
ATOM 3038 C CA . ARG A 1 363 ? 31.655 14.873 -31.797 1.00 96.50 363 ARG A CA 1
ATOM 3039 C C . ARG A 1 363 ? 30.540 14.165 -31.019 1.00 96.50 363 ARG A C 1
ATOM 3041 O O . ARG A 1 363 ? 30.213 14.604 -29.924 1.00 96.50 363 ARG A O 1
ATOM 3048 N N . SER A 1 364 ? 29.993 13.068 -31.539 1.00 97.25 364 SER A N 1
ATOM 3049 C CA . SER A 1 364 ? 28.957 12.268 -30.879 1.00 97.25 364 SER A CA 1
ATOM 3050 C C . SER A 1 364 ? 29.487 11.575 -29.623 1.00 97.25 364 SER A C 1
ATOM 3052 O O . SER A 1 364 ? 28.818 11.622 -28.594 1.00 97.25 364 SER A O 1
ATOM 3054 N N . LYS A 1 365 ? 30.703 11.009 -29.674 1.00 97.38 365 LYS A N 1
ATOM 3055 C CA . LYS A 1 365 ? 31.379 10.446 -28.489 1.00 97.38 365 LYS A CA 1
ATOM 3056 C C . LYS A 1 365 ? 31.601 11.500 -27.406 1.00 97.38 365 LYS A C 1
ATOM 3058 O O . LYS A 1 365 ? 31.221 11.284 -26.261 1.00 97.38 365 LYS A O 1
ATOM 3063 N N . ASN A 1 366 ? 32.139 12.660 -27.782 1.00 98.19 366 ASN A N 1
ATOM 3064 C CA . ASN A 1 366 ? 32.355 13.768 -26.854 1.00 98.19 366 ASN A CA 1
ATOM 3065 C C . ASN A 1 366 ? 31.039 14.257 -26.238 1.00 98.19 366 ASN A C 1
ATOM 3067 O O . ASN A 1 366 ? 31.006 14.532 -25.046 1.00 98.19 366 ASN A O 1
ATOM 3071 N N . LYS A 1 367 ? 29.952 14.333 -27.021 1.00 98.38 367 LYS A N 1
ATOM 3072 C CA . LYS A 1 367 ? 28.646 14.762 -26.503 1.00 98.38 367 LYS A CA 1
ATOM 3073 C C . LYS A 1 367 ? 28.048 13.753 -25.518 1.00 98.38 367 LYS A C 1
ATOM 3075 O O . LYS A 1 367 ? 27.478 14.163 -24.515 1.00 98.38 367 LYS A O 1
ATOM 3080 N N . ALA A 1 368 ? 28.201 12.453 -25.771 1.00 98.50 368 ALA A N 1
ATOM 3081 C CA . ALA A 1 368 ? 27.774 11.413 -24.833 1.00 98.50 368 ALA A CA 1
ATOM 3082 C C . ALA A 1 368 ? 28.575 11.454 -23.520 1.00 98.50 368 ALA A C 1
ATOM 3084 O O . ALA A 1 368 ? 27.995 11.364 -22.442 1.00 98.50 368 ALA A O 1
ATOM 3085 N N . GLU A 1 369 ? 29.895 11.645 -23.608 1.00 98.50 369 GLU A N 1
ATOM 3086 C CA . GLU A 1 369 ? 30.765 11.817 -22.438 1.00 98.50 369 GLU A CA 1
ATOM 3087 C C . GLU A 1 369 ? 30.409 13.089 -21.648 1.00 98.50 369 GLU A C 1
ATOM 3089 O O . GLU A 1 369 ? 30.384 13.068 -20.420 1.00 98.50 369 GLU A O 1
ATOM 3094 N N . GLU A 1 370 ? 30.088 14.185 -22.341 1.00 98.62 370 GLU A N 1
ATOM 3095 C CA . GLU A 1 370 ? 29.633 15.437 -21.732 1.00 98.62 370 GLU A CA 1
ATOM 3096 C C . GLU A 1 370 ? 28.335 15.237 -20.935 1.00 98.62 370 GLU A C 1
ATOM 3098 O O . GLU A 1 370 ? 28.293 15.609 -19.763 1.00 98.62 370 GLU A O 1
ATO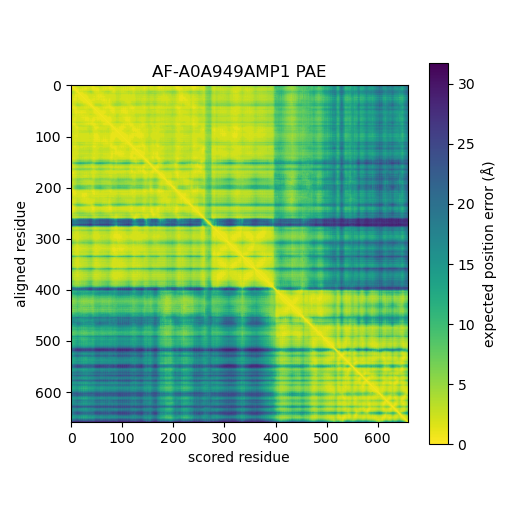M 3103 N N . TYR A 1 371 ? 27.313 14.602 -21.524 1.00 98.75 371 TYR A N 1
ATOM 3104 C CA . TYR A 1 371 ? 26.064 14.290 -20.818 1.00 98.75 371 TYR A CA 1
ATOM 3105 C C . TYR A 1 371 ? 26.310 13.433 -19.576 1.00 98.75 371 TYR A C 1
ATOM 3107 O O . TYR A 1 371 ? 25.844 13.772 -18.489 1.00 98.75 371 TYR A O 1
ATOM 3115 N N . TYR A 1 372 ? 27.075 12.348 -19.727 1.00 98.75 372 TYR A N 1
ATOM 3116 C CA . TYR A 1 372 ? 27.421 11.452 -18.627 1.00 98.75 372 TYR A CA 1
ATOM 3117 C C . TYR A 1 372 ? 28.092 12.204 -17.465 1.00 98.75 372 TYR A C 1
ATOM 3119 O O . TYR A 1 372 ? 27.662 12.080 -16.318 1.00 98.75 372 TYR A O 1
ATOM 3127 N N . ARG A 1 373 ? 29.096 13.043 -17.756 1.00 98.56 373 ARG A N 1
ATOM 3128 C CA . ARG A 1 373 ? 29.800 13.828 -16.730 1.00 98.56 373 ARG A CA 1
ATOM 3129 C C . ARG A 1 373 ? 28.903 14.860 -16.063 1.00 98.56 373 ARG A C 1
ATOM 3131 O O . ARG A 1 373 ? 28.896 14.926 -14.843 1.00 98.56 373 ARG A O 1
ATOM 3138 N N . GLN A 1 374 ? 28.113 15.616 -16.827 1.00 98.75 374 GLN A N 1
ATOM 3139 C CA . GLN A 1 374 ? 27.226 16.639 -16.260 1.00 98.75 374 GLN A CA 1
ATOM 3140 C C . GLN A 1 374 ? 26.164 16.037 -15.332 1.00 98.75 374 GLN A C 1
ATOM 3142 O O . GLN A 1 374 ? 25.913 16.581 -14.254 1.00 98.75 374 GLN A O 1
ATOM 3147 N N . ILE A 1 375 ? 25.575 14.897 -15.717 1.00 98.69 375 ILE A N 1
ATOM 3148 C CA . ILE A 1 375 ? 24.627 14.157 -14.872 1.00 98.69 375 ILE A CA 1
ATOM 3149 C C . ILE A 1 375 ? 25.294 13.776 -13.546 1.00 98.69 375 ILE A C 1
ATOM 3151 O O . ILE A 1 375 ? 24.732 14.029 -12.478 1.00 98.69 375 ILE A O 1
ATOM 3155 N N . LEU A 1 376 ? 26.506 13.215 -13.599 1.00 98.38 376 LEU A N 1
ATOM 3156 C CA . LEU A 1 376 ? 27.238 12.813 -12.401 1.00 98.38 376 LEU A CA 1
ATOM 3157 C C . LEU A 1 376 ? 27.677 13.992 -11.541 1.00 98.38 376 LEU A C 1
ATOM 3159 O O . LEU A 1 376 ? 27.503 13.941 -10.326 1.00 98.38 376 LEU A O 1
ATOM 3163 N N . ASP A 1 377 ? 28.201 15.056 -12.140 1.00 98.31 377 ASP A N 1
ATOM 3164 C CA . ASP A 1 377 ? 28.644 16.246 -11.418 1.00 98.31 377 ASP A CA 1
ATOM 3165 C C . ASP A 1 377 ? 27.485 16.853 -10.618 1.00 98.31 377 ASP A C 1
ATOM 3167 O O . ASP A 1 377 ? 27.631 17.123 -9.421 1.00 98.31 377 ASP A O 1
ATOM 3171 N N . LEU A 1 378 ? 26.302 16.973 -11.231 1.00 98.00 378 LEU A N 1
ATOM 3172 C CA . LEU A 1 378 ? 25.088 17.425 -10.549 1.00 98.00 378 LEU A CA 1
ATOM 3173 C C . LEU A 1 378 ? 24.636 16.448 -9.460 1.00 98.00 378 LEU A C 1
ATOM 3175 O O . LEU A 1 378 ? 24.307 16.882 -8.353 1.00 98.00 378 LEU A O 1
ATOM 3179 N N . ALA A 1 379 ? 24.639 15.142 -9.736 1.00 97.38 379 ALA A N 1
ATOM 3180 C CA . ALA A 1 379 ? 24.241 14.129 -8.762 1.00 97.38 379 ALA A CA 1
ATOM 3181 C C . ALA A 1 379 ? 25.161 14.137 -7.525 1.00 97.38 379 ALA A C 1
ATOM 3183 O O . ALA A 1 379 ? 24.688 14.180 -6.383 1.00 97.38 379 ALA A O 1
ATOM 3184 N N . PHE A 1 380 ? 26.479 14.206 -7.727 1.00 97.69 380 PHE A N 1
ATOM 3185 C CA . PHE A 1 380 ? 27.454 14.365 -6.649 1.00 97.69 380 PHE A CA 1
ATOM 3186 C C . PHE A 1 380 ? 27.298 15.707 -5.927 1.00 97.69 380 PHE A C 1
ATOM 3188 O O . PHE A 1 380 ? 27.395 15.749 -4.699 1.00 97.69 380 PHE A O 1
ATOM 3195 N N . GLN A 1 381 ? 27.036 16.805 -6.641 1.00 97.31 381 GLN A N 1
ATOM 3196 C CA . GLN A 1 381 ? 26.787 18.111 -6.028 1.00 97.31 381 GLN A CA 1
ATOM 3197 C C . GLN A 1 381 ? 25.551 18.075 -5.119 1.00 97.31 381 GLN A C 1
ATOM 3199 O O . GLN A 1 381 ? 25.593 18.592 -4.000 1.00 97.31 381 GLN A O 1
ATOM 3204 N N . TRP A 1 382 ? 24.456 17.448 -5.553 1.00 95.81 382 TRP A N 1
ATOM 3205 C CA . TRP A 1 382 ? 23.240 17.288 -4.749 1.00 95.81 382 TRP A CA 1
ATOM 3206 C C . TRP A 1 382 ? 23.499 16.460 -3.490 1.00 95.81 382 TRP A C 1
ATOM 3208 O O . TRP A 1 382 ? 23.050 16.840 -2.402 1.00 95.81 382 TRP A O 1
ATOM 3218 N N . GLN A 1 383 ? 24.267 15.376 -3.617 1.00 93.00 383 GLN A N 1
ATOM 3219 C CA . GLN A 1 383 ? 24.667 14.542 -2.486 1.00 93.00 383 GLN A CA 1
ATOM 3220 C C . GLN A 1 383 ? 25.528 15.329 -1.482 1.00 93.00 383 GLN A C 1
ATOM 3222 O O . GLN A 1 383 ? 25.253 15.318 -0.282 1.00 93.00 383 GLN A O 1
ATOM 3227 N N . ARG A 1 384 ? 26.545 16.055 -1.966 1.00 95.38 384 ARG A N 1
ATOM 3228 C CA . ARG A 1 384 ? 27.525 16.785 -1.137 1.00 95.38 384 ARG A CA 1
ATOM 3229 C C . ARG A 1 384 ? 26.953 18.045 -0.487 1.00 95.38 384 ARG A C 1
ATOM 3231 O O . ARG A 1 384 ? 27.294 18.347 0.651 1.00 95.38 384 ARG A O 1
ATOM 3238 N N . SER A 1 385 ? 26.067 18.763 -1.177 1.00 95.25 385 SER A N 1
ATOM 3239 C CA . SER A 1 385 ? 25.427 19.988 -0.661 1.00 95.25 385 SER A CA 1
ATOM 3240 C C . SER A 1 385 ? 24.394 19.727 0.441 1.00 95.25 385 SER A C 1
ATOM 3242 O O . SER A 1 385 ? 23.923 20.666 1.079 1.00 95.25 385 SER A O 1
ATOM 3244 N N . GLY A 1 386 ? 24.007 18.466 0.667 1.00 90.75 386 GLY A N 1
ATOM 3245 C CA . GLY A 1 386 ? 22.940 18.105 1.599 1.00 90.75 386 GLY A CA 1
ATOM 3246 C C . GLY A 1 386 ? 21.529 18.271 1.028 1.00 90.75 386 GLY A C 1
ATOM 3247 O O . GLY A 1 386 ? 20.567 18.017 1.756 1.00 90.75 386 GLY A O 1
ATOM 3248 N N . LYS A 1 387 ? 21.383 18.622 -0.261 1.00 90.50 387 LYS A N 1
ATOM 3249 C CA . LYS A 1 387 ? 20.082 18.759 -0.938 1.00 90.50 387 LYS A CA 1
ATOM 3250 C C . LYS A 1 387 ? 19.251 17.477 -0.844 1.00 90.50 387 LYS A C 1
ATOM 3252 O O . LYS A 1 387 ? 18.081 17.550 -0.482 1.00 90.50 387 LYS A O 1
ATOM 3257 N N . ILE A 1 388 ? 19.862 16.307 -1.058 1.00 90.44 388 ILE A N 1
ATOM 3258 C CA . ILE A 1 388 ? 19.180 15.004 -0.919 1.00 90.44 388 ILE A CA 1
ATOM 3259 C C . ILE A 1 388 ? 18.696 14.781 0.517 1.00 90.44 388 ILE A C 1
ATOM 3261 O O . ILE A 1 388 ? 17.550 14.403 0.754 1.00 90.44 388 ILE A O 1
ATOM 3265 N N . ARG A 1 389 ? 19.539 15.091 1.510 1.00 85.31 389 ARG A N 1
ATOM 3266 C CA . ARG A 1 389 ? 19.175 14.957 2.928 1.00 85.31 389 ARG A CA 1
ATOM 3267 C C . ARG A 1 389 ? 18.045 15.908 3.322 1.00 85.31 389 ARG A C 1
ATOM 3269 O O . ARG A 1 389 ? 17.210 15.555 4.154 1.00 85.31 389 ARG A O 1
ATOM 3276 N N . GLN A 1 390 ? 18.015 17.109 2.749 1.00 84.62 390 GLN A N 1
ATOM 3277 C CA . GLN A 1 390 ? 16.924 18.059 2.937 1.00 84.62 390 GLN A CA 1
ATOM 3278 C C . GLN A 1 390 ? 15.631 17.568 2.279 1.00 84.62 390 GLN A C 1
ATOM 3280 O O . GLN A 1 390 ? 14.592 17.608 2.935 1.00 84.62 390 GLN A O 1
ATOM 3285 N N . ALA A 1 391 ? 15.695 17.063 1.044 1.00 82.50 391 ALA A N 1
ATOM 3286 C CA . ALA A 1 391 ? 14.547 16.495 0.341 1.00 82.50 391 ALA A CA 1
ATOM 3287 C C . ALA A 1 391 ? 13.943 15.312 1.116 1.00 82.50 391 ALA A C 1
ATOM 3289 O O . ALA A 1 391 ? 12.744 15.300 1.380 1.00 82.50 391 ALA A O 1
ATOM 3290 N N . TYR A 1 392 ? 14.782 14.399 1.619 1.00 80.31 392 TYR A N 1
ATOM 3291 C CA . TYR A 1 392 ? 14.359 13.302 2.495 1.00 80.31 392 TYR A CA 1
ATOM 3292 C C . TYR A 1 392 ? 13.644 13.806 3.761 1.00 80.31 392 TYR A C 1
ATOM 3294 O O . TYR A 1 392 ? 12.571 13.324 4.116 1.00 80.31 392 TYR A O 1
ATOM 3302 N N . ARG A 1 393 ? 14.205 14.822 4.436 1.00 75.50 393 ARG A N 1
ATOM 3303 C CA . ARG A 1 393 ? 13.583 15.429 5.629 1.00 75.50 393 ARG A CA 1
ATOM 3304 C C . ARG A 1 393 ? 12.233 16.085 5.330 1.00 75.50 393 ARG A C 1
ATOM 3306 O O . ARG A 1 393 ? 11.363 16.054 6.198 1.00 75.50 393 ARG A O 1
ATOM 3313 N N . GLN A 1 394 ? 12.092 16.704 4.156 1.00 74.94 394 GLN A N 1
ATOM 3314 C CA . GLN A 1 394 ? 10.857 17.349 3.707 1.00 74.94 394 GLN A CA 1
ATOM 3315 C C . GLN A 1 394 ? 9.777 16.325 3.355 1.00 74.94 394 GLN A C 1
ATOM 3317 O O . GLN A 1 394 ? 8.657 16.478 3.819 1.00 74.94 394 GLN A O 1
ATOM 3322 N N . ALA A 1 395 ? 10.121 15.280 2.600 1.00 67.94 395 ALA A N 1
ATOM 3323 C CA . ALA A 1 395 ? 9.197 14.211 2.220 1.00 67.94 395 ALA A CA 1
ATOM 3324 C C . ALA A 1 395 ? 8.699 13.408 3.433 1.00 67.94 395 ALA A C 1
ATOM 3326 O O . ALA A 1 395 ? 7.536 13.046 3.519 1.00 67.94 395 ALA A O 1
ATOM 3327 N N . MET A 1 396 ? 9.549 13.191 4.441 1.00 64.56 396 MET A N 1
ATOM 3328 C CA . MET A 1 396 ? 9.105 12.568 5.695 1.00 64.56 396 MET A CA 1
ATOM 3329 C C . MET A 1 396 ? 8.345 13.526 6.632 1.00 64.56 396 MET A C 1
ATOM 3331 O O . MET A 1 396 ? 8.071 13.162 7.770 1.00 64.56 396 MET A O 1
ATOM 3335 N N . ASP A 1 397 ? 8.091 14.773 6.213 1.00 61.31 397 ASP A N 1
ATOM 3336 C CA . ASP A 1 397 ? 7.399 15.851 6.949 1.00 61.31 397 ASP A CA 1
ATOM 3337 C C . ASP A 1 397 ? 7.929 16.138 8.381 1.00 61.31 397 ASP A C 1
ATOM 3339 O O . ASP A 1 397 ? 7.375 16.924 9.160 1.00 61.31 397 ASP A O 1
ATOM 3343 N N . THR A 1 398 ? 9.087 15.558 8.718 1.00 52.00 398 THR A N 1
ATOM 3344 C CA . THR A 1 398 ? 9.730 15.591 10.044 1.00 52.00 398 THR A CA 1
ATOM 3345 C C . THR A 1 398 ? 10.054 17.001 10.531 1.00 52.00 398 THR A C 1
ATOM 3347 O O . THR A 1 398 ? 10.194 17.238 11.729 1.00 52.00 398 THR A O 1
ATOM 3350 N N . VAL A 1 399 ? 10.172 17.962 9.610 1.00 50.34 399 VAL A N 1
ATOM 3351 C CA . VAL A 1 399 ? 10.613 19.333 9.899 1.00 50.34 399 VAL A CA 1
ATOM 3352 C C . VAL A 1 399 ? 9.500 20.185 10.528 1.00 50.34 399 VAL A C 1
ATOM 3354 O O . VAL A 1 399 ? 9.803 21.163 11.210 1.00 50.34 399 VAL A O 1
ATOM 3357 N N . LYS A 1 400 ? 8.216 19.841 10.337 1.00 56.62 400 LYS A N 1
ATOM 3358 C CA . LYS A 1 400 ? 7.079 20.696 10.750 1.00 56.62 400 LYS A CA 1
ATOM 3359 C C . LYS A 1 400 ? 6.170 20.087 11.819 1.00 56.62 400 LYS A C 1
ATOM 3361 O O . LYS A 1 400 ? 5.354 20.804 12.408 1.00 56.62 400 LYS A O 1
ATOM 3366 N N . LEU A 1 401 ? 6.290 18.793 12.099 1.00 64.56 401 LEU A N 1
ATOM 3367 C CA . LEU A 1 401 ? 5.383 18.108 13.013 1.00 64.56 401 LEU A CA 1
ATOM 3368 C C . LEU A 1 401 ? 5.779 18.329 14.480 1.00 64.56 401 LEU A C 1
ATOM 3370 O O . LEU A 1 401 ? 6.899 18.069 14.912 1.00 64.56 401 LEU A O 1
ATOM 3374 N N . ARG A 1 402 ? 4.820 18.799 15.288 1.00 79.81 402 ARG A N 1
ATOM 3375 C CA . ARG A 1 402 ? 4.922 18.754 16.754 1.00 79.81 402 ARG A CA 1
ATOM 3376 C C . ARG A 1 402 ? 4.442 17.379 17.236 1.00 79.81 402 ARG A C 1
ATOM 3378 O O . ARG A 1 402 ? 3.406 16.930 16.744 1.00 79.81 402 ARG A O 1
ATOM 3385 N N . PRO A 1 403 ? 5.098 16.758 18.236 1.00 87.06 403 PRO A N 1
ATOM 3386 C CA . PRO A 1 403 ? 4.642 15.492 18.808 1.00 87.06 403 PRO A CA 1
ATOM 3387 C C . PRO A 1 403 ? 3.155 15.518 19.149 1.00 87.06 403 PRO A C 1
ATOM 3389 O O . PRO A 1 403 ? 2.673 16.523 19.681 1.00 87.06 403 PRO A O 1
ATOM 3392 N N . TYR A 1 404 ? 2.424 14.436 18.888 1.00 87.69 404 TYR A N 1
ATOM 3393 C CA . TYR A 1 404 ? 0.980 14.343 19.125 1.00 87.69 404 TYR A CA 1
ATOM 3394 C C . TYR A 1 404 ? 0.605 14.757 20.554 1.00 87.69 404 TYR A C 1
ATOM 3396 O O . TYR A 1 404 ? -0.309 15.558 20.744 1.00 87.69 404 TYR A O 1
ATOM 3404 N N . LYS A 1 405 ? 1.401 14.361 21.559 1.00 88.62 405 LYS A N 1
ATOM 3405 C CA . LYS A 1 405 ? 1.234 14.778 22.969 1.00 88.62 405 LYS A CA 1
ATOM 3406 C C . LYS A 1 405 ? 1.274 16.293 23.215 1.00 88.62 405 LYS A C 1
ATOM 3408 O O . LYS A 1 405 ? 0.810 16.744 24.255 1.00 88.62 405 LYS A O 1
ATOM 3413 N N . LYS A 1 406 ? 1.853 17.074 22.296 1.00 88.88 406 LYS A N 1
ATOM 3414 C CA . LYS A 1 406 ? 1.877 18.549 22.321 1.00 88.88 406 LYS A CA 1
ATOM 3415 C C . LYS A 1 406 ? 0.773 19.177 21.458 1.00 88.88 406 LYS A C 1
ATOM 3417 O O . LYS A 1 406 ? 0.589 20.388 21.522 1.00 88.88 406 LYS A O 1
ATOM 3422 N N . ARG A 1 407 ? 0.081 18.387 20.629 1.00 85.75 407 ARG A N 1
ATOM 3423 C CA . ARG A 1 407 ? -0.996 18.833 19.729 1.00 85.75 407 ARG A CA 1
ATOM 3424 C C . ARG A 1 407 ? -2.394 18.663 20.327 1.00 85.75 407 ARG A C 1
ATOM 3426 O O . ARG A 1 407 ? -3.306 19.357 19.892 1.00 85.75 407 ARG A O 1
ATOM 3433 N N . VAL A 1 408 ? -2.569 17.765 21.299 1.00 87.88 408 VAL A N 1
ATOM 3434 C CA . VAL A 1 408 ? -3.881 17.423 21.878 1.00 87.88 408 VAL A CA 1
ATOM 3435 C C . VAL A 1 408 ? -3.919 17.577 23.399 1.00 87.88 408 VAL A C 1
ATOM 3437 O O . VAL A 1 408 ? -2.885 17.632 24.065 1.00 87.88 408 VAL A O 1
ATOM 3440 N N . MET A 1 409 ? -5.127 17.621 23.964 1.00 88.25 409 MET A N 1
ATOM 3441 C CA . MET A 1 409 ? -5.328 17.649 25.416 1.00 88.25 409 MET A CA 1
ATOM 3442 C C . MET A 1 409 ? -4.976 16.295 26.053 1.00 88.25 409 MET A C 1
ATOM 3444 O O . MET A 1 409 ? -5.139 15.249 25.430 1.00 88.25 409 MET A O 1
ATOM 3448 N N . THR A 1 410 ? -4.586 16.283 27.334 1.00 88.19 410 THR A N 1
ATOM 3449 C CA . THR A 1 410 ? -4.184 15.054 28.055 1.00 88.19 410 THR A CA 1
ATOM 3450 C C . THR A 1 410 ? -5.204 13.917 27.957 1.00 88.19 410 THR A C 1
ATOM 3452 O O . THR A 1 410 ? -4.816 12.772 27.756 1.00 88.19 410 THR A O 1
ATOM 3455 N N . GLY A 1 411 ? -6.503 14.220 28.079 1.00 86.88 411 GLY A N 1
ATOM 3456 C CA . GLY A 1 411 ? -7.556 13.204 27.964 1.00 86.88 411 GLY A CA 1
ATOM 3457 C C . GLY A 1 411 ? -7.613 12.575 26.570 1.00 86.88 411 GLY A C 1
ATOM 3458 O O . GLY A 1 411 ? -7.695 11.361 26.458 1.00 86.88 411 GLY A O 1
ATOM 3459 N N . GLN A 1 412 ? -7.458 13.384 25.518 1.00 88.94 412 GLN A N 1
ATOM 3460 C CA . GLN A 1 412 ? -7.430 12.911 24.129 1.00 88.94 412 GLN A CA 1
ATOM 3461 C C . GLN A 1 412 ? -6.181 12.075 23.836 1.00 88.94 412 GLN A C 1
ATOM 3463 O O . GLN A 1 412 ? -6.255 11.082 23.118 1.00 88.94 412 GLN A O 1
ATOM 3468 N N . PHE A 1 413 ? -5.030 12.459 24.400 1.00 93.12 413 PHE A N 1
ATOM 3469 C CA . PHE A 1 413 ? -3.811 11.662 24.284 1.00 93.12 413 PHE A CA 1
ATOM 3470 C C . PHE A 1 413 ? -3.985 10.291 24.944 1.00 93.12 413 PHE A C 1
ATOM 3472 O O . PHE A 1 413 ? -3.713 9.269 24.322 1.00 93.12 413 PHE A O 1
ATOM 3479 N N . ASN A 1 414 ? -4.463 10.264 26.191 1.00 94.62 414 ASN A N 1
ATOM 3480 C CA . ASN A 1 414 ? -4.631 9.015 26.931 1.00 94.62 414 ASN A CA 1
ATOM 3481 C C . ASN A 1 414 ? -5.731 8.129 26.321 1.00 94.62 414 ASN A C 1
ATOM 3483 O O . ASN A 1 414 ? -5.571 6.916 26.304 1.00 94.62 414 ASN A O 1
ATOM 3487 N N . ALA A 1 415 ? -6.791 8.715 25.755 1.00 92.38 415 ALA A N 1
ATOM 3488 C CA . ALA A 1 415 ? -7.782 7.972 24.976 1.00 92.38 415 ALA A CA 1
ATOM 3489 C C . ALA A 1 415 ? -7.145 7.285 23.757 1.00 92.38 415 ALA A C 1
ATOM 3491 O O . ALA A 1 415 ? -7.401 6.115 23.515 1.00 92.38 415 ALA A O 1
ATOM 3492 N N . MET A 1 416 ? -6.241 7.961 23.040 1.00 93.12 416 MET A N 1
ATOM 3493 C CA . MET A 1 416 ? -5.532 7.346 21.909 1.00 93.12 416 MET A CA 1
ATOM 3494 C C . MET A 1 416 ? -4.622 6.183 22.336 1.00 93.12 416 MET A C 1
ATOM 3496 O O . MET A 1 416 ? -4.516 5.192 21.623 1.00 93.12 416 MET A O 1
ATOM 3500 N N . VAL A 1 417 ? -3.982 6.273 23.510 1.00 94.69 417 VAL A N 1
ATOM 3501 C CA . VAL A 1 417 ? -3.214 5.146 24.076 1.00 94.69 417 VAL A CA 1
ATOM 3502 C C . VAL A 1 417 ? -4.118 3.933 24.314 1.00 94.69 417 VAL A C 1
ATOM 3504 O O . VAL A 1 417 ? -3.701 2.817 24.021 1.00 94.69 417 VAL A O 1
ATOM 3507 N N . LEU A 1 418 ? -5.346 4.148 24.797 1.00 95.06 418 LEU A N 1
ATOM 3508 C CA . LEU A 1 418 ? -6.327 3.076 24.997 1.00 95.06 418 LEU A CA 1
ATOM 3509 C C . LEU A 1 418 ? -6.789 2.460 23.673 1.00 95.06 418 LEU A C 1
ATOM 3511 O O . LEU A 1 418 ? -6.848 1.241 23.577 1.00 95.06 418 LEU A O 1
ATOM 3515 N N . GLU A 1 419 ? -7.054 3.276 22.650 1.00 93.25 419 GLU A N 1
ATOM 3516 C CA . GLU A 1 419 ? -7.414 2.790 21.307 1.00 93.25 419 GLU A CA 1
ATOM 3517 C C . GLU A 1 419 ? -6.309 1.889 20.727 1.00 93.25 419 GLU A C 1
ATOM 3519 O O . GLU A 1 419 ? -6.577 0.786 20.258 1.00 93.25 419 GLU A O 1
ATOM 3524 N N . PHE A 1 420 ? -5.043 2.314 20.810 1.00 93.06 420 PHE A N 1
ATOM 3525 C CA . PHE A 1 420 ? -3.923 1.497 20.334 1.00 93.06 420 PHE A CA 1
ATOM 3526 C C . PHE A 1 420 ? -3.701 0.235 21.167 1.00 93.06 420 PHE A C 1
ATOM 3528 O O . PHE A 1 420 ? -3.341 -0.800 20.611 1.00 93.06 420 PHE A O 1
ATOM 3535 N N . GLU A 1 421 ? -3.901 0.289 22.484 1.00 95.38 421 GLU A N 1
ATOM 3536 C CA . GLU A 1 421 ? -3.785 -0.902 23.324 1.00 95.38 421 GLU A CA 1
ATOM 3537 C C . GLU A 1 421 ? -4.892 -1.919 23.017 1.00 95.38 421 GLU A C 1
ATOM 3539 O O . GLU A 1 421 ? -4.621 -3.118 22.941 1.00 95.38 421 GLU A O 1
ATOM 3544 N N . ASP A 1 422 ? -6.124 -1.463 22.805 1.00 93.00 422 ASP A N 1
ATOM 3545 C CA . ASP A 1 422 ? -7.233 -2.328 22.411 1.00 93.00 422 ASP A CA 1
ATOM 3546 C C . ASP A 1 422 ? -6.951 -3.013 21.062 1.00 93.00 422 ASP A C 1
ATOM 3548 O O . ASP A 1 422 ? -7.089 -4.233 20.939 1.00 93.00 422 ASP A O 1
ATOM 3552 N N . GLU A 1 423 ? -6.432 -2.272 20.080 1.00 88.56 423 GLU A N 1
ATOM 3553 C CA . GLU A 1 423 ? -6.018 -2.843 18.794 1.00 88.56 423 GLU A CA 1
ATOM 3554 C C . GLU A 1 423 ? -4.830 -3.801 18.909 1.00 88.56 423 GLU A C 1
ATOM 3556 O O . GLU A 1 423 ? -4.805 -4.844 18.250 1.00 88.56 423 GLU A O 1
ATOM 3561 N N . MET A 1 424 ? -3.868 -3.500 19.782 1.00 93.06 424 MET A N 1
ATOM 3562 C CA . MET A 1 424 ? -2.777 -4.415 20.108 1.00 93.06 424 MET A CA 1
ATOM 3563 C C . MET A 1 424 ? -3.324 -5.731 20.675 1.00 93.06 424 MET A C 1
ATOM 3565 O O . MET A 1 424 ? -2.951 -6.803 20.204 1.00 93.06 424 MET A O 1
ATOM 3569 N N . ASN A 1 425 ? -4.237 -5.670 21.646 1.00 94.31 425 ASN A N 1
ATOM 3570 C CA . ASN A 1 425 ? -4.803 -6.854 22.293 1.00 94.31 425 ASN A CA 1
ATOM 3571 C C . ASN A 1 425 ? -5.672 -7.685 21.339 1.00 94.31 425 ASN A C 1
ATOM 3573 O O . ASN A 1 425 ? -5.603 -8.917 21.359 1.00 94.31 425 ASN A O 1
ATOM 3577 N N . LYS A 1 426 ? -6.448 -7.034 20.464 1.00 89.62 426 LYS A N 1
ATOM 3578 C CA . LYS A 1 426 ? -7.191 -7.707 19.386 1.00 89.62 426 LYS A CA 1
ATOM 3579 C C . LYS A 1 426 ? -6.246 -8.436 18.432 1.00 89.62 426 LYS A C 1
ATOM 3581 O O . LYS A 1 426 ? -6.465 -9.613 18.155 1.00 89.62 426 LYS A O 1
ATOM 3586 N N . ALA A 1 427 ? -5.171 -7.777 18.000 1.00 89.00 427 ALA A N 1
ATOM 3587 C CA . ALA A 1 427 ? -4.165 -8.382 17.131 1.00 89.00 427 ALA A CA 1
ATOM 3588 C C . ALA A 1 427 ? -3.458 -9.573 17.803 1.00 89.00 427 ALA A C 1
ATOM 3590 O O . ALA A 1 427 ? -3.290 -10.610 17.168 1.00 89.00 427 ALA A O 1
ATOM 3591 N N . ILE A 1 428 ? -3.114 -9.481 19.096 1.00 92.12 428 ILE A N 1
ATOM 3592 C CA . ILE A 1 428 ? -2.540 -10.603 19.867 1.00 92.12 428 ILE A CA 1
ATOM 3593 C C . ILE A 1 428 ? -3.504 -11.790 19.901 1.00 92.12 428 ILE A C 1
ATOM 3595 O O . ILE A 1 428 ? -3.096 -12.921 19.639 1.00 92.12 428 ILE A O 1
ATOM 3599 N N . LYS A 1 429 ? -4.786 -11.541 20.201 1.00 92.06 429 LYS A N 1
ATOM 3600 C CA . LYS A 1 429 ? -5.821 -12.584 20.239 1.00 92.06 429 LYS A CA 1
ATOM 3601 C C . LYS A 1 429 ? -5.950 -13.309 18.897 1.00 92.06 429 LYS A C 1
ATOM 3603 O O . LYS A 1 429 ? -6.196 -14.512 18.874 1.00 92.06 429 LYS A O 1
ATOM 3608 N N . ASP A 1 430 ? -5.750 -12.576 17.808 1.00 86.12 430 ASP A N 1
ATOM 3609 C CA . ASP A 1 430 ? -5.811 -13.086 16.441 1.00 86.12 430 ASP A CA 1
ATOM 3610 C C . ASP A 1 430 ? -4.454 -13.594 15.915 1.00 86.12 430 ASP A C 1
ATOM 3612 O O . ASP A 1 430 ? -4.366 -14.003 14.761 1.00 86.12 430 ASP A O 1
ATOM 3616 N N . GLN A 1 431 ? -3.414 -13.621 16.761 1.00 88.44 431 GLN A N 1
ATOM 3617 C CA . GLN A 1 431 ? -2.036 -14.014 16.425 1.00 88.44 431 GLN A CA 1
ATOM 3618 C C . GLN A 1 431 ? -1.403 -13.176 15.297 1.00 88.44 431 GLN A C 1
ATOM 3620 O O . GLN A 1 431 ? -0.457 -13.600 14.637 1.00 88.44 431 GLN A O 1
ATOM 3625 N N . GLU A 1 432 ? -1.885 -11.949 15.092 1.00 84.94 432 GLU A N 1
ATOM 3626 C CA . GLU A 1 432 ? -1.323 -10.973 14.156 1.00 84.94 432 GLU A CA 1
ATOM 3627 C C . GLU A 1 432 ? -0.196 -10.183 14.842 1.00 84.94 432 GLU A C 1
ATOM 3629 O O . GLU A 1 432 ? -0.306 -8.982 15.107 1.00 84.94 432 GLU A O 1
ATOM 3634 N N . PHE A 1 433 ? 0.895 -10.871 15.190 1.00 87.44 433 PHE A N 1
ATOM 3635 C CA . PHE A 1 433 ? 1.942 -10.320 16.056 1.00 87.44 433 PHE A CA 1
ATOM 3636 C C . PHE A 1 433 ? 2.620 -9.068 15.490 1.00 87.44 433 PHE A C 1
ATOM 3638 O O . PHE A 1 433 ? 2.926 -8.154 16.251 1.00 87.44 433 PHE A O 1
ATOM 3645 N N . GLU A 1 434 ? 2.806 -8.957 14.174 1.00 82.00 434 GLU A N 1
ATOM 3646 C CA . GLU A 1 434 ? 3.382 -7.752 13.567 1.00 82.00 434 GLU A CA 1
ATOM 3647 C C . GLU A 1 434 ? 2.439 -6.547 13.694 1.00 82.00 434 GLU A C 1
ATOM 3649 O O . GLU A 1 434 ? 2.897 -5.431 13.945 1.00 82.00 434 GLU A O 1
ATOM 3654 N N . LYS A 1 435 ? 1.119 -6.770 13.601 1.00 82.12 435 LYS A N 1
ATOM 3655 C CA . LYS A 1 435 ? 0.105 -5.730 13.843 1.00 82.12 435 LYS A CA 1
ATOM 3656 C C . LYS A 1 435 ? 0.098 -5.325 15.318 1.00 82.12 435 LYS A C 1
ATOM 3658 O O . LYS A 1 435 ? 0.080 -4.135 15.622 1.00 82.12 435 LYS A O 1
ATOM 3663 N N . ALA A 1 436 ? 0.207 -6.287 16.235 1.00 90.12 436 ALA A N 1
ATOM 3664 C CA . ALA A 1 436 ? 0.339 -6.001 17.663 1.00 90.12 436 ALA A CA 1
ATOM 3665 C C . ALA A 1 436 ? 1.606 -5.183 17.977 1.00 90.12 436 ALA A C 1
ATOM 3667 O O . ALA A 1 436 ? 1.535 -4.184 18.695 1.00 90.12 436 ALA A O 1
ATOM 3668 N N . ILE A 1 437 ? 2.753 -5.558 17.399 1.00 90.19 437 ILE A N 1
ATOM 3669 C CA . ILE A 1 437 ? 4.020 -4.827 17.537 1.00 90.19 437 ILE A CA 1
ATOM 3670 C C . ILE A 1 437 ? 3.885 -3.406 16.980 1.00 90.19 437 ILE A C 1
ATOM 3672 O O . ILE A 1 437 ? 4.300 -2.465 17.656 1.00 90.19 437 ILE A O 1
ATOM 3676 N N . LYS A 1 438 ? 3.244 -3.223 15.815 1.00 86.88 438 LYS A N 1
ATOM 3677 C CA . LYS A 1 438 ? 2.972 -1.893 15.239 1.00 86.88 438 LYS A CA 1
ATOM 3678 C C . LYS A 1 438 ? 2.248 -0.987 16.241 1.00 86.88 438 LYS A C 1
ATOM 3680 O O . LYS A 1 438 ? 2.703 0.130 16.484 1.00 86.88 438 LYS A O 1
ATOM 3685 N N . TRP A 1 439 ? 1.155 -1.458 16.844 1.00 89.94 439 TRP A N 1
ATOM 3686 C CA . TRP A 1 439 ? 0.376 -0.665 17.804 1.00 89.94 439 TRP A CA 1
ATOM 3687 C C . TRP A 1 439 ? 1.117 -0.418 19.120 1.00 89.94 439 TRP A C 1
ATOM 3689 O O . TRP A 1 439 ? 1.089 0.691 19.655 1.00 89.94 439 TRP A O 1
ATOM 3699 N N . ARG A 1 440 ? 1.858 -1.411 19.616 1.00 94.12 440 ARG A N 1
ATOM 3700 C CA . ARG A 1 440 ? 2.735 -1.247 20.782 1.00 94.12 440 ARG A CA 1
ATOM 3701 C C . ARG A 1 440 ? 3.787 -0.160 20.545 1.00 94.12 440 ARG A C 1
ATOM 3703 O O . ARG A 1 440 ? 3.983 0.719 21.384 1.00 94.12 440 ARG A O 1
ATOM 3710 N N . ASP A 1 441 ? 4.461 -0.208 19.401 1.00 92.62 441 ASP A N 1
ATOM 3711 C CA . ASP A 1 441 ? 5.529 0.730 19.058 1.00 92.62 441 ASP A CA 1
ATOM 3712 C C . ASP A 1 441 ? 4.977 2.137 18.815 1.00 92.62 441 ASP A C 1
ATOM 3714 O O . ASP A 1 441 ? 5.602 3.118 19.220 1.00 92.62 441 ASP A O 1
ATOM 3718 N N . ALA A 1 442 ? 3.767 2.248 18.261 1.00 90.81 442 ALA A N 1
ATOM 3719 C CA . ALA A 1 442 ? 3.029 3.504 18.170 1.00 90.81 442 ALA A CA 1
ATOM 3720 C C . ALA A 1 442 ? 2.841 4.159 19.547 1.00 90.81 442 ALA A C 1
ATOM 3722 O O . ALA A 1 442 ? 3.109 5.351 19.712 1.00 90.81 442 ALA A O 1
ATOM 3723 N N . ILE A 1 443 ? 2.450 3.383 20.563 1.00 94.00 443 ILE A N 1
ATOM 3724 C CA . ILE A 1 443 ? 2.291 3.875 21.940 1.00 94.00 443 ILE A CA 1
ATOM 3725 C C . ILE A 1 443 ? 3.627 4.382 22.503 1.00 94.00 443 ILE A C 1
ATOM 3727 O O . ILE A 1 443 ? 3.679 5.481 23.070 1.00 94.00 443 ILE A O 1
ATOM 3731 N N . TYR A 1 444 ? 4.723 3.637 22.312 1.00 93.31 444 TYR A N 1
ATOM 3732 C CA . TYR A 1 444 ? 6.060 4.078 22.730 1.00 93.31 444 TYR A CA 1
ATOM 3733 C C . TYR A 1 444 ? 6.471 5.387 22.050 1.00 93.31 444 TYR A C 1
ATOM 3735 O O . TYR A 1 444 ? 6.942 6.316 22.717 1.00 93.31 444 TYR A O 1
ATOM 3743 N N . LYS A 1 445 ? 6.252 5.492 20.737 1.00 91.25 445 LYS A N 1
ATOM 3744 C CA . LYS A 1 445 ? 6.587 6.686 19.957 1.00 91.25 445 LYS A CA 1
ATOM 3745 C C . LYS A 1 445 ? 5.774 7.898 20.392 1.00 91.25 445 LYS A C 1
ATOM 3747 O O . LYS A 1 445 ? 6.361 8.942 20.673 1.00 91.25 445 LYS A O 1
ATOM 3752 N N . LEU A 1 446 ? 4.457 7.749 20.561 1.00 91.31 446 LEU A N 1
ATOM 3753 C CA . LEU A 1 446 ? 3.578 8.803 21.076 1.00 91.31 446 LEU A CA 1
ATOM 3754 C C . LEU A 1 446 ? 4.032 9.304 22.454 1.00 91.31 446 LEU A C 1
ATOM 3756 O O . LEU A 1 446 ? 4.105 10.514 22.700 1.00 91.31 446 LEU A O 1
ATOM 3760 N N . LYS A 1 447 ? 4.358 8.380 23.367 1.00 91.81 447 LYS A N 1
ATOM 3761 C CA . LYS A 1 447 ? 4.826 8.704 24.721 1.00 91.81 447 LYS A CA 1
ATOM 3762 C C . LYS A 1 447 ? 6.131 9.495 24.686 1.00 91.81 447 LYS A C 1
ATOM 3764 O O . LYS A 1 447 ? 6.239 10.545 25.334 1.00 91.81 447 LYS A O 1
ATOM 3769 N N . ASN A 1 448 ? 7.103 9.036 23.904 1.00 91.69 448 ASN A N 1
ATOM 3770 C CA . ASN A 1 448 ? 8.414 9.674 23.790 1.00 91.69 448 ASN A CA 1
ATOM 3771 C C . ASN A 1 448 ? 8.361 10.962 22.954 1.00 91.69 448 ASN A C 1
ATOM 3773 O O . ASN A 1 448 ? 9.120 11.897 23.203 1.00 91.69 448 ASN A O 1
ATOM 3777 N N . GLY A 1 449 ? 7.346 11.113 22.105 1.00 88.31 449 GLY A N 1
ATOM 3778 C CA . GLY A 1 449 ? 7.209 12.221 21.166 1.00 88.31 449 GLY A CA 1
ATOM 3779 C C . GLY A 1 449 ? 8.062 12.042 19.914 1.00 88.31 449 GLY A C 1
ATOM 3780 O O . GLY A 1 449 ? 8.492 13.030 19.328 1.00 88.31 449 GLY A O 1
ATOM 3781 N N . THR A 1 450 ? 8.362 10.791 19.564 1.00 87.56 450 THR A N 1
ATOM 3782 C CA . THR A 1 450 ? 9.106 10.402 18.360 1.00 87.56 450 THR A CA 1
ATOM 3783 C C . THR A 1 450 ? 8.172 9.980 17.224 1.00 87.56 450 THR A C 1
ATOM 3785 O O . THR A 1 450 ? 8.647 9.570 16.174 1.00 87.56 450 THR A O 1
ATOM 3788 N N . ASP A 1 451 ? 6.856 10.123 17.412 1.00 82.94 451 ASP A N 1
ATOM 3789 C CA . ASP A 1 451 ? 5.806 9.938 16.398 1.00 82.94 451 ASP A CA 1
ATOM 3790 C C . ASP A 1 451 ? 5.960 10.876 15.191 1.00 82.94 451 ASP A C 1
ATOM 3792 O O . ASP A 1 451 ? 5.480 10.590 14.102 1.00 82.94 451 ASP A O 1
ATOM 3796 N N . ILE A 1 452 ? 6.685 11.981 15.364 1.00 78.19 452 ILE A N 1
ATOM 3797 C CA . ILE A 1 452 ? 7.006 12.942 14.299 1.00 78.19 452 ILE A CA 1
ATOM 3798 C C . ILE A 1 452 ? 7.953 12.391 13.226 1.00 78.19 452 ILE A C 1
ATOM 3800 O O . ILE A 1 452 ? 8.136 13.039 12.203 1.00 78.19 452 ILE A O 1
ATOM 3804 N N . TYR A 1 453 ? 8.601 11.255 13.493 1.00 72.12 453 TYR A N 1
ATOM 3805 C CA . TYR A 1 453 ? 9.522 10.598 12.564 1.00 72.12 453 TYR A CA 1
ATOM 3806 C C . TYR A 1 453 ? 8.869 9.440 11.809 1.00 72.12 453 TYR A C 1
ATOM 3808 O O . TYR A 1 453 ? 9.539 8.767 11.026 1.00 72.12 453 TYR A O 1
ATOM 3816 N N . ASP A 1 454 ? 7.587 9.179 12.058 1.00 68.38 454 ASP A N 1
ATOM 3817 C CA . ASP A 1 454 ? 6.855 8.172 11.309 1.00 68.38 454 ASP A CA 1
ATOM 3818 C C . ASP A 1 454 ? 6.541 8.701 9.907 1.00 68.38 454 ASP A C 1
ATOM 3820 O O . ASP A 1 454 ? 5.939 9.760 9.758 1.00 68.38 454 ASP A O 1
ATOM 3824 N N . VAL A 1 455 ? 6.930 7.934 8.883 1.00 53.78 455 VAL A N 1
ATOM 3825 C CA . VAL A 1 455 ? 6.648 8.244 7.468 1.00 53.78 455 VAL A CA 1
ATOM 3826 C C . VAL A 1 455 ? 5.142 8.341 7.212 1.00 53.78 455 VAL A C 1
ATOM 3828 O O . VAL A 1 455 ? 4.689 9.195 6.461 1.00 53.78 455 VAL A O 1
ATOM 3831 N N . LEU A 1 456 ? 4.364 7.480 7.872 1.00 56.59 456 LEU A N 1
ATOM 3832 C CA . LEU A 1 456 ? 2.912 7.572 7.962 1.00 56.59 456 LEU A CA 1
ATOM 3833 C C . LEU A 1 456 ? 2.546 7.687 9.433 1.00 56.59 456 LEU A C 1
ATOM 3835 O O . LEU A 1 456 ? 2.841 6.793 10.231 1.00 56.59 456 LEU A O 1
ATOM 3839 N N . HIS A 1 457 ? 1.928 8.803 9.804 1.00 70.19 457 HIS A N 1
ATOM 3840 C CA . HIS A 1 457 ? 1.605 9.052 11.195 1.00 70.19 457 HIS A CA 1
ATOM 3841 C C . HIS A 1 457 ? 0.515 8.074 11.658 1.00 70.19 457 HIS A C 1
ATOM 3843 O O . HIS A 1 457 ? -0.619 8.099 11.191 1.00 70.19 457 HIS A O 1
ATOM 3849 N N . VAL A 1 458 ? 0.837 7.230 12.635 1.00 70.50 458 VAL A N 1
ATOM 3850 C CA . VAL A 1 458 ? 0.014 6.072 13.036 1.00 70.50 458 VAL A CA 1
ATOM 3851 C C . VAL A 1 458 ? -1.407 6.403 13.524 1.00 70.50 458 VAL A C 1
ATOM 3853 O O . VAL A 1 458 ? -2.315 5.579 13.442 1.00 70.50 458 VAL A O 1
ATOM 3856 N N . VAL A 1 459 ? -1.635 7.627 14.007 1.00 71.88 459 VAL A N 1
ATOM 3857 C CA . VAL A 1 459 ? -2.993 8.110 14.328 1.00 71.88 459 VAL A CA 1
ATOM 3858 C C . VAL A 1 459 ? -3.836 8.294 13.065 1.00 71.88 459 VAL A C 1
ATOM 3860 O O . VAL A 1 459 ? -5.040 8.053 13.099 1.00 71.88 459 VAL A O 1
ATOM 3863 N N . ASP A 1 460 ? -3.224 8.716 11.961 1.00 70.94 460 ASP A N 1
ATOM 3864 C CA . ASP A 1 460 ? -3.919 8.918 10.695 1.00 70.94 460 ASP A CA 1
ATOM 3865 C C . ASP A 1 460 ? -4.212 7.570 10.025 1.00 70.94 460 ASP A C 1
ATOM 3867 O O . ASP A 1 460 ? -5.344 7.365 9.593 1.00 70.94 460 ASP A O 1
ATOM 3871 N N . ASP A 1 461 ? -3.290 6.600 10.098 1.00 67.44 461 ASP A N 1
ATOM 3872 C CA . ASP A 1 461 ? -3.552 5.197 9.725 1.00 67.44 461 ASP A CA 1
ATOM 3873 C C . ASP A 1 461 ? -4.800 4.640 10.435 1.00 67.44 461 ASP A C 1
ATOM 3875 O O . ASP A 1 461 ? -5.676 4.031 9.813 1.00 67.44 461 ASP A O 1
ATOM 3879 N N . LEU A 1 462 ? -4.908 4.862 11.753 1.00 73.88 462 LEU A N 1
ATOM 3880 C CA . LEU A 1 462 ? -6.062 4.394 12.523 1.00 73.88 462 LEU A CA 1
ATOM 3881 C C . LEU A 1 462 ? -7.356 5.125 12.121 1.00 73.88 462 LEU A C 1
ATOM 3883 O O . LEU A 1 462 ? -8.418 4.514 12.057 1.00 73.88 462 LEU A O 1
ATOM 3887 N N . ARG A 1 463 ? -7.290 6.424 11.808 1.00 72.56 463 ARG A N 1
ATOM 3888 C CA . ARG A 1 463 ? -8.456 7.211 11.357 1.00 72.56 463 ARG A CA 1
ATOM 3889 C C . ARG A 1 463 ? -8.935 6.845 9.958 1.00 72.56 463 ARG A C 1
ATOM 3891 O O . ARG A 1 463 ? -10.125 6.950 9.684 1.00 72.56 463 ARG A O 1
ATOM 3898 N N . GLN A 1 464 ? -8.030 6.449 9.066 1.00 63.91 464 GLN A N 1
ATOM 3899 C CA . GLN A 1 464 ? -8.397 5.998 7.721 1.00 63.91 464 GLN A CA 1
ATOM 3900 C C . GLN A 1 464 ? -9.150 4.668 7.752 1.00 63.91 464 GLN A C 1
ATOM 3902 O O . GLN A 1 464 ? -9.992 4.401 6.895 1.00 63.91 464 GLN A O 1
ATOM 3907 N N . THR A 1 465 ? -8.838 3.835 8.739 1.00 59.41 465 THR A N 1
ATOM 3908 C CA . THR A 1 465 ? -9.405 2.496 8.886 1.00 59.41 465 THR A CA 1
ATOM 3909 C C . THR A 1 465 ? -10.635 2.475 9.791 1.00 59.41 465 THR A C 1
ATOM 3911 O O . THR A 1 465 ? -11.491 1.606 9.628 1.00 59.41 465 THR A O 1
ATOM 3914 N N . ARG A 1 466 ? -10.783 3.437 10.719 1.00 67.19 466 ARG A N 1
ATOM 3915 C CA . ARG A 1 466 ? -11.853 3.420 11.728 1.00 67.19 466 ARG A CA 1
ATOM 3916 C C . ARG A 1 466 ? -12.479 4.768 12.051 1.00 67.19 466 ARG A C 1
ATOM 3918 O O . ARG A 1 466 ? -11.849 5.820 12.030 1.00 67.19 466 ARG A O 1
ATOM 3925 N N . HIS A 1 467 ? -13.741 4.690 12.474 1.00 73.06 467 HIS A N 1
ATOM 3926 C CA . HIS A 1 467 ? -14.439 5.801 13.107 1.00 73.06 467 HIS A CA 1
ATOM 3927 C C . HIS A 1 467 ? -13.964 5.918 14.557 1.00 73.06 467 HIS A C 1
ATOM 3929 O O . HIS A 1 467 ? -14.167 5.004 15.353 1.00 73.06 467 HIS A O 1
ATOM 3935 N N . LEU A 1 468 ? -13.318 7.036 14.880 1.00 77.25 468 LEU A N 1
ATOM 3936 C CA . LEU A 1 468 ? -12.835 7.338 16.225 1.00 77.25 468 LEU A CA 1
ATOM 3937 C C . LEU A 1 468 ? -13.680 8.447 16.876 1.00 77.25 468 LEU A C 1
ATOM 3939 O O . LEU A 1 468 ? -14.088 9.379 16.174 1.00 77.25 468 LEU A O 1
ATOM 3943 N N . PRO A 1 469 ? -13.870 8.420 18.209 1.00 74.62 469 PRO A N 1
ATOM 3944 C CA . PRO A 1 469 ? -13.435 7.366 19.136 1.00 74.62 469 PRO A CA 1
ATOM 3945 C C . PRO A 1 469 ? -14.276 6.086 18.994 1.00 74.62 469 PRO A C 1
ATOM 3947 O O . PRO A 1 469 ? -15.467 6.162 18.697 1.00 74.62 469 PRO A O 1
ATOM 3950 N N . SER A 1 470 ? -13.647 4.927 19.195 1.00 80.88 470 SER A N 1
ATOM 3951 C CA . SER A 1 470 ? -14.308 3.613 19.189 1.00 80.88 470 SER A CA 1
ATOM 3952 C C . SER A 1 470 ? -14.529 3.060 20.602 1.00 80.88 470 SER A C 1
ATOM 3954 O O . SER A 1 470 ? -15.388 2.204 20.819 1.00 80.88 470 SER A O 1
ATOM 3956 N N . LEU A 1 471 ? -13.794 3.602 21.575 1.00 86.62 471 LEU A N 1
ATOM 3957 C CA . LEU A 1 471 ? -13.917 3.322 23.000 1.00 86.62 471 LEU A CA 1
ATOM 3958 C C . LEU A 1 471 ? -14.630 4.465 23.747 1.00 86.62 471 LEU A C 1
ATOM 3960 O O . LEU A 1 471 ? -14.824 5.562 23.218 1.00 86.62 471 LEU A O 1
ATOM 3964 N N . LYS A 1 472 ? -15.011 4.218 25.009 1.00 86.69 472 LYS A N 1
ATOM 3965 C CA . LYS A 1 472 ? -15.525 5.272 25.905 1.00 86.69 472 LYS A CA 1
ATOM 3966 C C . LYS A 1 472 ? -14.444 6.325 26.190 1.00 86.69 472 LYS A C 1
ATOM 3968 O O . LYS A 1 472 ? -13.254 6.062 26.019 1.00 86.69 472 LYS A O 1
ATOM 3973 N N . ASP A 1 473 ? -14.834 7.524 26.626 1.00 87.44 473 ASP A N 1
ATOM 3974 C CA . ASP A 1 473 ? -13.853 8.585 26.892 1.00 87.44 473 ASP A CA 1
ATOM 3975 C C . ASP A 1 473 ? -12.895 8.174 28.025 1.00 87.44 473 ASP A C 1
ATOM 3977 O O . ASP A 1 473 ? -13.280 7.480 28.965 1.00 87.44 473 ASP A O 1
ATOM 3981 N N . TYR A 1 474 ? -11.642 8.639 27.979 1.00 91.12 474 TYR A N 1
ATOM 3982 C CA . TYR A 1 474 ? -10.634 8.380 29.014 1.00 91.12 474 TYR A CA 1
ATOM 3983 C C . TYR A 1 474 ? -11.142 8.656 30.441 1.00 91.12 474 TYR A C 1
ATOM 3985 O O . TYR A 1 474 ? -10.808 7.929 31.377 1.00 91.12 474 TYR A O 1
ATOM 3993 N N . TRP A 1 475 ? -11.957 9.696 30.634 1.00 91.06 475 TRP A N 1
ATOM 3994 C CA . TRP A 1 475 ? -12.510 10.021 31.947 1.00 91.06 475 TRP A CA 1
ATOM 3995 C C . TRP A 1 475 ? -13.656 9.098 32.373 1.00 91.06 475 TRP A C 1
ATOM 3997 O O . TRP A 1 475 ? -13.991 9.088 33.553 1.00 91.06 475 TRP A O 1
ATOM 4007 N N . GLU A 1 476 ? -14.238 8.315 31.465 1.00 90.75 476 GLU A N 1
ATOM 4008 C CA . GLU A 1 476 ? -15.335 7.362 31.705 1.00 90.75 476 GLU A CA 1
ATOM 4009 C C . GLU A 1 476 ? -14.854 5.950 32.090 1.00 90.75 476 GLU A C 1
ATOM 4011 O O . GLU A 1 476 ? -15.660 5.040 32.304 1.00 90.75 476 GLU A O 1
ATOM 4016 N N . TYR A 1 477 ? -13.544 5.767 32.240 1.00 92.19 477 TYR A N 1
ATOM 4017 C CA . TYR A 1 477 ? -12.947 4.587 32.860 1.00 92.19 477 TYR A CA 1
ATOM 4018 C C . TYR A 1 477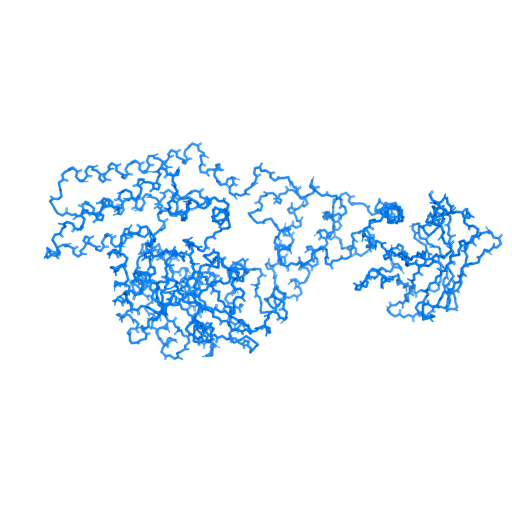 ? -12.781 4.767 34.372 1.00 92.19 477 TYR A C 1
ATOM 4020 O O . TYR A 1 477 ? -12.459 5.853 34.863 1.00 92.19 477 TYR A O 1
ATOM 4028 N N . ALA A 1 478 ? -12.951 3.683 35.119 1.00 91.44 478 ALA A N 1
ATOM 4029 C CA . ALA A 1 478 ? -12.421 3.561 36.468 1.00 91.44 478 ALA A CA 1
ATOM 4030 C C . ALA A 1 478 ? -10.890 3.393 36.405 1.00 91.44 478 ALA A C 1
ATOM 4032 O O . ALA A 1 478 ? -10.358 2.860 35.429 1.00 91.44 478 ALA A O 1
ATOM 4033 N N . SER A 1 479 ? -10.151 3.837 37.428 1.00 91.56 479 SER A N 1
ATOM 4034 C CA . SER A 1 479 ? -8.680 3.735 37.402 1.00 91.56 479 SER A CA 1
ATOM 4035 C C . SER A 1 479 ? -8.188 2.287 37.382 1.00 91.56 479 SER A C 1
ATOM 4037 O O . SER A 1 479 ? -7.095 2.004 36.885 1.00 91.56 479 SER A O 1
ATOM 4039 N N . GLU A 1 480 ? -9.012 1.381 37.900 1.00 90.50 480 GLU A N 1
ATOM 4040 C CA . GLU A 1 480 ? -8.795 -0.056 37.968 1.00 90.50 480 GLU A CA 1
ATOM 4041 C C . GLU A 1 480 ? -9.001 -0.755 36.613 1.00 90.50 480 GLU A C 1
ATOM 4043 O O . GLU A 1 480 ? -8.452 -1.831 36.408 1.00 90.50 480 GLU A O 1
ATOM 4048 N N . GLU A 1 481 ? -9.738 -0.143 35.677 1.00 92.19 481 GLU A N 1
ATOM 4049 C CA . GLU A 1 481 ? -9.934 -0.685 34.322 1.00 92.19 481 GLU A CA 1
ATOM 4050 C C . GLU A 1 481 ? -8.699 -0.496 33.430 1.00 92.19 481 GLU A C 1
ATOM 4052 O O . GLU A 1 481 ? -8.538 -1.200 32.435 1.00 92.19 481 GLU A O 1
ATOM 4057 N N . PHE A 1 482 ? -7.822 0.455 33.761 1.00 94.88 482 PHE A N 1
ATOM 4058 C CA . PHE A 1 482 ? -6.598 0.663 32.998 1.00 94.88 482 PHE A CA 1
ATOM 4059 C C . PHE A 1 482 ? -5.594 -0.455 33.281 1.00 94.88 482 PHE A C 1
ATOM 4061 O O . PHE A 1 482 ? -5.256 -0.721 34.440 1.00 94.88 482 PHE A O 1
ATOM 4068 N N . SER A 1 483 ? -5.044 -1.044 32.221 1.00 95.62 483 SER A N 1
ATOM 4069 C CA . SER A 1 483 ? -3.921 -1.970 32.339 1.00 95.62 483 SER A CA 1
ATOM 4070 C C . SER A 1 483 ? -2.677 -1.254 32.887 1.00 95.62 483 SER A C 1
ATOM 4072 O O . SER A 1 483 ? -2.513 -0.033 32.753 1.00 95.62 483 SER A O 1
ATOM 4074 N N . ASP A 1 484 ? -1.740 -2.013 33.451 1.00 95.75 484 ASP A N 1
ATOM 4075 C CA . ASP A 1 484 ? -0.443 -1.460 33.857 1.00 95.75 484 ASP A CA 1
ATOM 4076 C C . ASP A 1 484 ? 0.347 -0.905 32.663 1.00 95.75 484 ASP A C 1
ATOM 4078 O O . ASP A 1 484 ? 1.075 0.087 32.788 1.00 95.75 484 ASP A O 1
ATOM 4082 N N . PHE A 1 485 ? 0.152 -1.495 31.480 1.00 95.56 485 PHE A N 1
ATOM 4083 C CA . PHE A 1 485 ? 0.766 -1.030 30.247 1.00 95.56 485 PHE A CA 1
ATOM 4084 C C . PHE A 1 485 ? 0.240 0.356 29.845 1.00 95.56 485 PHE A C 1
ATOM 4086 O O . PHE A 1 485 ? 1.048 1.271 29.667 1.00 95.56 485 PHE A O 1
ATOM 4093 N N . ALA A 1 486 ? -1.075 0.581 29.792 1.00 95.94 486 ALA A N 1
ATOM 4094 C CA . ALA A 1 486 ? -1.643 1.901 29.513 1.00 95.94 486 ALA A CA 1
ATOM 4095 C C . ALA A 1 486 ? -1.247 2.938 30.570 1.00 95.94 486 ALA A C 1
ATOM 4097 O O . ALA A 1 486 ? -0.790 4.031 30.218 1.00 95.94 486 ALA A O 1
ATOM 4098 N N . LYS A 1 487 ? -1.322 2.587 31.864 1.00 95.50 487 LYS A N 1
ATOM 4099 C CA . LYS A 1 487 ? -0.931 3.482 32.971 1.00 95.50 487 LYS A CA 1
ATOM 4100 C C . LYS A 1 487 ? 0.497 4.010 32.810 1.00 95.50 487 LYS A C 1
ATOM 4102 O O . LYS A 1 487 ? 0.734 5.201 33.021 1.00 95.50 487 LYS A O 1
ATOM 4107 N N . LYS A 1 488 ? 1.440 3.155 32.391 1.00 95.25 488 LYS A N 1
ATOM 4108 C CA . LYS A 1 488 ? 2.841 3.530 32.123 1.00 95.25 488 LYS A CA 1
ATOM 4109 C C . LYS A 1 488 ? 2.977 4.528 30.962 1.00 95.25 488 LYS A C 1
ATOM 4111 O O . LYS A 1 488 ? 3.857 5.397 30.984 1.00 95.25 488 LYS A O 1
ATOM 4116 N N . HIS A 1 489 ? 2.099 4.443 29.965 1.00 96.25 489 HIS A N 1
ATOM 4117 C CA . HIS A 1 489 ? 2.184 5.229 28.730 1.00 96.25 489 HIS A CA 1
ATOM 4118 C C . HIS A 1 489 ? 1.289 6.466 28.696 1.00 96.25 489 HIS A C 1
ATOM 4120 O O . HIS A 1 489 ? 1.521 7.362 27.886 1.00 96.25 489 HIS A O 1
ATOM 4126 N N . PHE A 1 490 ? 0.350 6.613 29.623 1.00 95.50 490 PHE A N 1
ATOM 4127 C CA . PHE A 1 490 ? -0.397 7.854 29.770 1.00 95.50 490 PHE A CA 1
ATOM 4128 C C . PHE A 1 490 ? 0.500 9.055 30.077 1.00 95.50 490 PHE A C 1
ATOM 4130 O O . PHE A 1 490 ? 1.533 8.964 30.748 1.00 95.50 490 PHE A O 1
ATOM 4137 N N . VAL A 1 491 ? 0.090 10.229 29.609 1.00 91.50 491 VAL A N 1
ATOM 4138 C CA . VAL A 1 491 ? 0.729 11.499 29.956 1.00 91.50 491 VAL A CA 1
ATOM 4139 C C . VAL A 1 491 ? 0.112 12.024 31.249 1.00 91.50 491 VAL A C 1
ATOM 4141 O O . VAL A 1 491 ? -1.107 12.099 31.395 1.00 91.50 491 VAL A O 1
ATOM 4144 N N . ASN A 1 492 ? 0.969 12.411 32.201 1.00 87.06 492 ASN A N 1
ATOM 4145 C CA . ASN A 1 492 ? 0.578 13.001 33.487 1.00 87.06 492 ASN A CA 1
ATOM 4146 C C . ASN A 1 492 ? -0.386 12.139 34.327 1.00 87.06 492 ASN A C 1
ATOM 4148 O O . ASN A 1 492 ? -1.163 12.681 35.123 1.00 87.06 492 ASN A O 1
ATOM 4152 N N . PHE A 1 493 ? -0.340 10.813 34.168 1.00 92.38 493 PHE A N 1
ATOM 4153 C CA . PHE A 1 493 ? -1.160 9.906 34.958 1.00 92.38 493 PHE A CA 1
ATOM 4154 C C . PHE A 1 493 ? -0.555 9.666 36.338 1.00 92.38 493 PHE A C 1
ATOM 4156 O O . PHE A 1 493 ? 0.582 9.231 36.486 1.00 92.38 493 PHE A O 1
ATOM 4163 N N . GLN A 1 494 ? -1.352 9.961 37.355 1.00 92.94 494 GLN A N 1
ATOM 4164 C CA . GLN A 1 494 ? -1.157 9.502 38.721 1.00 92.94 494 GLN A CA 1
ATOM 4165 C C . GLN A 1 494 ? -2.548 9.170 39.231 1.00 92.94 494 GLN A C 1
ATOM 4167 O O . GLN A 1 494 ? -3.410 10.052 39.229 1.00 92.94 494 GLN A O 1
ATOM 4172 N N . GLU A 1 495 ? -2.767 7.936 39.670 1.00 91.25 495 GLU A N 1
ATOM 4173 C CA . GLU A 1 495 ? -4.097 7.437 40.027 1.00 91.25 495 GLU A CA 1
ATOM 4174 C C . GLU A 1 495 ? -4.820 8.369 41.009 1.00 91.25 495 GLU A C 1
ATOM 4176 O O . GLU A 1 495 ? -5.899 8.875 40.711 1.00 91.25 495 GLU A O 1
ATOM 4181 N N . ARG A 1 496 ? -4.163 8.756 42.111 1.00 91.06 496 ARG A N 1
ATOM 4182 C CA . ARG A 1 496 ? -4.727 9.717 43.078 1.00 91.06 496 ARG A CA 1
ATOM 4183 C C . ARG A 1 496 ? -5.167 11.036 42.428 1.00 91.06 496 ARG A C 1
ATOM 4185 O O . ARG A 1 496 ? -6.220 11.569 42.773 1.00 91.06 496 ARG A O 1
ATOM 4192 N N . LYS A 1 497 ? -4.389 11.576 41.481 1.00 91.12 497 LYS A N 1
ATOM 4193 C CA . LYS A 1 497 ? -4.736 12.818 40.766 1.00 91.12 497 LYS A CA 1
ATOM 4194 C C . LYS A 1 497 ? -5.865 12.602 39.763 1.00 91.12 497 LYS A C 1
ATOM 4196 O O . LYS A 1 497 ? -6.691 13.499 39.613 1.00 91.12 497 LYS A O 1
ATOM 4201 N N . PHE A 1 498 ? -5.910 11.454 39.088 1.00 91.81 498 PHE A N 1
ATOM 4202 C CA . PHE A 1 498 ? -7.001 11.089 38.184 1.00 91.81 498 PHE A CA 1
ATOM 4203 C C . PHE A 1 498 ? -8.331 11.055 38.941 1.00 91.81 498 PHE A C 1
ATOM 4205 O O . PHE A 1 498 ? -9.227 11.827 38.607 1.00 91.81 498 PHE A O 1
ATOM 4212 N N . ILE A 1 499 ? -8.389 10.307 40.047 1.00 90.00 499 ILE A N 1
ATOM 4213 C CA . ILE A 1 499 ? -9.569 10.180 40.920 1.00 90.00 499 ILE A CA 1
ATOM 4214 C C . ILE A 1 499 ? -10.040 11.548 41.442 1.00 90.00 499 ILE A C 1
ATOM 4216 O O . ILE A 1 499 ? -11.232 11.811 41.591 1.00 90.00 499 ILE A O 1
ATOM 4220 N N . GLN A 1 500 ? -9.114 12.472 41.711 1.00 88.94 500 GLN A N 1
ATOM 4221 C CA . GLN A 1 500 ? -9.455 13.831 42.146 1.00 88.94 500 GLN A CA 1
ATOM 4222 C C . GLN A 1 500 ? -9.942 14.746 41.010 1.00 88.94 500 GLN A C 1
ATOM 4224 O O . GLN A 1 500 ? -10.743 15.658 41.255 1.00 88.94 500 GLN A O 1
ATOM 4229 N N . LYS A 1 501 ? -9.434 14.561 39.785 1.00 89.94 501 LYS A N 1
ATOM 4230 C CA . LYS A 1 501 ? -9.748 15.398 38.615 1.00 89.94 501 LYS A CA 1
ATOM 4231 C C . LYS A 1 501 ? -11.010 14.942 37.885 1.00 89.94 501 LYS A C 1
ATOM 4233 O O . LYS A 1 501 ? -11.778 15.804 37.464 1.00 89.94 501 LYS A O 1
ATOM 4238 N N . GLN A 1 502 ? -11.248 13.639 37.787 1.00 91.00 502 GLN A N 1
ATOM 4239 C CA . GLN A 1 502 ? -12.355 13.036 37.040 1.00 91.00 502 GLN A CA 1
ATOM 4240 C C . GLN A 1 502 ? -13.735 13.625 37.419 1.00 91.00 502 GLN A C 1
ATOM 4242 O O . GLN A 1 502 ? -14.431 14.115 36.528 1.00 91.00 502 GLN A O 1
ATOM 4247 N N . PRO A 1 503 ? -14.116 13.765 38.707 1.00 90.19 503 PRO A N 1
ATOM 4248 C CA . PRO A 1 503 ? -15.394 14.390 39.059 1.00 90.19 503 PRO A CA 1
ATOM 4249 C C . PRO A 1 503 ? -15.501 15.864 38.636 1.00 90.19 503 PRO A C 1
ATOM 4251 O O . PRO A 1 503 ? -16.591 16.361 38.360 1.00 90.19 503 PRO A O 1
ATOM 4254 N N . LYS A 1 504 ? -14.376 16.600 38.627 1.00 90.44 504 LYS A N 1
ATOM 4255 C CA . LYS A 1 504 ? -14.346 18.011 38.208 1.00 90.44 504 LYS A CA 1
ATOM 4256 C C . LYS A 1 504 ? -14.529 18.133 36.697 1.00 90.44 504 LYS A C 1
ATOM 4258 O O . LYS A 1 504 ? -15.236 19.036 36.264 1.00 90.44 504 LYS A O 1
ATOM 4263 N N . TYR A 1 505 ? -13.913 17.232 35.929 1.00 90.62 505 TYR A N 1
ATOM 4264 C CA . TYR A 1 505 ? -14.104 17.138 34.483 1.00 90.62 505 TYR A CA 1
ATOM 4265 C C . TYR A 1 505 ? -15.588 16.942 34.149 1.00 90.62 505 TYR A C 1
ATOM 4267 O O . TYR A 1 505 ? -16.172 17.798 33.488 1.00 90.62 505 TYR A O 1
ATOM 4275 N N . PHE A 1 506 ? -16.234 15.922 34.725 1.00 91.06 506 PHE A N 1
ATOM 4276 C CA . PHE A 1 506 ? -17.654 15.660 34.475 1.00 91.06 506 PHE A CA 1
ATOM 4277 C C . PHE A 1 506 ? -18.567 16.810 34.884 1.00 91.06 506 PHE A C 1
ATOM 4279 O O . PHE A 1 506 ? -19.460 17.192 34.131 1.00 91.06 506 PHE A O 1
ATOM 4286 N N . LEU A 1 507 ? -18.322 17.422 36.045 1.00 90.50 507 LEU A N 1
ATOM 4287 C CA . LEU A 1 507 ? -19.092 18.588 36.468 1.00 90.50 507 LEU A CA 1
ATOM 4288 C C . LEU A 1 507 ? -18.974 19.746 35.464 1.00 90.50 507 LEU A C 1
ATOM 4290 O O . LEU A 1 507 ? -19.968 20.416 35.190 1.00 90.50 507 LEU A O 1
ATOM 4294 N N . ASN A 1 508 ? -17.776 20.001 34.937 1.00 90.38 508 ASN A N 1
ATOM 4295 C CA . ASN A 1 508 ? -17.550 21.071 33.969 1.00 90.38 508 ASN A CA 1
ATOM 4296 C C . ASN A 1 508 ? -18.231 20.782 32.628 1.00 90.38 508 ASN A C 1
ATOM 4298 O O . ASN A 1 508 ? -18.865 21.683 32.078 1.00 90.38 508 ASN A O 1
ATOM 4302 N N . GLU A 1 509 ? -18.160 19.545 32.138 1.00 88.25 509 GLU A N 1
ATOM 4303 C CA . GLU A 1 509 ? -18.818 19.164 30.888 1.00 88.25 509 GLU A CA 1
ATOM 4304 C C . GLU A 1 509 ? -20.347 19.193 31.002 1.00 88.25 509 GLU A C 1
ATOM 4306 O O . GLU A 1 509 ? -21.008 19.784 30.151 1.00 88.25 509 GLU A O 1
ATOM 4311 N N . ILE A 1 510 ? -20.923 18.678 32.096 1.00 88.19 510 ILE A N 1
ATOM 4312 C CA . ILE A 1 510 ? -22.373 18.755 32.353 1.00 88.19 510 ILE A CA 1
ATOM 4313 C C . ILE A 1 510 ? -22.836 20.220 32.383 1.00 88.19 510 ILE A C 1
ATOM 4315 O O . ILE A 1 510 ? -23.828 20.584 31.748 1.00 88.19 510 ILE A O 1
ATOM 4319 N N . LYS A 1 511 ? -22.097 21.102 33.072 1.00 88.62 511 LYS A N 1
ATOM 4320 C CA . LYS A 1 511 ? -22.386 22.548 33.078 1.00 88.62 511 LYS A CA 1
ATOM 4321 C C . LYS A 1 511 ? -22.323 23.146 31.674 1.00 88.62 511 LYS A C 1
ATOM 4323 O O . LYS A 1 511 ? -23.186 23.944 31.309 1.00 88.62 511 LYS A O 1
ATOM 4328 N N . ALA A 1 512 ? -21.314 22.777 30.887 1.00 86.38 512 ALA A N 1
ATOM 4329 C CA . ALA A 1 512 ? -21.165 23.252 29.519 1.00 86.38 512 ALA A CA 1
ATOM 4330 C C . ALA A 1 512 ? -22.311 22.768 28.616 1.00 86.38 512 ALA A C 1
ATOM 4332 O O . ALA A 1 512 ? -22.848 23.579 27.861 1.00 86.38 512 ALA A O 1
ATOM 4333 N N . GLY A 1 513 ? -22.738 21.508 28.732 1.00 84.25 513 GLY A N 1
ATOM 4334 C CA . GLY A 1 513 ? -23.894 20.961 28.016 1.00 84.25 513 GLY A CA 1
ATOM 4335 C C . GLY A 1 513 ? -25.192 21.707 28.346 1.00 84.25 513 GLY A C 1
ATOM 4336 O O . GLY A 1 513 ? -25.938 22.093 27.448 1.00 84.25 513 GLY A O 1
ATOM 4337 N N . LEU A 1 514 ? -25.418 22.023 29.626 1.00 84.44 514 LEU A N 1
ATOM 4338 C CA . LEU A 1 514 ? -26.595 22.776 30.085 1.00 84.44 514 LEU A CA 1
ATOM 4339 C C . LEU A 1 514 ? -26.617 24.242 29.613 1.00 84.44 514 LEU A C 1
ATOM 4341 O O . LEU A 1 514 ? -27.687 24.791 29.325 1.00 84.44 514 LEU A O 1
ATOM 4345 N N . LEU A 1 515 ? -25.455 24.902 29.568 1.00 80.81 515 LEU A N 1
ATOM 4346 C CA . LEU A 1 515 ? -25.360 26.336 29.274 1.00 80.81 515 LEU A CA 1
ATOM 4347 C C . LEU A 1 515 ? -25.129 26.649 27.795 1.00 80.81 515 LEU A C 1
ATOM 4349 O O . LEU A 1 515 ? -25.763 27.565 27.276 1.00 80.81 515 LEU A O 1
ATOM 4353 N N . LYS A 1 516 ? -24.226 25.914 27.139 1.00 74.06 516 LYS A N 1
ATOM 4354 C CA . LYS A 1 516 ? -23.627 26.271 25.843 1.00 74.06 516 LYS A CA 1
ATOM 4355 C C . LYS A 1 516 ? -24.092 25.391 24.676 1.00 74.06 516 LYS A C 1
ATOM 4357 O O . LYS A 1 516 ? -23.529 25.513 23.597 1.00 74.06 516 LYS A O 1
ATOM 4362 N N . LYS A 1 517 ? -25.077 24.500 24.883 1.00 66.12 517 LYS A N 1
ATOM 4363 C CA . LYS A 1 517 ? -25.565 23.528 23.877 1.00 66.12 517 LYS A CA 1
ATOM 4364 C C . LYS A 1 517 ? -24.427 22.745 23.185 1.00 66.12 517 LYS A C 1
ATOM 4366 O O . LYS A 1 517 ? -24.495 22.473 21.991 1.00 66.12 517 LYS A O 1
ATOM 4371 N N . LYS A 1 518 ? -23.359 22.404 23.918 1.00 65.56 518 LYS A N 1
ATOM 4372 C CA . LYS A 1 518 ? -22.311 21.514 23.394 1.00 65.56 518 LYS A CA 1
ATOM 4373 C C . LYS A 1 518 ? -22.866 20.098 23.204 1.00 65.56 518 LYS A C 1
ATOM 4375 O O . LYS A 1 518 ? -23.712 19.667 23.979 1.00 65.56 518 LYS A O 1
ATOM 4380 N N . THR A 1 519 ? -22.352 19.396 22.198 1.00 55.56 519 THR A N 1
ATOM 4381 C CA . THR A 1 519 ? -22.850 18.104 21.693 1.00 55.56 519 THR A CA 1
ATOM 4382 C C . THR A 1 519 ? -22.315 16.863 22.423 1.00 55.56 519 THR A C 1
ATOM 4384 O O . THR A 1 519 ? -22.693 15.754 22.071 1.00 55.56 519 THR A O 1
ATOM 4387 N N . GLY A 1 520 ? -21.438 17.008 23.423 1.00 63.31 520 GLY A N 1
ATOM 4388 C CA . GLY A 1 520 ? -20.907 15.868 24.183 1.00 63.31 520 GLY A CA 1
ATOM 4389 C C . GLY A 1 520 ? -21.896 15.322 25.223 1.00 63.31 520 GLY A C 1
ATOM 4390 O O . GLY A 1 520 ? -22.593 16.099 25.879 1.00 63.31 520 GLY A O 1
ATOM 4391 N N . HIS A 1 521 ? -21.898 13.999 25.423 1.00 74.12 521 HIS A N 1
ATOM 4392 C CA . HIS A 1 521 ? -22.747 13.286 26.394 1.00 74.12 521 HIS A CA 1
ATOM 4393 C C . HIS A 1 521 ? -21.943 12.548 27.487 1.00 74.12 521 HIS A C 1
ATOM 4395 O O . HIS A 1 521 ? -22.168 11.355 27.694 1.00 74.12 521 HIS A O 1
ATOM 4401 N N . PRO A 1 522 ? -20.998 13.195 28.197 1.00 82.38 522 PRO A N 1
ATOM 4402 C CA . PRO A 1 522 ? -20.165 12.485 29.163 1.00 82.38 522 PRO A CA 1
ATOM 4403 C C . PRO A 1 522 ? -20.998 11.954 30.332 1.00 82.38 522 PRO A C 1
ATOM 4405 O O . PRO A 1 522 ? -21.892 12.648 30.826 1.00 82.38 522 PRO A O 1
ATOM 4408 N N . LEU A 1 523 ? -20.708 10.728 30.770 1.00 87.88 523 LEU A N 1
ATOM 4409 C CA . LEU A 1 523 ? -21.548 9.957 31.699 1.00 87.88 523 LEU A CA 1
ATOM 4410 C C . LEU A 1 523 ? -23.007 9.832 31.239 1.00 87.88 523 LEU A C 1
ATOM 4412 O O . LEU A 1 523 ? -23.927 9.862 32.058 1.00 87.88 523 LEU A O 1
ATOM 4416 N N . GLY A 1 524 ? -23.254 9.735 29.936 1.00 86.12 524 GLY A N 1
ATOM 4417 C CA . GLY A 1 524 ? -24.609 9.655 29.396 1.00 86.12 524 GLY A CA 1
ATOM 4418 C C . GLY A 1 524 ? -25.427 10.912 29.668 1.00 86.12 524 GLY A C 1
ATOM 4419 O O . GLY A 1 524 ? -26.647 10.832 29.821 1.00 86.12 524 GLY A O 1
ATOM 4420 N N . PHE A 1 525 ? -24.765 12.068 29.819 1.00 89.31 525 PHE A N 1
ATOM 4421 C CA . PHE A 1 525 ? -25.457 13.322 30.072 1.00 89.31 525 PHE A CA 1
ATOM 4422 C C . PHE A 1 525 ? -26.426 13.626 28.930 1.00 89.31 525 PHE A C 1
ATOM 4424 O O . PHE A 1 525 ? -26.023 13.835 27.785 1.00 89.31 525 PHE A O 1
ATOM 4431 N N . PHE A 1 526 ? -27.710 13.702 29.256 1.00 87.62 526 PHE A N 1
ATOM 4432 C CA . PHE A 1 526 ? -28.764 13.976 28.293 1.00 87.62 526 PHE A CA 1
ATOM 4433 C C . PHE A 1 526 ? -29.811 14.903 28.896 1.00 87.62 526 PHE A C 1
ATOM 4435 O O . PHE A 1 526 ? -30.132 14.826 30.085 1.00 87.62 526 PHE A O 1
ATOM 4442 N N . LYS A 1 527 ? -30.355 15.784 28.058 1.00 88.06 527 LYS A N 1
ATOM 4443 C CA . LYS A 1 527 ? -31.466 16.659 28.406 1.00 88.06 527 LYS A CA 1
ATOM 4444 C C . LYS A 1 527 ? -32.587 16.435 27.399 1.00 88.06 527 LYS A C 1
ATOM 4446 O O . LYS A 1 527 ? -32.372 16.663 26.212 1.00 88.06 527 LYS A O 1
ATOM 4451 N N . ASP A 1 528 ? -33.754 16.019 27.879 1.00 87.50 528 ASP A N 1
ATOM 4452 C CA . ASP A 1 528 ? -34.919 15.816 27.015 1.00 87.50 528 ASP A CA 1
ATOM 4453 C C . ASP A 1 528 ? -35.664 17.131 26.714 1.00 87.50 528 ASP A C 1
ATOM 4455 O O . ASP A 1 528 ? -35.364 18.199 27.266 1.00 87.50 528 ASP A O 1
ATOM 4459 N N . GLU A 1 529 ? -36.646 17.048 25.818 1.00 86.06 529 GLU A N 1
ATOM 4460 C CA . GLU A 1 529 ? -37.500 18.168 25.401 1.00 86.06 529 GLU A CA 1
ATOM 4461 C C . GLU A 1 529 ? -38.290 18.796 26.562 1.00 86.06 529 GLU A C 1
ATOM 4463 O O . GLU A 1 529 ? -38.563 19.997 26.565 1.00 86.06 529 GLU A O 1
ATOM 4468 N N . TYR A 1 530 ? -38.560 18.018 27.613 1.00 86.81 530 TYR A N 1
ATOM 4469 C CA . TYR A 1 530 ? -39.245 18.460 28.827 1.00 86.81 530 TYR A CA 1
ATOM 4470 C C . TYR A 1 530 ? -38.294 19.063 29.872 1.00 86.81 530 TYR A C 1
ATOM 4472 O O . TYR A 1 530 ? -38.708 19.363 30.994 1.00 86.81 530 TYR A O 1
ATOM 4480 N N . ASN A 1 531 ? -37.024 19.282 29.516 1.00 86.56 531 ASN A N 1
ATOM 4481 C CA . ASN A 1 531 ? -35.957 19.745 30.403 1.00 86.56 531 ASN A CA 1
ATOM 4482 C C . ASN A 1 531 ? -35.629 18.791 31.564 1.00 86.56 531 ASN A C 1
ATOM 4484 O O . ASN A 1 531 ? -35.005 19.224 32.540 1.00 86.56 531 ASN A O 1
ATOM 4488 N N . ASN A 1 532 ? -35.991 17.509 31.479 1.00 90.00 532 ASN A N 1
ATOM 4489 C CA . ASN A 1 532 ? -35.448 16.528 32.408 1.00 90.00 532 ASN A CA 1
ATOM 4490 C C . ASN A 1 532 ? -33.987 16.266 32.057 1.00 90.00 532 ASN A C 1
ATOM 4492 O O . ASN A 1 532 ? -33.601 16.226 30.889 1.00 90.00 532 ASN A O 1
ATOM 4496 N N . ILE A 1 533 ? -33.180 16.080 33.093 1.00 91.81 533 ILE A N 1
ATOM 4497 C CA . ILE A 1 533 ? -31.741 15.881 32.978 1.00 91.81 533 ILE A CA 1
ATOM 4498 C C . ILE A 1 533 ? -31.403 14.481 33.459 1.00 91.81 533 ILE A C 1
ATOM 4500 O O . ILE A 1 533 ? -31.870 14.058 34.518 1.00 91.81 533 ILE A O 1
ATOM 4504 N N . TYR A 1 534 ? -30.549 13.804 32.707 1.00 92.00 534 TYR A N 1
ATOM 4505 C CA . TYR A 1 534 ? -30.127 12.439 32.963 1.00 92.00 534 TYR A CA 1
ATOM 4506 C C . TYR A 1 534 ? -28.616 12.355 32.903 1.00 92.00 534 TYR A C 1
ATOM 4508 O O . TYR A 1 534 ? -27.996 13.070 32.121 1.00 92.00 534 TYR A O 1
ATOM 4516 N N . PHE A 1 535 ? -28.039 11.534 33.772 1.00 92.94 535 PHE A N 1
ATOM 4517 C CA . PHE A 1 535 ? -26.613 11.228 33.785 1.00 92.94 535 PHE A CA 1
ATOM 4518 C C . PHE A 1 535 ? -26.354 10.009 34.675 1.00 92.94 535 PHE A C 1
ATOM 4520 O O . PHE A 1 535 ? -27.167 9.643 35.533 1.00 92.94 535 PHE A O 1
ATOM 4527 N N . CYS A 1 536 ? -25.206 9.388 34.463 1.00 93.94 536 CYS A N 1
ATOM 4528 C CA . CYS A 1 536 ? -24.724 8.225 35.186 1.00 93.94 536 CYS A CA 1
ATOM 4529 C C . CYS A 1 536 ? -23.850 8.641 36.379 1.00 93.94 536 CYS A C 1
ATOM 4531 O O . CYS A 1 536 ? -23.406 9.784 36.494 1.00 93.94 536 CYS A O 1
ATOM 4533 N N . GLU A 1 537 ? -23.625 7.712 37.301 1.00 94.06 537 GLU A N 1
ATOM 4534 C CA . GLU A 1 537 ? -22.629 7.869 38.357 1.00 94.06 537 GLU A CA 1
ATOM 4535 C C . GLU A 1 537 ? -21.207 7.775 37.782 1.00 94.06 537 GLU A C 1
ATOM 4537 O O . GLU A 1 537 ? -20.977 7.143 36.750 1.00 94.06 537 GLU A O 1
ATOM 4542 N N . ILE A 1 538 ? -20.251 8.401 38.472 1.00 93.31 538 ILE A N 1
ATOM 4543 C CA . ILE A 1 538 ? -18.821 8.289 38.149 1.00 93.31 538 ILE A CA 1
ATOM 4544 C C . ILE A 1 538 ? -18.402 6.805 38.211 1.00 93.31 538 ILE A C 1
ATOM 4546 O O . ILE A 1 538 ? -18.823 6.134 39.149 1.00 93.31 538 ILE A O 1
ATOM 4550 N N . PRO A 1 539 ? -17.572 6.281 37.295 1.00 93.12 539 PRO A N 1
ATOM 4551 C CA . PRO A 1 539 ? -17.081 4.907 37.365 1.00 93.12 539 PRO A CA 1
ATOM 4552 C C . PRO A 1 539 ? -16.138 4.663 38.556 1.00 93.12 539 PRO A C 1
ATOM 4554 O O . PRO A 1 539 ? -15.433 5.569 39.001 1.00 93.12 539 PRO A O 1
ATOM 4557 N N . SER A 1 540 ? -16.107 3.436 39.070 1.00 92.25 540 SER A N 1
ATOM 4558 C CA . SER A 1 540 ? -15.146 2.949 40.073 1.00 92.25 540 SER A CA 1
ATOM 4559 C C . SER A 1 540 ? -15.077 1.420 40.053 1.00 92.25 540 SER A C 1
ATOM 4561 O O . SER A 1 540 ? -15.874 0.779 39.374 1.00 92.25 540 SER A O 1
ATOM 4563 N N . GLN A 1 541 ? -14.224 0.818 40.888 1.00 89.00 541 GLN A N 1
ATOM 4564 C CA . GLN A 1 541 ? -14.179 -0.641 41.089 1.00 89.00 541 GLN A CA 1
ATOM 4565 C C . GLN A 1 541 ? -15.536 -1.332 41.375 1.00 89.00 541 GLN A C 1
ATOM 4567 O O . GLN A 1 541 ? -15.636 -2.548 41.247 1.00 89.00 541 GLN A O 1
ATOM 4572 N N . TYR A 1 542 ? -16.574 -0.598 41.803 1.00 91.81 542 TYR A N 1
ATOM 4573 C CA . TYR A 1 542 ? -17.904 -1.162 42.098 1.00 91.81 542 TYR A CA 1
ATOM 4574 C C . TYR A 1 542 ? -19.021 -0.658 41.182 1.00 91.81 542 TYR A C 1
ATOM 4576 O O . TYR A 1 542 ? -20.155 -1.140 41.281 1.00 91.81 542 TYR A O 1
ATOM 4584 N N . ILE A 1 543 ? -18.730 0.350 40.360 1.00 92.88 543 ILE A N 1
ATOM 4585 C CA . ILE A 1 543 ? -19.695 0.995 39.478 1.00 92.88 543 ILE A CA 1
ATOM 4586 C C . ILE A 1 543 ? -19.057 1.086 38.103 1.00 92.88 543 ILE A C 1
ATOM 4588 O O . ILE A 1 543 ? -18.199 1.929 37.863 1.00 92.88 543 ILE A O 1
ATOM 4592 N N . GLU A 1 544 ? -19.498 0.231 37.196 1.00 91.75 544 GLU A N 1
ATOM 4593 C CA . GLU A 1 544 ? -19.074 0.294 35.803 1.00 91.75 544 GLU A CA 1
ATOM 4594 C C . GLU A 1 544 ? -19.919 1.324 35.056 1.00 91.75 544 GLU A C 1
ATOM 4596 O O . GLU A 1 544 ? -21.098 1.526 35.361 1.00 91.75 544 GLU A O 1
ATOM 4601 N N . TYR A 1 545 ? -19.320 1.974 34.064 1.00 91.69 545 TYR A N 1
ATOM 4602 C CA . TYR A 1 545 ? -20.046 2.807 33.116 1.00 91.69 545 TYR A CA 1
ATOM 4603 C C . TYR A 1 545 ? -20.148 2.081 31.783 1.00 91.69 545 TYR A C 1
ATOM 4605 O O . TYR A 1 545 ? -19.132 1.718 31.186 1.00 91.69 545 TYR A O 1
ATOM 4613 N N . TRP A 1 546 ? -21.385 1.887 31.338 1.00 87.88 546 TRP A N 1
ATOM 4614 C CA . TRP A 1 546 ? -21.708 1.284 30.059 1.00 87.88 546 TRP A CA 1
ATOM 4615 C C . TRP A 1 546 ? -22.278 2.3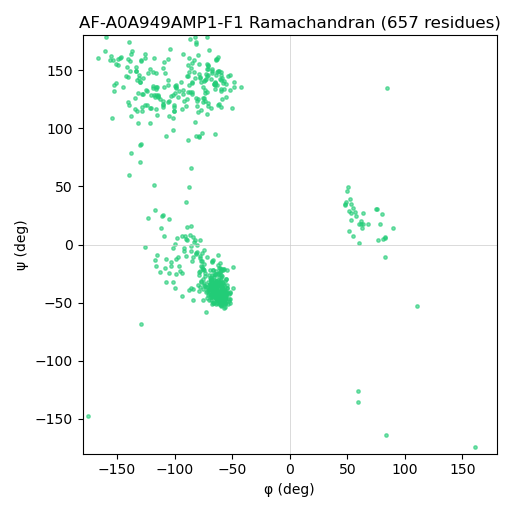51 29.128 1.00 87.88 546 TRP A C 1
ATOM 4617 O O . TRP A 1 546 ? -23.265 3.012 29.463 1.00 87.88 546 TRP A O 1
ATOM 4627 N N . ILE A 1 547 ? -21.648 2.515 27.965 1.00 81.19 547 ILE A N 1
ATOM 4628 C CA . ILE A 1 547 ? -22.112 3.401 26.899 1.00 81.19 547 ILE A CA 1
ATOM 4629 C C . ILE A 1 547 ? -23.003 2.599 25.944 1.00 81.19 547 ILE A C 1
ATOM 4631 O O . ILE A 1 547 ? -22.596 1.553 25.443 1.00 81.19 547 ILE A O 1
ATOM 4635 N N . GLY A 1 548 ? -24.239 3.059 25.742 1.00 72.62 548 GLY A N 1
ATOM 4636 C CA . GLY A 1 548 ? -25.151 2.470 24.759 1.00 72.62 548 GLY A CA 1
ATOM 4637 C C . GLY A 1 548 ? -24.961 3.069 23.364 1.00 72.62 548 GLY A C 1
ATOM 4638 O O . GLY A 1 548 ? -24.202 4.021 23.192 1.00 72.62 548 GLY A O 1
ATOM 4639 N N . GLU A 1 549 ? -25.693 2.554 22.370 1.00 67.69 549 GLU A N 1
ATOM 4640 C CA . GLU A 1 549 ? -25.634 3.041 20.976 1.00 67.69 549 GLU A CA 1
ATOM 4641 C C . GLU A 1 549 ? -25.995 4.531 20.840 1.00 67.69 549 GLU A C 1
ATOM 4643 O O . GLU A 1 549 ? -25.515 5.218 19.938 1.00 67.69 549 GLU A O 1
ATOM 4648 N N . ARG A 1 550 ? -26.819 5.059 21.756 1.00 65.38 550 ARG A N 1
ATOM 4649 C CA . ARG A 1 550 ? -27.125 6.491 21.883 1.00 65.38 550 ARG A CA 1
ATOM 4650 C C . ARG A 1 550 ? -26.739 6.984 23.274 1.00 65.38 550 ARG A C 1
ATOM 4652 O O . ARG A 1 550 ? -26.850 6.249 24.250 1.00 65.38 550 ARG A O 1
ATOM 4659 N N . GLY A 1 551 ? -26.389 8.268 23.399 1.00 61.88 551 GLY A N 1
ATOM 4660 C CA . GLY A 1 551 ? -25.999 8.865 24.689 1.00 61.88 551 GLY A CA 1
ATOM 4661 C C . GLY A 1 551 ? -27.040 8.699 25.811 1.00 61.88 551 GLY A C 1
ATOM 4662 O O . GLY A 1 551 ? -26.672 8.572 26.975 1.00 61.88 551 GLY A O 1
ATOM 4663 N N . TRP A 1 552 ? -28.333 8.625 25.471 1.00 73.06 552 TRP A N 1
ATOM 4664 C CA . TRP A 1 552 ? -29.424 8.322 26.411 1.00 73.06 552 TRP A CA 1
ATOM 4665 C C . TRP A 1 552 ? -29.394 6.884 26.962 1.00 73.06 552 TRP A C 1
ATOM 4667 O O . TRP A 1 552 ? -29.822 6.644 28.095 1.00 73.06 552 TRP A O 1
ATOM 4677 N N . ASP A 1 553 ? -28.897 5.929 26.178 1.00 83.44 553 ASP A N 1
ATOM 4678 C CA . ASP A 1 553 ? -28.914 4.501 26.504 1.00 83.44 553 ASP A CA 1
ATOM 4679 C C . ASP A 1 553 ? -27.817 4.134 27.522 1.00 83.44 553 ASP A C 1
ATOM 4681 O O . ASP A 1 553 ? -27.882 3.077 28.145 1.00 83.44 553 ASP A O 1
ATOM 4685 N N . ALA A 1 554 ? -26.877 5.044 27.794 1.00 89.50 554 ALA A N 1
ATOM 4686 C CA . ALA A 1 554 ? -25.827 4.854 28.790 1.00 89.50 554 ALA A CA 1
ATOM 4687 C C . ALA A 1 554 ? -26.374 4.616 30.211 1.00 89.50 554 ALA A C 1
ATOM 4689 O O . ALA A 1 554 ? -27.406 5.174 30.612 1.00 89.50 554 ALA A O 1
ATOM 4690 N N . MET A 1 555 ? -25.675 3.791 30.992 1.00 93.00 555 MET A N 1
ATOM 4691 C CA . MET A 1 555 ? -26.055 3.468 32.369 1.00 93.00 555 MET A CA 1
ATOM 4692 C C . MET A 1 555 ? -24.848 3.180 33.262 1.00 93.00 555 MET A C 1
ATOM 4694 O O . MET A 1 555 ? -23.798 2.730 32.807 1.00 93.00 555 MET A O 1
ATOM 4698 N N . SER A 1 556 ? -25.029 3.398 34.563 1.00 94.75 556 SER A N 1
ATOM 4699 C CA . SER A 1 556 ? -24.130 2.877 35.589 1.00 94.75 556 SER A CA 1
ATOM 4700 C C . SER A 1 556 ? -24.565 1.479 35.996 1.00 94.75 556 SER A C 1
ATOM 4702 O O . SER A 1 556 ? -25.750 1.249 36.222 1.00 94.75 556 SER A O 1
ATOM 4704 N N . ILE A 1 557 ? -23.621 0.560 36.159 1.00 93.88 557 ILE A N 1
ATOM 4705 C CA . ILE A 1 557 ? -23.889 -0.821 36.562 1.00 93.88 557 ILE A CA 1
ATOM 4706 C C . ILE A 1 557 ? -23.244 -1.061 37.922 1.00 93.88 557 ILE A C 1
ATOM 4708 O O . ILE A 1 557 ? -22.025 -1.004 38.064 1.00 93.88 557 ILE A O 1
ATOM 4712 N N . ILE A 1 558 ? -24.064 -1.337 38.938 1.00 93.94 558 ILE A N 1
ATOM 4713 C CA . ILE A 1 558 ? -23.572 -1.647 40.284 1.00 93.94 558 ILE A CA 1
ATOM 4714 C C . ILE A 1 558 ? -23.218 -3.127 40.384 1.00 93.94 558 ILE A C 1
ATOM 4716 O O . ILE A 1 558 ? -24.052 -3.984 40.080 1.00 93.94 558 ILE A O 1
ATOM 4720 N N . LYS A 1 559 ? -22.024 -3.413 40.916 1.00 92.38 559 LYS A N 1
ATOM 4721 C CA . LYS A 1 559 ? -21.539 -4.765 41.222 1.00 92.38 559 LYS A CA 1
ATOM 4722 C C . LYS A 1 559 ? -20.997 -4.851 42.649 1.00 92.38 559 LYS A C 1
ATOM 4724 O O . LYS A 1 559 ? -19.798 -4.967 42.884 1.00 92.38 559 LYS A O 1
ATOM 4729 N N . PHE A 1 560 ? -21.887 -4.803 43.640 1.00 91.50 560 PHE A N 1
ATOM 4730 C CA . PHE A 1 560 ? -21.483 -4.994 45.037 1.00 91.50 560 PHE A CA 1
ATOM 4731 C C . PHE A 1 560 ? -21.323 -6.484 45.371 1.00 91.50 560 PHE A C 1
ATOM 4733 O O . PHE A 1 560 ? -22.308 -7.228 45.289 1.00 91.50 560 PHE A O 1
ATOM 4740 N N . PRO A 1 561 ? -20.119 -6.942 45.775 1.00 87.00 561 PRO A N 1
ATOM 4741 C CA . PRO A 1 561 ? -19.855 -8.367 45.978 1.00 87.00 561 PRO A CA 1
ATOM 4742 C C . PRO A 1 561 ? -20.574 -8.953 47.201 1.00 87.00 561 PRO A C 1
ATOM 4744 O O . PRO A 1 561 ? -21.006 -10.112 47.163 1.00 87.00 561 PRO A O 1
ATOM 4747 N N . LYS A 1 562 ? -20.725 -8.168 48.277 1.00 90.44 562 LYS A N 1
ATOM 4748 C CA . LYS A 1 562 ? -21.309 -8.594 49.558 1.00 90.44 562 LYS A CA 1
ATOM 4749 C C . LYS A 1 562 ? -22.085 -7.455 50.238 1.00 90.44 562 LYS A C 1
ATOM 4751 O O . LYS A 1 562 ? -21.875 -6.298 49.892 1.00 90.44 562 LYS A O 1
ATOM 4756 N N . PRO A 1 563 ? -22.987 -7.741 51.191 1.00 92.75 563 PRO A N 1
ATOM 4757 C CA . PRO A 1 563 ? -23.599 -6.696 52.006 1.00 92.75 563 PRO A CA 1
ATOM 4758 C C . PRO A 1 563 ? -22.537 -5.838 52.705 1.00 92.75 563 PRO A C 1
ATOM 4760 O O . PRO A 1 563 ? -21.542 -6.361 53.207 1.00 92.75 563 PRO A O 1
ATOM 4763 N N . GLY A 1 564 ? -22.740 -4.524 52.727 1.00 93.94 564 GLY A N 1
ATOM 4764 C CA . GLY A 1 564 ? -21.749 -3.581 53.235 1.00 93.94 564 GLY A CA 1
ATOM 4765 C C . GLY A 1 564 ? -21.976 -2.151 52.765 1.00 93.94 564 GLY A C 1
ATOM 4766 O O . GLY A 1 564 ? -22.983 -1.829 52.126 1.00 93.94 564 GLY A O 1
ATOM 4767 N N . THR A 1 565 ? -21.029 -1.284 53.106 1.00 94.06 565 THR A N 1
ATOM 4768 C CA . THR A 1 565 ? -21.003 0.120 52.701 1.00 94.06 565 THR A CA 1
ATOM 4769 C C . THR A 1 565 ? -19.942 0.344 51.632 1.00 94.06 565 THR A C 1
ATOM 4771 O O . THR A 1 565 ? -18.828 -0.164 51.719 1.00 94.06 565 THR A O 1
ATOM 4774 N N . TYR A 1 566 ? -20.298 1.125 50.619 1.00 93.38 566 TYR A N 1
ATOM 4775 C CA . TYR A 1 566 ? -19.474 1.388 49.450 1.00 93.38 566 TYR A CA 1
ATOM 4776 C C . TYR A 1 566 ? -19.435 2.887 49.184 1.00 93.38 566 TYR A C 1
ATOM 4778 O O . TYR A 1 566 ? -20.462 3.571 49.166 1.00 93.38 566 TYR A O 1
ATOM 4786 N N . HIS A 1 567 ? -18.229 3.407 49.002 1.00 88.19 567 HIS A N 1
ATOM 4787 C CA . HIS A 1 567 ? -18.001 4.817 48.738 1.00 88.19 567 HIS A CA 1
ATOM 4788 C C . HIS A 1 567 ? -16.719 4.991 47.933 1.00 88.19 567 HIS A C 1
ATOM 4790 O O . HIS A 1 567 ? -15.690 4.397 48.250 1.00 88.19 567 HIS A O 1
ATOM 4796 N N . TYR A 1 568 ? -16.786 5.862 46.935 1.00 85.75 568 TYR A N 1
ATOM 4797 C CA . TYR A 1 568 ? -15.647 6.316 46.155 1.00 85.75 568 TYR A CA 1
ATOM 4798 C C . TYR A 1 568 ? -15.645 7.843 46.112 1.00 85.75 568 TYR A C 1
ATOM 4800 O O . TYR A 1 568 ? -16.671 8.490 46.340 1.00 85.75 568 TYR A O 1
ATOM 4808 N N . SER A 1 569 ? -14.485 8.434 45.831 1.00 82.44 569 SER A N 1
ATOM 4809 C CA . SER A 1 569 ? -14.310 9.886 45.830 1.00 82.44 569 SER A CA 1
ATOM 4810 C C . SER A 1 569 ? -15.386 10.589 44.991 1.00 82.44 569 SER A C 1
ATOM 4812 O O . SER A 1 569 ? -15.469 10.405 43.781 1.00 82.44 569 SER A O 1
ATOM 4814 N N . ARG A 1 570 ? -16.203 11.427 45.647 1.00 87.94 570 ARG A N 1
ATOM 4815 C CA . ARG A 1 570 ? -17.267 12.249 45.033 1.00 87.94 570 ARG A CA 1
ATOM 4816 C C . ARG A 1 570 ? -18.385 11.478 44.304 1.00 87.94 570 ARG A C 1
ATOM 4818 O O . ARG A 1 570 ? -19.158 12.111 43.585 1.00 87.94 570 ARG A O 1
ATOM 4825 N N . GLN A 1 571 ? -18.542 10.180 44.550 1.00 92.50 571 GLN A N 1
ATOM 4826 C CA . GLN A 1 571 ? -19.775 9.445 44.238 1.00 92.50 571 GLN A CA 1
ATOM 4827 C C . GLN A 1 571 ? -20.836 9.657 45.332 1.00 92.50 571 GLN A C 1
ATOM 4829 O O . GLN A 1 571 ? -20.579 10.273 46.377 1.00 92.50 571 GLN A O 1
ATOM 4834 N N . CYS A 1 572 ? -22.046 9.138 45.116 1.00 94.19 572 CYS A N 1
ATOM 4835 C CA . CYS A 1 572 ? -22.965 8.875 46.220 1.00 94.19 572 CYS A CA 1
ATOM 4836 C C . CYS A 1 572 ? -22.381 7.832 47.191 1.00 94.19 572 CYS A C 1
ATOM 4838 O O . CYS A 1 572 ? -21.462 7.080 46.873 1.00 94.19 572 CYS A O 1
ATOM 4840 N N . PHE A 1 573 ? -22.921 7.790 48.406 1.00 95.06 573 PHE A N 1
ATOM 4841 C CA . PHE A 1 573 ? -22.632 6.731 49.365 1.00 95.06 573 PHE A CA 1
ATOM 4842 C C . PHE A 1 573 ? -23.676 5.625 49.221 1.00 95.06 573 PHE A C 1
ATOM 4844 O O . PHE A 1 573 ? -24.875 5.909 49.186 1.00 95.06 573 PHE A O 1
ATOM 4851 N N . TYR A 1 574 ? -23.229 4.378 49.171 1.00 95.75 574 TYR A N 1
ATOM 4852 C CA . TYR A 1 574 ? -24.078 3.222 48.923 1.00 95.75 574 TYR A CA 1
ATOM 4853 C C . TYR A 1 574 ? -24.031 2.261 50.112 1.00 95.75 574 TYR A C 1
ATOM 4855 O O . TYR A 1 574 ? -22.973 1.982 50.667 1.00 95.75 574 TYR A O 1
ATOM 4863 N N . GLU A 1 575 ? -25.184 1.740 50.515 1.00 95.56 575 GLU A N 1
ATOM 4864 C CA . GLU A 1 575 ? -25.309 0.727 51.565 1.00 95.56 575 GLU A CA 1
ATOM 4865 C C . GLU A 1 575 ? -26.147 -0.431 51.015 1.00 95.56 575 GLU A C 1
ATOM 4867 O O . GLU A 1 575 ? -27.326 -0.253 50.698 1.00 95.56 575 GLU A O 1
ATOM 4872 N N . TYR A 1 576 ? -25.536 -1.607 50.876 1.00 94.50 576 TYR A N 1
ATOM 4873 C CA . TYR A 1 576 ? -26.202 -2.825 50.425 1.00 94.50 576 TYR A CA 1
ATOM 4874 C C . TYR A 1 576 ? -26.534 -3.715 51.623 1.00 94.50 576 TYR A C 1
ATOM 4876 O O . TYR A 1 576 ? -25.639 -4.218 52.302 1.00 94.50 576 TYR A O 1
ATOM 4884 N N . LYS A 1 577 ? -27.831 -3.922 51.880 1.00 93.81 577 LYS A N 1
ATOM 4885 C CA . LYS A 1 577 ? -28.328 -4.793 52.953 1.00 93.81 577 LYS A CA 1
ATOM 4886 C C . LYS A 1 577 ? -29.692 -5.376 52.583 1.00 93.81 577 LYS A C 1
ATOM 4888 O O . LYS A 1 577 ? -30.543 -4.665 52.054 1.00 93.81 577 LYS A O 1
ATOM 4893 N N . ASN A 1 578 ? -29.913 -6.657 52.887 1.00 90.31 578 ASN A N 1
ATOM 4894 C CA . ASN A 1 578 ? -31.202 -7.353 52.735 1.00 90.31 578 ASN A CA 1
ATOM 4895 C C . ASN A 1 578 ? -31.841 -7.181 51.339 1.00 90.31 578 ASN A C 1
ATOM 4897 O O . ASN A 1 578 ? -32.999 -6.778 51.225 1.00 90.31 578 ASN A O 1
ATOM 4901 N N . GLY A 1 579 ? -31.069 -7.410 50.268 1.00 89.25 579 GLY A N 1
ATOM 4902 C CA . GLY A 1 579 ? -31.578 -7.323 48.889 1.00 89.25 579 GLY A CA 1
ATOM 4903 C C . GLY A 1 579 ? -31.966 -5.909 48.434 1.00 89.25 579 GLY A C 1
ATOM 4904 O O . GLY A 1 579 ? -32.725 -5.750 47.479 1.00 89.25 579 GLY A O 1
ATOM 4905 N N . LYS A 1 580 ? -31.497 -4.866 49.128 1.00 92.69 580 LYS A N 1
ATOM 4906 C CA . LYS A 1 580 ? -31.763 -3.463 48.791 1.00 92.69 580 LYS A CA 1
ATOM 4907 C C . LYS A 1 580 ? -30.474 -2.656 48.818 1.00 92.69 580 LYS A C 1
ATOM 4909 O O . LYS A 1 580 ? -29.646 -2.835 49.710 1.00 92.69 580 LYS A O 1
ATOM 4914 N N . ILE A 1 581 ? -30.347 -1.727 47.878 1.00 94.94 581 ILE A N 1
ATOM 4915 C CA . ILE A 1 581 ? -29.321 -0.688 47.913 1.00 94.94 581 ILE A CA 1
ATOM 4916 C C . ILE A 1 581 ? -29.967 0.600 48.390 1.00 94.94 581 ILE A C 1
ATOM 4918 O O . ILE A 1 581 ? -30.983 1.057 47.863 1.00 94.94 581 ILE A O 1
ATOM 4922 N N . LYS A 1 582 ? -29.354 1.204 49.396 1.00 96.12 582 LYS A N 1
ATOM 4923 C CA . LYS A 1 582 ? -29.655 2.552 49.843 1.00 96.12 582 LYS A CA 1
ATOM 4924 C C . LYS A 1 582 ? -28.595 3.493 49.282 1.00 96.12 582 LYS A C 1
ATOM 4926 O O . LYS A 1 582 ? -27.417 3.330 49.581 1.00 96.12 582 LYS A O 1
ATOM 4931 N N . ILE A 1 583 ? -29.027 4.472 48.495 1.00 96.94 583 ILE A N 1
ATOM 4932 C CA . ILE A 1 583 ? -28.166 5.490 47.884 1.00 96.94 583 ILE A CA 1
ATOM 4933 C C . ILE A 1 583 ? -28.338 6.785 48.674 1.00 96.94 583 ILE A C 1
ATOM 4935 O O . ILE A 1 583 ? -29.465 7.237 48.889 1.00 96.94 583 ILE A O 1
ATOM 4939 N N . ILE A 1 584 ? -27.231 7.371 49.120 1.00 96.50 584 ILE A N 1
ATOM 4940 C CA . ILE A 1 584 ? -27.184 8.586 49.935 1.00 96.50 584 ILE A CA 1
ATOM 4941 C C . ILE A 1 584 ? -26.356 9.636 49.194 1.00 96.50 584 ILE A C 1
ATOM 4943 O O . ILE A 1 584 ? -25.153 9.472 48.983 1.00 96.50 584 ILE A O 1
ATOM 4947 N N . VAL A 1 585 ? -26.985 10.750 48.835 1.00 95.88 585 VAL A N 1
ATOM 4948 C CA . VAL A 1 585 ? -26.327 11.859 48.139 1.00 95.88 585 VAL A CA 1
ATOM 4949 C C . VAL A 1 585 ? -25.599 12.730 49.164 1.00 95.88 585 VAL A C 1
ATOM 4951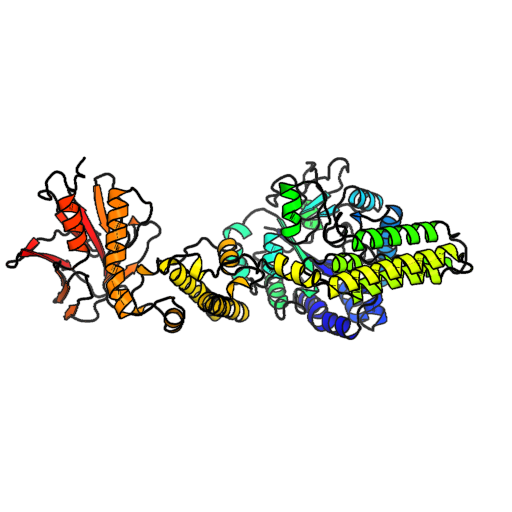 O O . VAL A 1 585 ? -26.219 13.486 49.914 1.00 95.88 585 VAL A O 1
ATOM 4954 N N . LYS A 1 586 ? -24.269 12.625 49.203 1.00 91.56 586 LYS A N 1
ATOM 4955 C CA . LYS A 1 586 ? -23.411 13.434 50.085 1.00 91.56 586 LYS A CA 1
ATOM 4956 C C . LYS A 1 586 ? -23.115 14.806 49.482 1.00 91.56 586 LYS A C 1
ATOM 4958 O O . LYS A 1 586 ? -23.190 14.990 48.267 1.00 91.56 586 LYS A O 1
ATOM 4963 N N . SER A 1 587 ? -22.732 15.773 50.317 1.00 88.38 587 SER A N 1
ATOM 4964 C CA . SER A 1 587 ? -22.537 17.167 49.892 1.00 88.38 587 SER A CA 1
ATOM 4965 C C . SER A 1 587 ? -21.444 17.333 48.822 1.00 88.38 587 SER A C 1
ATOM 4967 O O . SER A 1 587 ? -21.592 18.165 47.923 1.00 88.38 587 SER A O 1
ATOM 4969 N N . GLN A 1 588 ? -20.396 16.509 48.883 1.00 88.50 588 GLN A N 1
ATOM 4970 C CA . GLN A 1 588 ? -19.295 16.445 47.917 1.00 88.50 588 GLN A CA 1
ATOM 4971 C C . GLN A 1 588 ? -19.577 15.627 46.644 1.00 88.50 588 GLN A C 1
ATOM 4973 O O . GLN A 1 588 ? -18.741 15.644 45.740 1.00 88.50 588 GLN A O 1
ATOM 4978 N N . SER A 1 589 ? -20.708 14.915 46.559 1.00 93.00 589 SER A N 1
ATOM 4979 C CA . SER A 1 589 ? -21.016 14.057 45.405 1.00 93.00 589 SER A CA 1
ATOM 4980 C C . SER A 1 589 ? -21.256 14.863 44.124 1.00 93.00 589 SER A C 1
ATOM 4982 O O . SER A 1 589 ? -21.774 15.984 44.185 1.00 93.00 589 SER A O 1
ATOM 4984 N N . LEU A 1 590 ? -20.931 14.289 42.961 1.00 93.44 590 LEU A N 1
ATOM 4985 C CA . LEU A 1 590 ? -21.225 14.894 41.657 1.00 93.44 590 LEU A CA 1
ATOM 4986 C C . LEU A 1 590 ? -22.718 15.214 41.516 1.00 93.44 590 LEU A C 1
ATOM 4988 O O . LEU A 1 590 ? -23.063 16.338 41.160 1.00 93.44 590 LEU A O 1
ATOM 4992 N N . VAL A 1 591 ? -23.593 14.279 41.900 1.00 94.38 591 VAL A N 1
ATOM 4993 C CA . VAL A 1 591 ? -25.055 14.462 41.898 1.00 94.38 591 VAL A CA 1
ATOM 4994 C C . VAL A 1 591 ? -25.460 15.721 42.668 1.00 94.38 591 VAL A C 1
ATOM 4996 O O . VAL A 1 591 ? -26.231 16.543 42.170 1.00 94.38 591 VAL A O 1
ATOM 4999 N N . ASN A 1 592 ? -24.908 15.926 43.868 1.00 94.25 592 ASN A N 1
ATOM 5000 C CA . ASN A 1 592 ? -25.213 17.116 44.656 1.00 94.25 592 ASN A CA 1
ATOM 5001 C C . ASN A 1 592 ? -24.645 18.400 44.040 1.00 94.25 592 ASN A C 1
ATOM 5003 O O . ASN A 1 592 ? -25.286 19.447 44.102 1.00 94.25 592 ASN A O 1
ATOM 5007 N N . GLN A 1 593 ? -23.445 18.340 43.460 1.00 94.56 593 GLN A N 1
ATOM 5008 C CA . GLN A 1 593 ? -22.819 19.481 42.784 1.00 94.56 593 GLN A CA 1
ATOM 5009 C C . GLN A 1 593 ? -23.631 19.918 41.557 1.00 94.56 593 GLN A C 1
ATOM 5011 O O . GLN A 1 593 ? -23.852 21.115 41.367 1.00 94.56 593 GLN A O 1
ATOM 5016 N N . VAL A 1 594 ? -24.140 18.962 40.775 1.00 92.94 594 VAL A N 1
ATOM 5017 C CA . VAL A 1 594 ? -25.055 19.219 39.654 1.00 92.94 594 VAL A CA 1
ATOM 5018 C C . VAL A 1 594 ? -26.361 19.826 40.166 1.00 92.94 594 VAL A C 1
ATOM 5020 O O . VAL A 1 594 ? -26.771 20.875 39.678 1.00 92.94 594 VAL A O 1
ATOM 5023 N N . LEU A 1 595 ? -26.977 19.255 41.207 1.00 93.56 595 LEU A N 1
ATOM 5024 C CA . LEU A 1 595 ? -28.185 19.826 41.814 1.00 93.56 595 LEU A CA 1
ATOM 5025 C C . LEU A 1 595 ? -27.974 21.264 42.302 1.00 93.56 595 LEU A C 1
ATOM 5027 O O . LEU A 1 595 ? -28.823 22.116 42.056 1.00 93.56 595 LEU A O 1
ATOM 5031 N N . LYS A 1 596 ? -26.858 21.559 42.979 1.00 93.38 596 LYS A N 1
ATOM 5032 C CA . LYS A 1 596 ? -26.519 22.923 43.418 1.00 93.38 596 LYS A CA 1
ATOM 5033 C C . LYS A 1 596 ? -26.402 23.880 42.236 1.00 93.38 596 LYS A C 1
ATOM 5035 O O . LYS A 1 596 ? -26.963 24.970 42.288 1.00 93.38 596 LYS A O 1
ATOM 5040 N N . PHE A 1 597 ? -25.715 23.458 41.178 1.00 92.56 597 PHE A N 1
ATOM 5041 C CA . PHE A 1 597 ? -25.585 24.251 39.964 1.00 92.56 597 PHE A CA 1
ATOM 5042 C C . PHE A 1 597 ? -26.949 24.541 39.323 1.00 92.56 597 PHE A C 1
ATOM 5044 O O . PHE A 1 597 ? -27.241 25.694 39.012 1.00 92.56 597 PHE A O 1
ATOM 5051 N N . LEU A 1 598 ? -27.808 23.524 39.197 1.00 91.69 598 LEU A N 1
ATOM 5052 C CA . LEU A 1 598 ? -29.155 23.684 38.649 1.00 91.69 598 LEU A CA 1
ATOM 5053 C C . LEU A 1 598 ? -29.989 24.652 39.482 1.00 91.69 598 LEU A C 1
ATOM 5055 O O . LEU A 1 598 ? -30.584 25.552 38.907 1.00 91.69 598 LEU A O 1
ATOM 5059 N N . LYS A 1 599 ? -29.971 24.533 40.817 1.00 91.94 599 LYS A N 1
ATOM 5060 C CA . LYS A 1 599 ? -30.681 25.444 41.734 1.00 91.94 599 LYS A CA 1
ATOM 5061 C C . LYS A 1 599 ? -30.306 26.911 41.525 1.00 91.94 599 LYS A C 1
ATOM 5063 O O . LYS A 1 599 ? -31.183 27.764 41.542 1.00 91.94 599 LYS A O 1
ATOM 5068 N N . GLN A 1 600 ? -29.020 27.198 41.317 1.00 90.94 600 GLN A N 1
ATOM 5069 C CA . GLN A 1 600 ? -28.524 28.560 41.077 1.00 90.94 600 GLN A CA 1
ATOM 5070 C C . GLN A 1 600 ? -29.000 29.143 39.736 1.00 90.94 600 GLN A C 1
ATOM 5072 O O . GLN A 1 600 ? -29.112 30.357 39.604 1.00 90.94 600 GLN A O 1
ATOM 5077 N N . HIS A 1 601 ? -29.294 28.282 38.758 1.00 88.44 601 HIS A N 1
ATOM 5078 C CA . HIS A 1 601 ? -29.682 28.656 37.392 1.00 88.44 601 HIS A CA 1
ATOM 5079 C C . HIS A 1 601 ? -31.149 28.312 37.078 1.00 88.44 601 HIS A C 1
ATOM 5081 O O . HIS A 1 601 ? -31.554 28.290 35.914 1.00 88.44 601 HIS A O 1
ATOM 5087 N N . ASP A 1 602 ? -31.937 28.010 38.108 1.00 88.56 602 ASP A N 1
ATOM 5088 C CA . ASP A 1 602 ? -33.350 27.664 38.016 1.00 88.56 602 ASP A CA 1
ATOM 5089 C C . ASP A 1 602 ? -34.217 28.887 38.329 1.00 88.56 602 ASP A C 1
ATOM 5091 O O . ASP A 1 602 ? -33.978 29.602 39.304 1.00 88.56 602 ASP A O 1
ATOM 5095 N N . PHE A 1 603 ? -35.254 29.109 37.525 1.00 85.38 603 PHE A N 1
ATOM 5096 C CA . PHE A 1 603 ? -36.212 30.199 37.703 1.00 85.38 603 PHE A CA 1
ATOM 5097 C C . PHE A 1 603 ? -36.901 30.145 39.077 1.00 85.38 603 PHE A C 1
ATOM 5099 O O . PHE A 1 603 ? -37.057 31.172 39.732 1.00 85.38 603 PHE A O 1
ATOM 5106 N N . ASN A 1 604 ? -37.234 28.944 39.562 1.00 86.94 604 ASN A N 1
ATOM 5107 C CA . ASN A 1 604 ? -37.894 28.732 40.852 1.00 86.94 604 ASN A CA 1
ATOM 5108 C C . ASN A 1 604 ? -36.899 28.558 42.011 1.00 86.94 604 ASN A C 1
ATOM 5110 O O . ASN A 1 604 ? -37.282 28.048 43.070 1.00 86.94 604 ASN A O 1
ATOM 5114 N N . GLN A 1 605 ? -35.621 28.910 41.818 1.00 85.31 605 GLN A N 1
ATOM 5115 C CA . GLN A 1 605 ? -34.545 28.712 42.799 1.00 85.31 605 GLN A CA 1
ATOM 5116 C C . GLN A 1 605 ? -34.476 27.262 43.318 1.00 85.31 605 GLN A C 1
ATOM 5118 O O . GLN A 1 605 ? -34.093 26.987 44.457 1.00 85.31 605 GLN A O 1
ATOM 5123 N N . GLY A 1 606 ? -34.891 26.305 42.484 1.00 84.38 606 GLY A N 1
ATOM 5124 C CA . GLY A 1 606 ? -34.877 24.890 42.797 1.00 84.38 606 GLY A CA 1
ATOM 5125 C C . GLY A 1 606 ? -36.048 24.353 43.611 1.00 84.38 606 GLY A C 1
ATOM 5126 O O . GLY A 1 606 ? -36.001 23.177 43.974 1.00 84.38 606 GLY A O 1
ATOM 5127 N N . LYS A 1 607 ? -37.093 25.148 43.892 1.00 86.81 607 LYS A N 1
ATOM 5128 C CA . LYS A 1 607 ? -38.285 24.677 44.627 1.00 86.81 607 LYS A CA 1
ATOM 5129 C C . LYS A 1 607 ? -39.001 23.518 43.918 1.00 86.81 607 LYS A C 1
ATOM 5131 O O . LYS A 1 607 ? -39.564 22.655 44.582 1.00 86.81 607 LYS A O 1
ATOM 5136 N N . SER A 1 608 ? -38.946 23.471 42.585 1.00 87.38 608 SER A N 1
ATOM 5137 C CA . SER A 1 608 ? -39.552 22.414 41.762 1.00 87.38 608 SER A CA 1
ATOM 5138 C C . SER A 1 608 ? -38.621 21.239 41.444 1.00 87.38 608 SER A C 1
ATOM 5140 O O . SER A 1 608 ? -39.078 20.260 40.853 1.00 87.38 608 SER A O 1
ATOM 5142 N N . LEU A 1 609 ? -37.338 21.304 41.824 1.00 92.69 609 LEU A N 1
ATOM 5143 C CA . LEU A 1 609 ? -36.362 20.276 41.463 1.00 92.69 609 LEU A CA 1
ATOM 5144 C C . LEU A 1 609 ? -36.577 18.987 42.256 1.00 92.69 609 LEU A C 1
ATOM 5146 O O . LEU A 1 609 ? -36.499 18.974 43.487 1.00 92.69 609 LEU A O 1
ATOM 5150 N N . LYS A 1 610 ? -36.764 17.877 41.538 1.00 94.62 610 LYS A N 1
ATOM 5151 C CA . LYS A 1 610 ? -36.870 16.531 42.117 1.00 94.62 610 LYS A CA 1
ATOM 5152 C C . LYS A 1 610 ? -35.768 15.638 41.559 1.00 94.62 610 LYS A C 1
ATOM 5154 O O . LYS A 1 610 ? -35.613 15.546 40.346 1.00 94.62 610 LYS A O 1
ATOM 5159 N N . LEU A 1 611 ? -35.027 14.973 42.447 1.00 97.31 611 LEU A N 1
ATOM 5160 C CA . LEU A 1 611 ? -34.051 13.943 42.087 1.00 97.31 611 LEU A CA 1
ATOM 5161 C C . LEU A 1 611 ? -34.703 12.562 42.210 1.00 97.31 611 LEU A C 1
ATOM 5163 O O . LEU A 1 611 ? -35.302 12.242 43.240 1.00 97.31 611 LEU A O 1
ATOM 5167 N N . ALA A 1 612 ? -34.525 11.737 41.187 1.00 97.50 612 ALA A N 1
ATOM 5168 C CA . ALA A 1 612 ? -34.880 10.329 41.171 1.00 97.50 612 ALA A CA 1
ATOM 5169 C C . ALA A 1 612 ? -33.699 9.476 40.692 1.00 97.50 612 ALA A C 1
ATOM 5171 O O . ALA A 1 612 ? -32.797 9.955 40.001 1.00 97.50 612 ALA A O 1
ATOM 5172 N N . VAL A 1 613 ? -33.725 8.200 41.058 1.00 96.81 613 VAL A N 1
ATOM 5173 C CA . VAL A 1 613 ? -32.925 7.153 40.419 1.00 96.81 613 VAL A CA 1
ATOM 5174 C C . VAL A 1 613 ? -33.850 6.305 39.550 1.00 96.81 613 VAL A C 1
ATOM 5176 O O . VAL A 1 613 ? -34.990 6.053 39.937 1.00 96.81 613 VAL A O 1
ATOM 5179 N N . LEU A 1 614 ? -33.371 5.888 38.382 1.00 95.75 614 LEU A N 1
ATOM 5180 C CA . LEU A 1 614 ? -34.055 4.966 37.479 1.00 95.75 614 LEU A CA 1
ATOM 5181 C C . LEU A 1 614 ? -33.319 3.619 37.540 1.00 95.75 614 LEU A C 1
ATOM 5183 O O . LEU A 1 614 ? -32.305 3.476 36.860 1.00 95.75 614 LEU A O 1
ATOM 5187 N N . PRO A 1 615 ? -33.730 2.663 38.390 1.00 94.12 615 PRO A N 1
ATOM 5188 C CA . PRO A 1 615 ? -33.091 1.357 38.455 1.00 94.12 615 PRO A CA 1
ATOM 5189 C C . PRO A 1 615 ? -33.679 0.405 37.405 1.00 94.12 615 PRO A C 1
ATOM 5191 O O . PRO A 1 615 ? -34.897 0.306 37.240 1.00 94.12 615 PRO A O 1
ATOM 5194 N N . GLU A 1 616 ? -32.816 -0.372 36.761 1.00 90.62 616 GLU A N 1
ATOM 5195 C CA . GLU A 1 616 ? -33.189 -1.423 35.808 1.00 90.62 616 GLU A CA 1
ATOM 5196 C C . GLU A 1 616 ? -34.169 -2.433 36.428 1.00 90.62 616 GLU A C 1
ATOM 5198 O O . GLU A 1 616 ? -35.194 -2.764 35.835 1.00 90.62 616 GLU A O 1
ATOM 5203 N N . GLY A 1 617 ? -33.931 -2.831 37.684 1.00 84.94 617 GLY A N 1
ATOM 5204 C CA . GLY A 1 617 ? -34.795 -3.753 38.431 1.00 84.94 617 GLY A CA 1
ATOM 5205 C C . GLY A 1 617 ? -36.225 -3.251 38.685 1.00 84.94 617 GLY A C 1
ATOM 5206 O O . GLY A 1 617 ? -37.059 -4.023 39.150 1.00 84.94 617 GLY A O 1
ATOM 5207 N N . GLN A 1 618 ? -36.531 -1.983 38.384 1.00 88.88 618 GLN A N 1
ATOM 5208 C CA . GLN A 1 618 ? -37.901 -1.452 38.363 1.00 88.88 618 GLN A CA 1
ATOM 5209 C C . GLN A 1 618 ? -38.320 -0.971 36.972 1.00 88.88 618 GLN A C 1
ATOM 5211 O O . GLN A 1 618 ? -39.113 -0.040 36.854 1.00 88.88 618 GLN A O 1
ATOM 5216 N N . ARG A 1 619 ? -37.780 -1.583 35.910 1.00 90.31 619 ARG A N 1
ATOM 5217 C CA . ARG A 1 619 ? -38.078 -1.225 34.514 1.00 90.31 619 ARG A CA 1
ATOM 5218 C C . ARG A 1 619 ? -37.879 0.273 34.253 1.00 90.31 619 ARG A C 1
ATOM 5220 O O . ARG A 1 619 ? -38.684 0.901 33.575 1.00 90.31 619 ARG A O 1
ATOM 5227 N N . TRP A 1 620 ? -36.827 0.847 34.846 1.00 92.50 620 TRP A N 1
ATOM 5228 C CA . TRP A 1 620 ? -36.473 2.266 34.731 1.00 92.50 620 TRP A CA 1
ATOM 5229 C C . TRP A 1 620 ? -37.527 3.248 35.273 1.00 92.50 620 TRP A C 1
ATOM 5231 O O . TRP A 1 620 ? -37.460 4.445 34.987 1.00 92.50 620 TRP A O 1
ATOM 5241 N N . ALA A 1 621 ? -38.470 2.779 36.098 1.00 93.62 621 ALA A N 1
ATOM 5242 C CA . ALA A 1 621 ? -39.419 3.648 36.783 1.00 93.62 621 ALA A CA 1
ATOM 5243 C C . ALA A 1 621 ? -38.698 4.573 37.789 1.00 93.62 621 ALA A C 1
ATOM 5245 O O . ALA A 1 621 ? -37.803 4.125 38.512 1.00 93.62 621 ALA A O 1
ATOM 5246 N N . PRO A 1 622 ? -39.063 5.868 37.872 1.00 95.62 622 PRO A N 1
ATOM 5247 C CA . PRO A 1 622 ? -38.390 6.809 38.757 1.00 95.62 622 PRO A CA 1
ATOM 5248 C C . PRO A 1 622 ? -38.689 6.552 40.233 1.00 95.62 622 PRO A C 1
ATOM 5250 O O . PRO A 1 622 ? -39.825 6.672 40.687 1.00 95.62 622 PRO A O 1
ATOM 5253 N N . VAL A 1 623 ? -37.631 6.314 41.010 1.00 97.00 623 VAL A N 1
ATOM 5254 C CA . VAL A 1 623 ? -37.686 6.233 42.472 1.00 97.00 623 VAL A CA 1
ATOM 5255 C C . VAL A 1 623 ? -37.102 7.511 43.065 1.00 97.00 623 VAL A C 1
ATOM 5257 O O . VAL A 1 623 ? -35.904 7.781 42.963 1.00 97.00 623 VAL A O 1
ATOM 5260 N N . PHE A 1 624 ? -37.957 8.329 43.675 1.00 97.31 624 PHE A N 1
ATOM 5261 C CA . PHE A 1 624 ? -37.580 9.655 44.163 1.00 97.31 624 PHE A CA 1
ATOM 5262 C C . PHE A 1 624 ? -36.794 9.611 45.476 1.00 97.31 624 PHE A C 1
ATOM 5264 O O . PHE A 1 624 ? -37.125 8.872 46.407 1.00 97.31 624 PHE A O 1
ATOM 5271 N N . PHE A 1 625 ? -35.783 10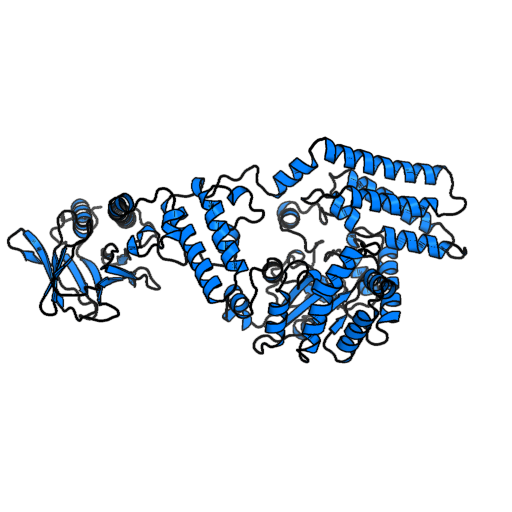.473 45.573 1.00 97.44 625 PHE A N 1
ATOM 5272 C CA . PHE A 1 625 ? -35.025 10.675 46.802 1.00 97.44 625 PHE A CA 1
ATOM 5273 C C . PHE A 1 625 ? -35.840 11.467 47.832 1.00 97.44 625 PHE A C 1
ATOM 5275 O O . PHE A 1 625 ? -36.522 12.436 47.497 1.00 97.44 625 PHE A O 1
ATOM 5282 N N . LYS A 1 626 ? -35.718 11.094 49.110 1.00 95.50 626 LYS A N 1
ATOM 5283 C CA . LYS A 1 626 ? -36.336 11.782 50.256 1.00 95.50 626 LYS A CA 1
ATOM 5284 C C . LYS A 1 626 ? -35.260 12.295 51.210 1.00 95.50 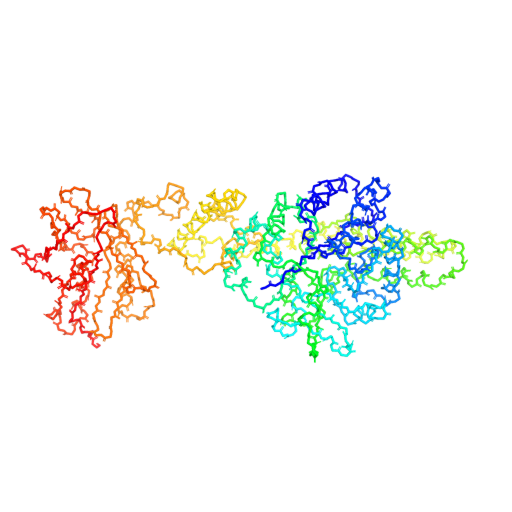626 LYS A C 1
ATOM 5286 O O . LYS A 1 626 ? -34.211 11.670 51.341 1.00 95.50 626 LYS A O 1
ATOM 5291 N N . LYS A 1 627 ? -35.507 13.413 51.898 1.00 93.00 627 LYS A N 1
ATOM 5292 C CA . LYS A 1 627 ? -34.593 13.896 52.945 1.00 93.00 627 LYS A CA 1
ATOM 5293 C C . LYS A 1 627 ? -34.682 12.993 54.179 1.00 93.00 627 LYS A C 1
ATOM 5295 O O . LYS A 1 627 ? -35.778 12.697 54.645 1.00 93.00 627 LYS A O 1
ATOM 5300 N N . ASN A 1 628 ? -33.541 12.555 54.702 1.00 90.38 628 ASN A N 1
ATOM 5301 C CA . ASN A 1 628 ? -33.461 11.866 55.990 1.00 90.38 628 ASN A CA 1
ATOM 5302 C C . ASN A 1 628 ? -33.439 12.874 57.163 1.00 90.38 628 ASN A C 1
ATOM 5304 O O . ASN A 1 628 ? -33.414 14.086 56.948 1.00 90.38 628 ASN A O 1
ATOM 5308 N N . LYS A 1 629 ? -33.392 12.378 58.411 1.00 85.44 629 LYS A N 1
ATOM 5309 C CA . LYS A 1 629 ? -33.311 13.214 59.631 1.00 85.44 629 LYS A CA 1
ATOM 5310 C C . LYS A 1 629 ? -32.093 14.155 59.667 1.00 85.44 629 LYS A C 1
ATOM 5312 O O . LYS A 1 629 ? -32.122 15.152 60.370 1.00 85.44 629 LYS A O 1
ATOM 5317 N N . LYS A 1 630 ? -31.037 13.849 58.906 1.00 84.62 630 LYS A N 1
ATOM 5318 C CA . LYS A 1 630 ? -29.817 14.663 58.766 1.00 84.62 630 LYS A CA 1
ATOM 5319 C C . LYS A 1 630 ? -29.877 15.617 57.558 1.00 84.62 630 LYS A C 1
ATOM 5321 O O . LYS A 1 630 ? -28.877 16.235 57.214 1.00 84.62 630 LYS A O 1
ATOM 5326 N N . GLY A 1 631 ? -31.026 15.712 56.882 1.00 86.38 631 GLY A N 1
ATOM 5327 C CA . GLY A 1 631 ? -31.236 16.552 55.700 1.00 86.38 631 GLY A CA 1
ATOM 5328 C C . GLY A 1 631 ? -30.652 16.004 54.390 1.00 86.38 631 GLY A C 1
ATOM 5329 O O . GLY A 1 631 ? -30.751 16.669 53.359 1.00 86.38 631 GLY A O 1
ATOM 5330 N N . GLU A 1 632 ? -30.074 14.801 54.393 1.00 91.94 632 GLU A N 1
ATOM 5331 C CA . GLU A 1 632 ? -29.447 14.183 53.220 1.00 91.94 632 GLU A CA 1
ATOM 5332 C C . GLU A 1 632 ? -30.499 13.520 52.328 1.00 91.94 632 GLU A C 1
ATOM 5334 O O . GLU A 1 632 ? -31.445 12.908 52.827 1.00 91.94 632 GLU A O 1
ATOM 5339 N N . LEU A 1 633 ? -30.322 13.593 51.008 1.00 96.00 633 LEU A N 1
ATOM 5340 C CA . LEU A 1 633 ? -31.190 12.892 50.065 1.00 96.00 633 LEU A CA 1
ATOM 5341 C C . LEU A 1 633 ? -30.847 11.398 50.056 1.00 96.00 633 LEU A C 1
ATOM 5343 O O . LEU A 1 633 ? -29.714 11.014 49.768 1.00 96.00 633 LEU A O 1
ATOM 5347 N N . VAL A 1 634 ? -31.842 10.564 50.353 1.00 96.88 634 VAL A N 1
ATOM 5348 C CA . VAL A 1 634 ? -31.728 9.108 50.442 1.00 96.88 634 VAL A CA 1
ATOM 5349 C C . VAL A 1 634 ? -32.827 8.440 49.624 1.00 96.88 634 VAL A C 1
ATOM 5351 O O . VAL A 1 634 ? -33.987 8.850 49.670 1.00 96.88 634 VAL A O 1
ATOM 5354 N N . VAL A 1 635 ? -32.477 7.366 48.924 1.00 96.88 635 VAL A N 1
ATOM 5355 C CA . VAL A 1 635 ? -33.432 6.462 48.272 1.00 96.88 635 VAL A CA 1
ATOM 5356 C C . VAL A 1 635 ? -33.053 5.015 48.569 1.00 96.88 635 VAL A C 1
ATOM 5358 O O . VAL A 1 635 ? -31.880 4.709 48.777 1.00 96.88 635 VAL A O 1
ATOM 5361 N N . LYS A 1 636 ? -34.044 4.122 48.624 1.00 95.62 636 LYS A N 1
ATOM 5362 C CA . LYS A 1 636 ? -33.837 2.672 48.704 1.00 95.62 636 LYS A CA 1
ATOM 5363 C C . LYS A 1 636 ? -34.431 2.034 47.461 1.00 95.62 636 LYS A C 1
ATOM 5365 O O . LYS A 1 636 ? -35.607 2.249 47.184 1.00 95.62 636 LYS A O 1
ATOM 5370 N N . VAL A 1 637 ? -33.638 1.236 46.763 1.00 94.50 637 VAL A N 1
ATOM 5371 C CA . VAL A 1 637 ? -34.067 0.492 45.578 1.00 94.50 637 VAL A CA 1
ATOM 5372 C C . VAL A 1 637 ? -33.809 -1.002 45.775 1.00 94.50 637 VAL A C 1
ATOM 5374 O O . VAL A 1 637 ? -32.859 -1.365 46.478 1.00 94.50 637 VAL A O 1
ATOM 5377 N N . PRO A 1 638 ? -34.646 -1.886 45.205 1.00 91.19 638 PRO A N 1
ATOM 5378 C CA . PRO A 1 638 ? -34.346 -3.311 45.156 1.00 91.19 638 PRO A CA 1
ATOM 5379 C C . PRO A 1 638 ? -33.009 -3.552 44.455 1.00 91.19 638 PRO A C 1
ATOM 5381 O O . PRO A 1 638 ? -32.707 -2.889 43.460 1.00 91.19 638 PRO A O 1
ATOM 5384 N N . TYR A 1 639 ? -32.226 -4.495 44.971 1.00 90.06 639 TYR A N 1
ATOM 5385 C CA . TYR A 1 639 ? -30.993 -4.948 44.345 1.00 90.06 639 TYR A CA 1
ATOM 5386 C C . TYR A 1 639 ? -30.932 -6.466 44.324 1.00 90.06 639 TYR A C 1
ATOM 5388 O O . TYR A 1 639 ? -30.858 -7.107 45.378 1.00 90.06 639 TYR A O 1
ATOM 5396 N N . LYS A 1 640 ? -30.950 -7.035 43.118 1.00 82.88 640 LYS A N 1
ATOM 5397 C CA . LYS A 1 640 ? -30.771 -8.470 42.915 1.00 82.88 640 LYS A CA 1
ATOM 5398 C C . LYS A 1 640 ? -29.334 -8.707 42.476 1.00 82.88 640 LYS A C 1
ATOM 5400 O O . LYS A 1 640 ? -28.935 -8.270 41.403 1.00 82.88 640 LYS A O 1
ATOM 5405 N N . LYS A 1 641 ? -28.557 -9.396 43.314 1.00 78.12 641 LYS A N 1
ATOM 5406 C CA . LYS A 1 641 ? -27.181 -9.761 42.971 1.00 78.12 641 LYS A CA 1
ATOM 5407 C C . LYS A 1 641 ? -27.198 -10.601 41.691 1.00 78.12 641 LYS A C 1
ATOM 5409 O O . LYS A 1 641 ? -27.887 -11.617 41.631 1.00 78.12 641 LYS A O 1
ATOM 5414 N N . SER A 1 642 ? -26.437 -10.170 40.696 1.00 80.25 642 SER A N 1
ATOM 5415 C CA . SER A 1 642 ? -26.243 -10.875 39.433 1.00 80.25 642 SER A CA 1
ATOM 5416 C C . SER A 1 642 ? -24.775 -10.742 39.014 1.00 80.25 642 SER A C 1
ATOM 5418 O O . SER A 1 642 ? -24.077 -9.839 39.480 1.00 80.25 642 SER A O 1
ATOM 5420 N N . ILE A 1 643 ? -24.307 -11.636 38.142 1.00 76.81 643 ILE A N 1
ATOM 5421 C CA . ILE A 1 643 ? -22.954 -11.556 37.564 1.00 76.81 643 ILE A CA 1
ATOM 5422 C C . ILE A 1 643 ? -22.818 -10.303 36.683 1.00 76.81 643 ILE A C 1
ATOM 5424 O O . ILE A 1 643 ? -21.775 -9.656 36.668 1.00 76.81 643 ILE A O 1
ATOM 5428 N N . GLN A 1 644 ? -23.894 -9.929 35.990 1.00 82.50 644 GLN A N 1
ATOM 5429 C CA . GLN A 1 644 ? -23.936 -8.761 35.111 1.00 82.50 644 GLN A CA 1
ATOM 5430 C C . GLN A 1 644 ? -24.061 -7.439 35.890 1.00 82.50 644 GLN A C 1
ATOM 5432 O O . GLN A 1 644 ? -23.784 -6.384 35.335 1.00 82.50 644 GLN A O 1
ATOM 5437 N N . GLY A 1 645 ? -24.395 -7.485 37.183 1.00 89.50 645 GLY A N 1
ATOM 5438 C CA . GLY A 1 645 ? -24.705 -6.313 38.001 1.00 89.50 645 GLY A CA 1
ATOM 5439 C C . GLY A 1 645 ? -26.156 -5.853 37.846 1.00 89.50 645 GLY A C 1
ATOM 5440 O O . GLY A 1 645 ? -27.018 -6.609 37.395 1.00 89.50 645 GLY A O 1
ATOM 5441 N N . GLN A 1 646 ? -26.442 -4.624 38.275 1.00 93.06 646 GLN A N 1
ATOM 5442 C CA . GLN A 1 646 ? -27.747 -3.990 38.074 1.00 93.06 646 GLN A CA 1
ATOM 5443 C C . GLN A 1 646 ? -27.576 -2.554 37.582 1.00 93.06 646 GLN A C 1
ATOM 5445 O O . GLN A 1 646 ? -26.903 -1.749 38.236 1.00 93.06 646 GLN A O 1
ATOM 5450 N N . GLY A 1 647 ? -28.222 -2.240 36.460 1.00 93.94 647 GLY A N 1
ATOM 5451 C CA . GLY A 1 647 ? -28.196 -0.925 35.837 1.00 93.94 647 GLY A CA 1
ATOM 5452 C C . GLY A 1 647 ? -28.978 0.135 36.616 1.00 93.94 647 GLY A C 1
ATOM 5453 O O . GLY A 1 647 ? -30.022 -0.134 37.224 1.00 93.94 647 GLY A O 1
ATOM 5454 N N . PHE A 1 648 ? -28.493 1.374 36.587 1.00 95.19 648 PHE A N 1
ATOM 5455 C CA . PHE A 1 648 ? -29.223 2.555 37.031 1.00 95.19 648 PHE A CA 1
ATOM 5456 C C . PHE A 1 648 ? -28.714 3.835 36.356 1.00 95.19 648 PHE A C 1
ATOM 5458 O O . PHE A 1 648 ? -27.600 3.894 35.838 1.00 95.19 648 PHE A O 1
ATOM 5465 N N . LYS A 1 649 ? -29.527 4.894 36.398 1.00 95.00 649 LYS A N 1
ATOM 5466 C CA . LYS A 1 649 ? -29.098 6.266 36.084 1.00 95.00 649 LYS A CA 1
ATOM 5467 C C . LYS A 1 649 ? -29.865 7.291 36.917 1.00 95.00 649 LYS A C 1
ATOM 5469 O O . LYS A 1 649 ? -30.929 6.983 37.461 1.00 95.00 649 LYS A O 1
ATOM 5474 N N . PHE A 1 650 ? -29.336 8.502 37.048 1.00 96.12 650 PHE A N 1
ATOM 5475 C CA . PHE A 1 650 ? -30.017 9.586 37.753 1.00 96.12 650 PHE A CA 1
ATOM 5476 C C . PHE A 1 650 ? -30.929 10.364 36.809 1.00 96.12 650 PHE A C 1
ATOM 5478 O O . PHE A 1 650 ? -30.604 10.564 35.642 1.00 96.12 650 PHE A O 1
ATOM 5485 N N . LYS A 1 651 ? -32.063 10.829 37.342 1.00 95.38 651 LYS A N 1
ATOM 5486 C CA . LYS A 1 651 ? -33.004 11.723 36.664 1.00 95.38 651 LYS A CA 1
ATOM 5487 C C . LYS A 1 651 ? -33.287 12.931 37.550 1.00 95.38 651 LYS A C 1
ATOM 5489 O O . LYS A 1 651 ? -33.655 12.775 38.715 1.00 95.38 651 LYS A O 1
ATOM 5494 N N . ILE A 1 652 ? -33.160 14.132 37.001 1.00 95.06 652 ILE A N 1
ATOM 5495 C CA . ILE A 1 652 ? -33.570 15.382 37.645 1.00 95.06 652 ILE A CA 1
ATOM 5496 C C . ILE A 1 652 ? -34.715 15.985 36.837 1.00 95.06 652 ILE A C 1
ATOM 5498 O O . ILE A 1 652 ? -34.599 16.151 35.626 1.00 95.06 652 ILE A O 1
ATOM 5502 N N . LEU A 1 653 ? -35.813 16.310 37.517 1.00 94.00 653 LEU A N 1
ATOM 5503 C CA . LEU A 1 653 ? -37.023 16.868 36.915 1.00 94.00 653 LEU A CA 1
ATOM 5504 C C . LEU A 1 653 ? -37.321 18.258 37.467 1.00 94.00 653 LEU A C 1
ATOM 5506 O O . LEU A 1 653 ? -36.897 18.600 38.574 1.00 94.00 653 LEU A O 1
ATOM 5510 N N . GLY A 1 654 ? -38.130 19.013 36.723 1.00 88.19 654 GLY A N 1
ATOM 5511 C CA . GLY A 1 654 ? -38.679 20.290 37.176 1.00 88.19 654 GLY A CA 1
ATOM 5512 C C . GLY A 1 654 ? -37.699 21.458 37.097 1.00 88.19 654 GLY A C 1
ATOM 5513 O O . GLY A 1 654 ? -37.935 22.472 37.757 1.00 88.19 654 GLY A O 1
ATOM 5514 N N . TRP A 1 655 ? -36.616 21.318 36.323 1.00 89.56 655 TRP A N 1
ATOM 5515 C CA . TRP A 1 655 ? -35.676 22.403 36.061 1.00 89.56 655 TRP A CA 1
ATOM 5516 C C . TRP A 1 655 ? -36.228 23.342 34.989 1.00 89.56 655 TRP A C 1
ATOM 5518 O O . TRP A 1 655 ? -36.555 22.915 33.881 1.00 89.56 655 TRP A O 1
ATOM 5528 N N . LYS A 1 656 ? -36.309 24.631 35.310 1.00 84.81 656 LYS A N 1
ATOM 5529 C CA . LYS A 1 656 ? -36.709 25.700 34.395 1.00 84.81 656 LYS A CA 1
ATOM 5530 C C . LYS A 1 656 ? -35.567 26.699 34.315 1.00 84.81 656 LYS A C 1
ATOM 5532 O O . LYS A 1 656 ? -35.346 27.463 35.252 1.00 84.81 656 LYS A O 1
ATOM 5537 N N . LYS A 1 657 ? -34.827 26.680 33.204 1.00 77.69 657 LYS A N 1
ATOM 5538 C CA . LYS A 1 657 ? -33.668 27.560 33.000 1.00 77.69 657 LYS A CA 1
ATOM 5539 C C . LYS A 1 657 ? -34.088 29.024 33.185 1.00 77.69 657 LYS A C 1
ATOM 5541 O O . LYS A 1 657 ? -35.050 29.470 32.560 1.00 77.69 657 LYS A O 1
ATOM 5546 N N . LYS A 1 658 ? -33.378 29.752 34.047 1.00 76.44 658 LYS A N 1
ATOM 5547 C CA . LYS A 1 658 ? -33.534 31.205 34.198 1.00 76.44 658 LYS A CA 1
ATOM 5548 C C . LYS A 1 658 ? -33.218 31.875 32.847 1.00 76.44 658 LYS A C 1
ATOM 5550 O O . LYS A 1 658 ? -32.245 31.464 32.212 1.00 76.44 658 LYS A O 1
ATOM 5555 N N . LYS A 1 659 ? -34.086 32.794 32.395 1.00 61.41 659 LYS A N 1
ATOM 5556 C CA . LYS A 1 659 ? -33.909 33.530 31.129 1.00 61.41 659 LYS A CA 1
ATOM 5557 C C . LYS A 1 659 ? -32.565 34.244 31.094 1.00 61.41 659 LYS A C 1
ATOM 5559 O O . LYS A 1 659 ? -32.176 34.774 32.162 1.00 61.41 659 LYS A O 1
#

pLDDT: mean 90.72, std 10.01, range [46.06, 98.88]

Solvent-accessible surface area (backbone atoms only — not comparable to full-atom values): 35078 Å² total; per-residue (Å²): 55,41,35,21,45,34,33,39,43,79,55,65,74,82,60,55,66,70,60,51,54,46,41,43,64,41,6,56,53,48,57,51,52,42,44,69,78,27,82,80,28,35,33,24,34,38,64,27,27,30,34,54,50,47,35,49,76,69,72,42,46,67,58,54,52,50,53,32,50,38,27,68,76,64,28,39,43,59,35,36,44,33,21,45,48,38,54,51,66,78,50,56,70,67,57,50,54,48,32,30,50,53,13,53,55,51,39,33,69,76,39,38,90,54,57,68,50,48,34,39,46,44,50,67,30,37,40,30,76,68,45,54,52,49,43,46,74,72,68,33,49,32,38,59,35,34,46,83,23,42,82,57,88,67,85,42,54,63,27,31,16,34,59,98,49,66,81,34,30,43,43,57,33,40,60,69,64,28,49,42,50,74,68,52,77,38,59,39,57,67,49,42,43,64,67,60,33,74,70,56,56,67,36,86,29,58,41,35,34,66,45,57,42,48,49,32,20,52,78,34,70,66,39,42,55,24,56,44,47,50,49,71,41,81,85,57,45,61,31,40,58,70,54,48,52,74,70,33,52,49,101,44,70,41,69,70,52,60,33,47,68,70,62,66,81,59,48,53,34,67,76,75,65,73,76,66,65,59,54,50,55,46,34,95,90,34,69,56,37,51,49,53,50,52,48,49,51,52,50,52,57,53,59,69,70,50,65,80,82,48,89,63,39,64,59,46,52,49,44,45,54,57,41,50,34,33,62,29,36,40,29,64,44,35,77,53,50,69,39,70,65,48,36,48,51,37,41,48,42,49,34,49,34,59,70,66,44,81,90,59,54,69,68,62,53,51,50,40,53,48,48,41,49,53,44,48,54,51,52,51,47,35,59,72,73,40,51,46,62,50,34,32,40,56,69,39,46,44,85,76,52,70,25,61,66,79,74,50,55,63,58,61,47,38,32,52,44,49,55,33,49,52,52,18,52,53,24,50,76,70,67,37,53,69,56,16,50,52,31,50,50,47,44,53,24,43,59,74,42,53,41,33,69,37,80,66,46,66,70,56,59,49,53,76,66,41,78,77,81,81,66,78,58,54,75,54,50,25,82,79,75,55,50,73,69,51,55,71,52,35,68,93,67,44,69,76,57,48,61,65,42,41,61,54,53,53,53,52,49,54,51,39,35,74,73,67,72,49,90,71,38,74,56,22,36,38,70,51,98,84,43,33,38,34,33,35,62,74,40,37,98,46,26,46,58,47,82,42,102,44,50,76,63,27,30,18,28,42,51,74,91,63,76,46,78,47,76,56,86,46,38,52,38,35,37,36,53,93,58,26,38,35,45,33,50,39,84,73,7,50,70,41,49,51,52,53,53,47,27,78,46,21,65,65,62,36,77,57,53,45,55,25,40,23,34,48,89,56,78,51,47,76,47,62,50,41,69,46,100,86,68,38,40,34,37,78,43,79,42,70,91,48,96,88,29,46,45,30,32,40,36,38,35,61,56,44,76,50,129

Secondary structure (DSSP, 8-state):
-EEEEEEEE---TT--HHHHHHHIIIIIHHHHHHHHT-TT--EEEEE-HHHHHHHHHTT-HHHHHHHHHHHHTTSEEEEB--TT-B-TTTS-HHHHHHHHHHHHHHHHHHHGGG----EE--GGG-B-HHHHHHHHHTT--EEEEEGGGBSS--TTS-EEEETTSTT-EEEEE-HHHHHHHHTTS--SHHHHHHHH-HHHHHSS-EEEEEEEGGGBTTTBTTHHHHHHHHHH-SSSEE--HHHHHHHHEEEEEE-B--B-S--HHHHHHHHHT-S-S-TTT--TT-HHHHHHHHHHHHHHHHHHTS-TTSTTHHHHHHHHHHHTBSHHHHHTT-SS---HHHHHHHHHHHHHHHHHSTT--HHHHHHHHHHHHHHHHHHHHHHHTTHHHHHHHHHTTTTTPPPHHHHS-HHHHHHHHHHHHHHHHHHHHTT-HHHHHHHHHHHHHHHHT-GGG-SS-HHHHHHHHS-S--S--GGGS-TTTS-HHHHHHSSS--HHHHHHHHHHHHHHHHHHHHHH-----GGG-EE-TT--EEEPPPPBTTEEEE--SSGGG-EEEE---SSEEE--TTS-EEEEETTEEEEEE-TTSHHHHHHHHHHHTBTTTTTT-EEEEEEGGGTT--EE-EE-TTS-EEEEEE----SS-EEEEEEEE---B--

Mean predicted aligned error: 9.52 Å

Foldseek 3Di:
DAEEEEAEEDDALPDDPVVVVLLVVQFLVLLLVLCVVQVQAAYEYEYALSVVVSCVVNPNLVSLVSQLVCLVSHRYHYAFEFHRQFLPVLDDLVLLLVRRVVRLVSNCVRSPPSPDHQEYEHRLLFDDPSNLVSCVVSRHQEYEHACLQFPDNCQQQAWEAAPPSARRIYDHAPLVLLVCLLVVVDQAPVSSCLLCPVVNLVDNGYHYHYYYSCSDRNSDNNSSVRVSNVSPDDSYHYDHPVVSCVPRYDHHYTHGHGEGSDDCVQVVCVPPPVDDYPLLQANPPQVLSVLLSVLLVLLVVVLVPDPPPDPCNVVLVVLNSSLSHRVLSNQSNPLPHHDLVSVLVSLVSSLVSQVSDPPRDPVSNVVSVVSSVVSNVVSVCCVVVCVSVVSNCVLLVLVPDWQPPVVDDLQVLLLLLVVLCVQLVVCVVVVVNVSNVVSLVLLVCSQVSVLSRDSDRVVVVDVSSDDPPPDAGSLLDAPVPDDPSSQVSGDPDDNVVSLVCSLVVVLVVLVCCVPVVDPDLHQLWDADPQRKTKGEWGDYPFWHWDCDPDSNVIWIFGADPDAAWDDGQQTWTWGDDDQKIKTWHDCSHSVNSNLCVLLVFAPVSCPQKWKFKQKVVVVRDTFTFDQDPVRITMTMDGFDRDPRGITMMMIIHDGDGDD

Radius of gyration: 33.49 Å; Cα contacts (8 Å, |Δi|>4): 1133; chains: 1; bounding box: 74×59×102 Å

Nearest PDB structures (foldseek):
  2b5d-assembly1_X  TM=6.486E-01  e=2.925E-13  Thermotoga maritima MSB8
  1k1x-assembly2_B  TM=4.679E-01  e=1.262E-15  Thermococcus litoralis
  7ufr-assembly1_D  TM=5.955E-01  e=1.065E-08  Bifidobacterium longum
  6rs0-assembly1_A  TM=5.750E-01  e=1.098E-07  Drosophila melanogaster
  6rrw-assembly1_A  TM=5.850E-01  e=2.391E-07  Drosophila melanogaster

Sequence (659 aa):
MKWANFLHFYQPYNQQLDILERIVNESYRKIISGLASNPKAKITININAGLTELLAQNGYIDLIEQIKDFAQRGQIQFTGGVKYHPFLPLLPRDEIKRQIKLNEQTNKKYFGKAWKPQGFFSPELGYSKKVVQVAKEMGFNWIIAEELASKKKTGFKKIYNIKDLGDFKIIFRDKRVSVLILSAIVRSFKSFIQEMGEEEIKKDRYLLTVMDAETFGHHRPGLENFLFQIYKDKKISKVFVSDLIKEFSVDEEIEVRDSTWSSEEQDFWLEKKKEHSFTLWHHPENPIHELQWEFTYFVINLVKKIDSQVSWYKEIRQKLDCALQSDQYWWASAKPWWSLEMIEQGANVLKEVVFSIPDINKRSKNKAEEYYRQILDLAFQWQRSGKIRQAYRQAMDTVKLRPYKKRVMTGQFNAMVLEFEDEMNKAIKDQEFEKAIKWRDAIYKLKNGTDIYDVLHVVDDLRQTRHLPSLKDYWEYASEEFSDFAKKHFVNFQERKFIQKQPKYFLNEIKAGLLKKKTGHPLGFFKDEYNNIYFCEIPSQYIEYWIGERGWDAMSIIKFPKPGTYHYSRQCFYEYKNGKIKIIVKSQSLVNQVLKFLKQHDFNQGKSLKLAVLPEGQRWAPVFFKKNKKGELVVKVPYKKSIQGQGFKFKILGWKKKK